Protein AF-0000000085033955 (afdb_homodimer)

Structure (mmCIF, N/CA/C/O backbone):
data_AF-0000000085033955-model_v1
#
loop_
_entity.id
_entity.type
_entity.pdbx_description
1 polymer 'Inner-membrane translocator'
#
loop_
_atom_site.group_PDB
_atom_site.id
_atom_site.type_symbol
_atom_site.label_atom_id
_atom_site.label_alt_id
_atom_site.label_comp_id
_atom_site.label_asym_id
_atom_site.label_entity_id
_atom_site.label_seq_id
_atom_site.pdbx_PDB_ins_code
_atom_site.Cartn_x
_atom_site.Cartn_y
_atom_site.Cartn_z
_atom_site.occupancy
_atom_site.B_iso_or_equiv
_atom_site.auth_seq_id
_atom_site.auth_comp_id
_atom_site.auth_asym_id
_atom_site.auth_atom_id
_atom_site.pdbx_PDB_model_num
ATOM 1 N N . MET A 1 1 ? -32.031 18.859 -4.176 1 65.5 1 MET A N 1
ATOM 2 C CA . MET A 1 1 ? -32.031 18.281 -5.512 1 65.5 1 MET A CA 1
ATOM 3 C C . MET A 1 1 ? -30.797 18.703 -6.289 1 65.5 1 MET A C 1
ATOM 5 O O . MET A 1 1 ? -30.125 17.875 -6.902 1 65.5 1 MET A O 1
ATOM 9 N N . ARG A 1 2 ? -30.438 19.875 -6.191 1 69.62 2 ARG A N 1
ATOM 10 C CA . ARG A 1 2 ? -29.281 20.391 -6.922 1 69.62 2 ARG A CA 1
ATOM 11 C C . ARG A 1 2 ? -27.984 19.781 -6.395 1 69.62 2 ARG A C 1
ATOM 13 O O . ARG A 1 2 ? -27.109 19.406 -7.176 1 69.62 2 ARG A O 1
ATOM 20 N N . ARG A 1 3 ? -27.953 19.594 -5.184 1 76.44 3 ARG A N 1
ATOM 21 C CA . ARG A 1 3 ? -26.766 19.031 -4.57 1 76.44 3 ARG A CA 1
ATOM 22 C C . ARG A 1 3 ? -26.578 17.562 -4.984 1 76.44 3 ARG A C 1
ATOM 24 O O . ARG A 1 3 ? -25.453 17.141 -5.242 1 76.44 3 ARG A O 1
ATOM 31 N N . LEU A 1 4 ? -27.625 16.891 -5.07 1 78.31 4 LEU A N 1
ATOM 32 C CA . LEU A 1 4 ? -27.578 15.5 -5.496 1 78.31 4 LEU A CA 1
ATOM 33 C C . LEU A 1 4 ? -27.156 15.391 -6.957 1 78.31 4 LEU A C 1
ATOM 35 O O . LEU A 1 4 ? -26.359 14.516 -7.312 1 78.31 4 LEU A O 1
ATOM 39 N N . LEU A 1 5 ? -27.672 16.266 -7.781 1 82.56 5 LEU A N 1
ATOM 40 C CA . LEU A 1 5 ? -27.328 16.266 -9.195 1 82.56 5 LEU A CA 1
ATOM 41 C C . LEU A 1 5 ? -25.859 16.594 -9.398 1 82.56 5 LEU A C 1
ATOM 43 O O . LEU A 1 5 ? -25.188 15.984 -10.234 1 82.56 5 LEU A O 1
ATOM 47 N N . LEU A 1 6 ? -25.453 17.469 -8.648 1 81.81 6 LEU A N 1
ATOM 48 C CA . LEU A 1 6 ? -24.047 17.859 -8.75 1 81.81 6 LEU A CA 1
ATOM 49 C C . LEU A 1 6 ? -23.141 16.719 -8.289 1 81.81 6 LEU A C 1
ATOM 51 O O . LEU A 1 6 ? -22.078 16.5 -8.859 1 81.81 6 LEU A O 1
ATOM 55 N N . SER A 1 7 ? -23.609 16.031 -7.348 1 84.5 7 SER A N 1
ATOM 56 C CA . SER A 1 7 ? -22.844 14.906 -6.848 1 84.5 7 SER A CA 1
ATOM 57 C C . SER A 1 7 ? -22.766 13.781 -7.879 1 84.5 7 SER A C 1
ATOM 59 O O . SER A 1 7 ? -21.719 13.18 -8.078 1 84.5 7 SER A O 1
ATOM 61 N N . ILE A 1 8 ? -23.859 13.602 -8.469 1 88.62 8 ILE A N 1
ATOM 62 C CA . ILE A 1 8 ? -23.922 12.562 -9.492 1 88.62 8 ILE A CA 1
ATOM 63 C C . ILE A 1 8 ? -23.062 12.961 -10.688 1 88.62 8 ILE A C 1
ATOM 65 O O . ILE A 1 8 ? -22.359 12.125 -11.258 1 88.62 8 ILE A O 1
ATOM 69 N N . LEU A 1 9 ? -23.125 14.148 -11.031 1 89.75 9 LEU A N 1
ATOM 70 C CA . LEU A 1 9 ? -22.312 14.648 -12.141 1 89.75 9 LEU A CA 1
ATOM 71 C C . LEU A 1 9 ? -20.828 14.523 -11.844 1 89.75 9 LEU A C 1
ATOM 73 O O . LEU A 1 9 ? -20.047 14.156 -12.719 1 89.75 9 LEU A O 1
ATOM 77 N N . ASN A 1 10 ? -20.531 14.805 -10.633 1 89.62 10 ASN A N 1
ATOM 78 C CA . ASN A 1 10 ? -19.141 14.695 -10.242 1 89.62 10 ASN A CA 1
ATOM 79 C C . ASN A 1 10 ? -18.641 13.258 -10.32 1 89.62 10 ASN A C 1
ATOM 81 O O . ASN A 1 10 ? -17.516 13 -10.758 1 89.62 10 ASN A O 1
ATOM 85 N N . THR A 1 11 ? -19.453 12.383 -9.867 1 92.88 11 THR A N 1
ATOM 86 C CA . THR A 1 11 ? -19.109 10.969 -9.953 1 92.88 11 THR A CA 1
ATOM 87 C C . THR A 1 11 ? -18.984 10.531 -11.414 1 92.88 11 THR A C 1
ATOM 89 O O . THR A 1 11 ? -18.047 9.82 -11.773 1 92.88 11 THR A O 1
ATOM 92 N N . ALA A 1 12 ? -19.859 11.008 -12.195 1 94.94 12 ALA A N 1
ATOM 93 C CA . ALA A 1 12 ? -19.859 10.656 -13.617 1 94.94 12 ALA A CA 1
ATOM 94 C C . ALA A 1 12 ? -18.594 11.18 -14.305 1 94.94 12 ALA A C 1
ATOM 96 O O . ALA A 1 12 ? -18 10.492 -15.141 1 94.94 12 ALA A O 1
ATOM 97 N N . VAL A 1 13 ? -18.25 12.312 -13.953 1 95 13 VAL A N 1
ATOM 98 C CA . VAL A 1 13 ? -17.062 12.922 -14.539 1 95 13 VAL A CA 1
ATOM 99 C C . VAL A 1 13 ? -15.812 12.148 -14.117 1 95 13 VAL A C 1
ATOM 101 O O . VAL A 1 13 ? -14.914 11.906 -14.922 1 95 13 VAL A O 1
ATOM 104 N N . ALA A 1 14 ? -15.781 11.781 -12.844 1 94.69 14 ALA A N 1
ATOM 105 C CA . ALA A 1 14 ? -14.656 11.008 -12.344 1 94.69 14 ALA A CA 1
ATOM 106 C C . ALA A 1 14 ? -14.547 9.664 -13.07 1 94.69 14 ALA A C 1
ATOM 108 O O . ALA A 1 14 ? -13.445 9.25 -13.453 1 94.69 14 ALA A O 1
ATOM 109 N N . LEU A 1 15 ? -15.656 9.062 -13.242 1 96.56 15 LEU A N 1
ATOM 110 C CA . LEU A 1 15 ? -15.68 7.781 -13.93 1 96.56 15 LEU A CA 1
ATOM 111 C C . LEU A 1 15 ? -15.258 7.941 -15.391 1 96.56 15 LEU A C 1
ATOM 113 O O . LEU A 1 15 ? -14.43 7.18 -15.891 1 96.56 15 LEU A O 1
ATOM 117 N N . ALA A 1 16 ? -15.82 8.922 -16.047 1 97.31 16 ALA A N 1
ATOM 118 C CA . ALA A 1 16 ? -15.508 9.18 -17.453 1 97.31 16 ALA A CA 1
ATOM 119 C C . ALA A 1 16 ? -14.016 9.453 -17.641 1 97.31 16 ALA A C 1
ATOM 121 O O . ALA A 1 16 ? -13.398 8.969 -18.578 1 97.31 16 ALA A O 1
ATOM 122 N N . ALA A 1 17 ? -13.516 10.219 -16.734 1 96.94 17 ALA A N 1
ATOM 123 C CA . ALA A 1 17 ? -12.102 10.547 -16.812 1 96.94 17 ALA A CA 1
ATOM 124 C C . ALA A 1 17 ? -11.234 9.297 -16.625 1 96.94 17 ALA A C 1
ATOM 126 O O . ALA A 1 17 ? -10.258 9.109 -17.359 1 96.94 17 ALA A O 1
ATOM 127 N N . ALA A 1 18 ? -11.562 8.492 -15.641 1 96.94 18 ALA A N 1
ATOM 128 C CA . ALA A 1 18 ? -10.812 7.262 -15.398 1 96.94 18 ALA A CA 1
ATOM 129 C C . ALA A 1 18 ? -10.859 6.336 -16.609 1 96.94 18 ALA A C 1
ATOM 131 O O . ALA A 1 18 ? -9.828 5.812 -17.031 1 96.94 18 ALA A O 1
ATOM 132 N N . PHE A 1 19 ? -12.047 6.191 -17.203 1 97.62 19 PHE A N 1
ATOM 133 C CA . PHE A 1 19 ? -12.211 5.316 -18.344 1 97.62 19 PHE A CA 1
ATOM 134 C C . PHE A 1 19 ? -11.531 5.906 -19.578 1 97.62 19 PHE A C 1
ATOM 136 O O . PHE A 1 19 ? -11 5.168 -20.422 1 97.62 19 PHE A O 1
ATOM 143 N N . ALA A 1 20 ? -11.562 7.195 -19.703 1 98 20 ALA A N 1
ATOM 144 C CA . ALA A 1 20 ? -10.906 7.852 -20.828 1 98 20 ALA A CA 1
ATOM 145 C C . ALA A 1 20 ? -9.398 7.645 -20.781 1 98 20 ALA A C 1
ATOM 147 O O . ALA A 1 20 ? -8.773 7.336 -21.797 1 98 20 ALA A O 1
ATOM 148 N N . ILE A 1 21 ? -8.836 7.824 -19.609 1 96.5 21 ILE A N 1
ATOM 149 C CA . ILE A 1 21 ? -7.398 7.621 -19.469 1 96.5 21 ILE A CA 1
ATOM 150 C C . ILE A 1 21 ? -7.055 6.152 -19.719 1 96.5 21 ILE A C 1
ATOM 152 O O . ILE A 1 21 ? -6.051 5.848 -20.359 1 96.5 21 ILE A O 1
ATOM 156 N N . GLY A 1 22 ? -7.914 5.25 -19.172 1 95.75 22 GLY A N 1
ATOM 157 C CA . GLY A 1 22 ? -7.727 3.838 -19.469 1 95.75 22 GLY A CA 1
ATOM 158 C C . GLY A 1 22 ? -7.773 3.521 -20.953 1 95.75 22 GLY A C 1
ATOM 159 O O . GLY A 1 22 ? -6.945 2.762 -21.453 1 95.75 22 GLY A O 1
ATOM 160 N N . ALA A 1 23 ? -8.695 4.121 -21.641 1 97.31 23 ALA A N 1
ATOM 161 C CA . ALA A 1 23 ? -8.828 3.914 -23.078 1 97.31 23 ALA A CA 1
ATOM 162 C C . ALA A 1 23 ? -7.598 4.422 -23.828 1 97.31 23 ALA A C 1
ATOM 164 O O . ALA A 1 23 ? -7.109 3.762 -24.75 1 97.31 23 ALA A O 1
ATOM 165 N N . ALA A 1 24 ? -7.203 5.559 -23.406 1 96.5 24 ALA A N 1
ATOM 166 C CA . ALA A 1 24 ? -6.012 6.125 -24.031 1 96.5 24 ALA A CA 1
ATOM 167 C C . ALA A 1 24 ? -4.797 5.23 -23.812 1 96.5 24 ALA A C 1
ATOM 169 O O . ALA A 1 24 ? -3.992 5.031 -24.719 1 96.5 24 ALA A O 1
ATOM 170 N N . ALA A 1 25 ? -4.688 4.734 -22.609 1 93.94 25 ALA A N 1
ATOM 171 C CA . ALA A 1 25 ? -3.572 3.842 -22.297 1 93.94 25 ALA A CA 1
ATOM 172 C C . ALA A 1 25 ? -3.65 2.555 -23.125 1 93.94 25 ALA A C 1
ATOM 174 O O . ALA A 1 25 ? -2.635 2.064 -23.609 1 93.94 25 ALA A O 1
ATOM 175 N N . MET A 1 26 ? -4.855 1.998 -23.203 1 95.19 26 MET A N 1
ATOM 176 C CA . MET A 1 26 ? -5.055 0.794 -24 1 95.19 26 MET A CA 1
ATOM 177 C C . MET A 1 26 ? -4.676 1.043 -25.453 1 95.19 26 MET A C 1
ATOM 179 O O . MET A 1 26 ? -3.936 0.259 -26.047 1 95.19 26 MET A O 1
ATOM 183 N N . TRP A 1 27 ? -5.109 2.145 -25.953 1 95.38 27 TRP A N 1
ATOM 184 C CA . TRP A 1 27 ? -4.824 2.49 -27.344 1 95.38 27 TRP A CA 1
ATOM 185 C C . TRP A 1 27 ? -3.326 2.674 -27.562 1 95.38 27 TRP A C 1
ATOM 187 O O . TRP A 1 27 ? -2.771 2.182 -28.547 1 95.38 27 TRP A O 1
ATOM 197 N N . ALA A 1 28 ? -2.697 3.289 -26.656 1 92.25 28 ALA A N 1
ATOM 198 C CA . ALA A 1 28 ? -1.27 3.576 -26.766 1 92.25 28 ALA A CA 1
ATOM 199 C C . ALA A 1 28 ? -0.445 2.293 -26.719 1 92.25 28 ALA A C 1
ATOM 201 O O . ALA A 1 28 ? 0.672 2.244 -27.234 1 92.25 28 ALA A O 1
ATOM 202 N N . THR A 1 29 ? -1.006 1.285 -26.125 1 91.81 29 THR A N 1
ATOM 203 C CA . THR A 1 29 ? -0.25 0.046 -25.969 1 91.81 29 THR A CA 1
ATOM 204 C C . THR A 1 29 ? -0.717 -1 -26.984 1 91.81 29 THR A C 1
ATOM 206 O O . THR A 1 29 ? -0.334 -2.168 -26.891 1 91.81 29 THR A O 1
ATOM 209 N N . GLY A 1 30 ? -1.605 -0.66 -27.844 1 93.12 30 GLY A N 1
ATOM 210 C CA . GLY A 1 30 ? -1.94 -1.497 -28.984 1 93.12 30 GLY A CA 1
ATOM 211 C C . GLY A 1 30 ? -3.223 -2.283 -28.797 1 93.12 30 GLY A C 1
ATOM 212 O O . GLY A 1 30 ? -3.533 -3.178 -29.578 1 93.12 30 GLY A O 1
ATOM 213 N N . TYR A 1 31 ? -3.943 -1.967 -27.75 1 95.38 31 TYR A N 1
ATOM 214 C CA . TYR A 1 31 ? -5.203 -2.664 -27.516 1 95.38 31 TYR A CA 1
ATOM 215 C C . TYR A 1 31 ? -6.387 -1.834 -28 1 95.38 31 TYR A C 1
ATOM 217 O O . TYR A 1 31 ? -6.293 -0.608 -28.094 1 95.38 31 TYR A O 1
ATOM 225 N N . ASP A 1 32 ? -7.473 -2.475 -28.344 1 97.12 32 ASP A N 1
ATOM 226 C CA . ASP A 1 32 ? -8.695 -1.812 -28.797 1 97.12 32 ASP A CA 1
ATOM 227 C C . ASP A 1 32 ? -9.602 -1.475 -27.625 1 97.12 32 ASP A C 1
ATOM 229 O O . ASP A 1 32 ? -10.289 -2.35 -27.078 1 97.12 32 ASP A O 1
ATOM 233 N N . PRO A 1 33 ? -9.656 -0.214 -27.359 1 97.38 33 PRO A N 1
ATOM 234 C CA . PRO A 1 33 ? -10.445 0.174 -26.188 1 97.38 33 PRO A CA 1
ATOM 235 C C . PRO A 1 33 ? -11.922 -0.171 -26.328 1 97.38 33 PRO A C 1
ATOM 237 O O . PRO A 1 33 ? -12.578 -0.507 -25.328 1 97.38 33 PRO A O 1
ATOM 240 N N . VAL A 1 34 ? -12.477 -0.074 -27.469 1 97.44 34 VAL A N 1
ATOM 241 C CA . VAL A 1 34 ? -13.898 -0.338 -27.672 1 97.44 34 VAL A CA 1
ATOM 242 C C . VAL A 1 34 ? -14.195 -1.814 -27.422 1 97.44 34 VAL A C 1
ATOM 244 O O . VAL A 1 34 ? -15.125 -2.15 -26.688 1 97.44 34 VAL A O 1
ATOM 247 N N . ALA A 1 35 ? -13.422 -2.684 -27.984 1 97.25 35 ALA A N 1
ATOM 248 C CA . ALA A 1 35 ? -13.586 -4.117 -27.766 1 97.25 35 ALA A CA 1
ATOM 249 C C . ALA A 1 35 ? -13.352 -4.477 -26.297 1 97.25 35 ALA A C 1
ATOM 251 O O . ALA A 1 35 ? -14.062 -5.312 -25.734 1 97.25 35 ALA A O 1
ATOM 252 N N . SER A 1 36 ? -12.32 -3.854 -25.75 1 97.38 36 SER A N 1
ATOM 253 C CA . SER A 1 36 ? -11.969 -4.133 -24.359 1 97.38 36 SER A CA 1
ATOM 254 C C . SER A 1 36 ? -13.094 -3.721 -23.406 1 97.38 36 SER A C 1
ATOM 256 O O . SER A 1 36 ? -13.539 -4.52 -22.578 1 97.38 36 SER A O 1
ATOM 258 N N . TYR A 1 37 ? -13.578 -2.523 -23.594 1 97.44 37 TYR A N 1
ATOM 259 C CA . TYR A 1 37 ? -14.625 -2.025 -22.703 1 97.44 37 TYR A CA 1
ATOM 260 C C . TYR A 1 37 ? -15.945 -2.734 -22.953 1 97.44 37 TYR A C 1
ATOM 262 O O . TYR A 1 37 ? -16.734 -2.957 -22.031 1 97.44 37 TYR A O 1
ATOM 270 N N . SER A 1 38 ? -16.234 -3.066 -24.156 1 96.88 38 SER A N 1
ATOM 271 C CA . SER A 1 38 ? -17.438 -3.834 -24.453 1 96.88 38 SER A CA 1
ATOM 272 C C . SER A 1 38 ? -17.438 -5.176 -23.719 1 96.88 38 SER A C 1
ATOM 274 O O . SER A 1 38 ? -18.422 -5.547 -23.078 1 96.88 38 SER A O 1
ATOM 276 N N . ALA A 1 39 ? -16.312 -5.855 -23.812 1 96.56 39 ALA A N 1
ATOM 277 C CA . ALA A 1 39 ? -16.188 -7.145 -23.141 1 96.56 39 ALA A CA 1
ATOM 278 C C . ALA A 1 39 ? -16.266 -6.977 -21.625 1 96.56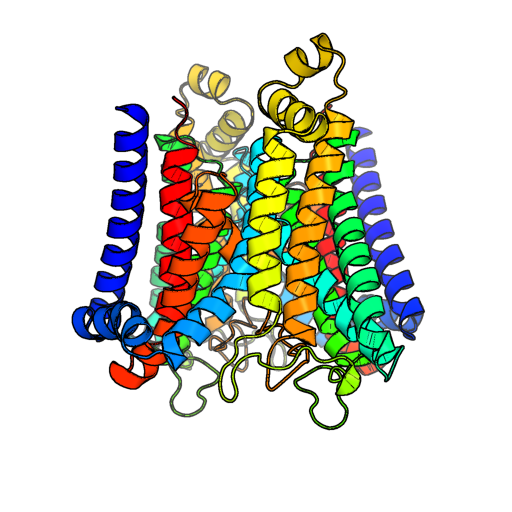 39 ALA A C 1
ATOM 280 O O . ALA A 1 39 ? -16.906 -7.781 -20.938 1 96.56 39 ALA A O 1
ATOM 281 N N . MET A 1 40 ? -15.625 -5.953 -21.141 1 96.38 40 MET A N 1
ATOM 282 C CA . MET A 1 40 ? -15.531 -5.719 -19.703 1 96.38 40 MET A CA 1
ATOM 283 C C . MET A 1 40 ? -16.891 -5.371 -19.109 1 96.38 40 MET A C 1
ATOM 285 O O . MET A 1 40 ? -17.25 -5.844 -18.031 1 96.38 40 MET A O 1
ATOM 289 N N . LEU A 1 41 ? -17.734 -4.562 -19.891 1 96.25 41 LEU A N 1
ATOM 290 C CA . LEU A 1 41 ? -18.922 -3.975 -19.297 1 96.25 41 LEU A CA 1
ATOM 291 C C . LEU A 1 41 ? -20.172 -4.746 -19.719 1 96.25 41 LEU A C 1
ATOM 293 O O . LEU A 1 41 ? -21.141 -4.844 -18.953 1 96.25 41 LEU A O 1
ATOM 297 N N . PHE A 1 42 ? -20.188 -5.395 -20.859 1 96.12 42 PHE A N 1
ATOM 298 C CA . PHE A 1 42 ? -21.438 -5.934 -21.375 1 96.12 42 PHE A CA 1
ATOM 299 C C . PHE A 1 42 ? -21.469 -7.457 -21.281 1 96.12 42 PHE A C 1
ATOM 301 O O . PHE A 1 42 ? -22.5 -8.055 -21.016 1 96.12 42 PHE A O 1
ATOM 308 N N . THR A 1 43 ? -20.391 -8.078 -21.406 1 95.06 43 THR A N 1
ATOM 309 C CA . THR A 1 43 ? -20.359 -9.539 -21.406 1 95.06 43 THR A CA 1
ATOM 310 C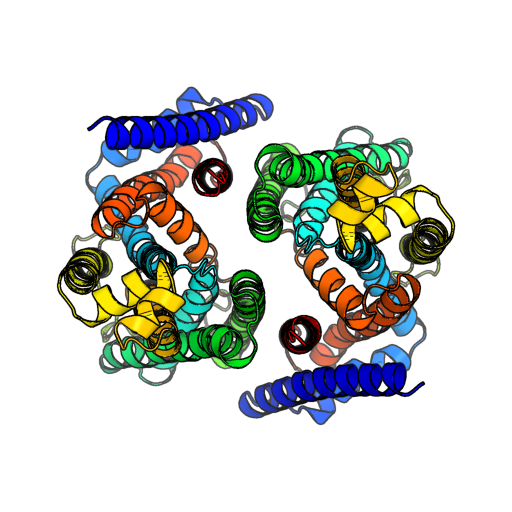 C . THR A 1 43 ? -20.828 -10.078 -20.062 1 95.06 43 THR A C 1
ATOM 312 O O . THR A 1 43 ? -21.609 -11.031 -20 1 95.06 43 THR A O 1
ATOM 315 N N . PRO A 1 44 ? -20.344 -9.477 -18.953 1 95.19 44 PRO A N 1
ATOM 316 C CA . PRO A 1 44 ? -20.828 -9.969 -17.672 1 95.19 44 PRO A CA 1
ATOM 317 C C . PRO A 1 44 ? -22.328 -9.844 -17.5 1 95.19 44 PRO A C 1
ATOM 319 O O . PRO A 1 44 ? -22.938 -10.586 -16.734 1 95.19 44 PRO A O 1
ATOM 322 N N . LEU A 1 45 ? -22.969 -8.969 -18.203 1 95.69 45 LEU A N 1
ATOM 323 C CA . LEU A 1 45 ? -24.406 -8.719 -18.078 1 95.69 45 LEU A CA 1
ATOM 324 C C . LEU A 1 45 ? -25.203 -9.586 -19.031 1 95.69 45 LEU A C 1
ATOM 326 O O . LEU A 1 45 ? -26.422 -9.711 -18.891 1 95.69 45 LEU A O 1
ATOM 330 N N . ALA A 1 46 ? -24.562 -10.227 -19.906 1 93.94 46 ALA A N 1
ATOM 331 C CA . ALA A 1 46 ? -25.234 -10.953 -20.984 1 93.94 46 ALA A CA 1
ATOM 332 C C . ALA A 1 46 ? -25.578 -12.375 -20.547 1 93.94 46 ALA A C 1
ATOM 334 O O . ALA A 1 46 ? -26.406 -13.039 -21.172 1 93.94 46 ALA A O 1
ATOM 335 N N . ASP A 1 47 ? -24.953 -12.93 -19.562 1 91.88 47 ASP A N 1
ATOM 336 C CA . ASP A 1 47 ? -25.094 -14.312 -19.109 1 91.88 47 ASP A CA 1
ATOM 337 C C . ASP A 1 47 ? -25.359 -14.375 -17.609 1 91.88 47 ASP A C 1
ATOM 339 O O . ASP A 1 47 ? -24.75 -13.633 -16.828 1 91.88 47 ASP A O 1
ATOM 343 N N . ARG A 1 48 ? -26.312 -15.219 -17.297 1 92 48 ARG A N 1
ATOM 344 C CA . ARG A 1 48 ? -26.703 -15.359 -15.891 1 92 48 ARG A CA 1
ATOM 345 C C . ARG A 1 48 ? -25.516 -15.82 -15.039 1 92 48 ARG A C 1
ATOM 347 O O . ARG A 1 48 ? -25.344 -15.352 -13.914 1 92 48 ARG A O 1
ATOM 354 N N . VAL A 1 49 ? -24.781 -16.734 -15.555 1 92 49 VAL A N 1
ATOM 355 C CA . VAL A 1 49 ? -23.641 -17.266 -14.82 1 92 49 VAL A CA 1
ATOM 356 C C . VAL A 1 49 ? -22.625 -16.156 -14.57 1 92 49 VAL A C 1
ATOM 358 O O . VAL A 1 49 ? -22.094 -16.047 -13.469 1 92 49 VAL A O 1
ATOM 361 N N . TYR A 1 50 ? -22.422 -15.344 -15.617 1 93.62 50 TYR A N 1
ATOM 362 C CA . TYR A 1 50 ? -21.469 -14.25 -15.5 1 93.62 50 TYR A CA 1
ATOM 363 C C . TYR A 1 50 ? -21.969 -13.195 -14.516 1 93.62 50 TYR A C 1
ATOM 365 O O . TYR A 1 50 ? -21.188 -12.641 -13.742 1 93.62 50 TYR A O 1
ATOM 373 N N . LEU A 1 51 ? -23.219 -12.938 -14.539 1 94.81 51 LEU A N 1
ATOM 374 C CA . LEU A 1 51 ? -23.797 -11.961 -13.625 1 94.81 51 LEU A CA 1
ATOM 375 C C . LEU A 1 51 ? -23.672 -12.422 -12.18 1 94.81 51 LEU A C 1
ATOM 377 O O . LEU A 1 51 ? -23.391 -11.617 -11.289 1 94.81 51 LEU A O 1
ATOM 381 N N . LEU A 1 52 ? -23.938 -13.648 -11.945 1 94.31 52 LEU A N 1
ATOM 382 C CA . LEU A 1 52 ? -23.844 -14.195 -10.602 1 94.31 52 LEU A CA 1
ATOM 383 C C . LEU A 1 52 ? -22.391 -14.18 -10.117 1 94.31 52 LEU A C 1
ATOM 385 O O . LEU A 1 52 ? -22.125 -13.953 -8.938 1 94.31 52 LEU A O 1
ATOM 389 N N . SER A 1 53 ? -21.547 -14.43 -11.047 1 93.12 53 SER A N 1
ATOM 390 C CA . SER A 1 53 ? -20.125 -14.32 -10.719 1 93.12 53 SER A CA 1
ATOM 391 C C . SER A 1 53 ? -19.75 -12.883 -10.367 1 93.12 53 SER A C 1
ATOM 393 O O . SER A 1 53 ? -18.953 -12.656 -9.445 1 93.12 53 SER A O 1
ATOM 395 N N . ALA A 1 54 ? -20.25 -11.953 -11.094 1 95.31 54 ALA A N 1
ATOM 396 C CA . ALA A 1 54 ? -20.016 -10.539 -10.797 1 95.31 54 ALA A CA 1
ATOM 397 C C . ALA A 1 54 ? -20.516 -10.188 -9.398 1 95.31 54 ALA A C 1
ATOM 399 O O . ALA A 1 54 ? -19.859 -9.445 -8.672 1 95.31 54 ALA A O 1
ATOM 400 N N . LEU A 1 55 ? -21.625 -10.742 -9.062 1 95.94 55 LEU A N 1
ATOM 401 C CA . LEU A 1 55 ? -22.172 -10.516 -7.734 1 95.94 55 LEU A CA 1
ATOM 402 C C . LEU A 1 55 ? -21.281 -11.133 -6.664 1 95.94 55 LEU A C 1
ATOM 404 O O . LEU A 1 55 ? -21.109 -10.562 -5.582 1 95.94 55 LEU A O 1
ATOM 408 N N . ALA A 1 56 ? -20.75 -12.266 -6.996 1 95.06 56 ALA A N 1
ATOM 409 C CA . ALA A 1 56 ? -19.828 -12.922 -6.074 1 95.06 56 ALA A CA 1
ATOM 410 C C . ALA A 1 56 ? -18.594 -12.055 -5.84 1 95.06 56 ALA A C 1
ATOM 412 O O . ALA A 1 56 ? -18.094 -11.961 -4.711 1 95.06 56 ALA A O 1
ATOM 413 N N . PHE A 1 57 ? -18.125 -11.383 -6.883 1 94.94 57 PHE A N 1
ATOM 414 C CA . PHE A 1 57 ? -16.969 -10.508 -6.766 1 94.94 57 PHE A CA 1
ATOM 415 C C . PHE A 1 57 ? -17.312 -9.258 -5.969 1 94.94 57 PHE A C 1
ATOM 417 O O . PHE A 1 57 ? -16.453 -8.68 -5.309 1 94.94 57 PHE A O 1
ATOM 424 N N . SER A 1 58 ? -18.531 -8.898 -5.977 1 97.69 58 SER A N 1
ATOM 425 C CA . SER A 1 58 ? -18.953 -7.668 -5.32 1 97.69 58 SER A CA 1
ATOM 426 C C . SER A 1 58 ? -19.031 -7.844 -3.811 1 97.69 58 SER A C 1
ATOM 428 O O . SER A 1 58 ? -18.891 -6.883 -3.055 1 97.69 58 SER A O 1
ATOM 430 N N . ALA A 1 59 ? -19.203 -9.016 -3.373 1 97.81 59 ALA A N 1
ATOM 431 C CA . ALA A 1 59 ? -19.5 -9.289 -1.971 1 97.81 59 ALA A CA 1
ATOM 432 C C . ALA A 1 59 ? -18.391 -8.773 -1.059 1 97.81 59 ALA A C 1
ATOM 434 O O . ALA A 1 59 ? -18.656 -7.977 -0.151 1 97.81 59 ALA A O 1
ATOM 435 N N . PRO A 1 60 ? -17.172 -9.195 -1.309 1 97.94 60 PRO A N 1
ATOM 436 C CA . PRO A 1 60 ? -16.125 -8.672 -0.427 1 97.94 60 PRO A CA 1
ATOM 437 C C . PRO A 1 60 ? -15.93 -7.168 -0.568 1 97.94 60 PRO A C 1
ATOM 439 O O . PRO A 1 60 ? -15.531 -6.5 0.391 1 97.94 60 PRO A O 1
ATOM 442 N N . ILE A 1 61 ? -16.25 -6.605 -1.681 1 98.44 61 ILE A N 1
ATOM 443 C CA . ILE A 1 61 ? -16.094 -5.176 -1.917 1 98.44 61 ILE A CA 1
ATOM 444 C C . ILE A 1 61 ? -17.141 -4.406 -1.108 1 98.44 61 ILE A C 1
ATOM 446 O O . ILE A 1 61 ? -16.859 -3.326 -0.586 1 98.44 61 ILE A O 1
ATOM 450 N N . VAL A 1 62 ? -18.328 -5.008 -1.023 1 98.75 62 VAL A N 1
ATOM 451 C CA . VAL A 1 62 ? -19.359 -4.41 -0.177 1 98.75 62 VAL A CA 1
ATOM 452 C C . VAL A 1 62 ? -18.844 -4.293 1.256 1 98.75 62 VAL A C 1
ATOM 454 O O . VAL A 1 62 ? -18.891 -3.219 1.857 1 98.75 62 VAL A O 1
ATOM 457 N N . LEU A 1 63 ? -18.328 -5.355 1.729 1 98.81 63 LEU A N 1
ATOM 458 C CA . LEU A 1 63 ? -17.906 -5.426 3.125 1 98.81 63 LEU A CA 1
ATOM 459 C C . LEU A 1 63 ? -16.75 -4.48 3.389 1 98.81 63 LEU A C 1
ATOM 461 O O . LEU A 1 63 ? -16.75 -3.725 4.359 1 98.81 63 LEU A O 1
ATOM 465 N N . THR A 1 64 ? -15.773 -4.492 2.523 1 98.69 64 THR A N 1
ATOM 466 C CA . THR A 1 64 ? -14.633 -3.607 2.725 1 98.69 64 THR A CA 1
ATOM 467 C C . THR A 1 64 ? -15.023 -2.154 2.475 1 98.69 64 THR A C 1
ATOM 469 O O . THR A 1 64 ? -14.469 -1.241 3.086 1 98.69 64 THR A O 1
ATOM 472 N N . GLY A 1 65 ? -15.945 -1.948 1.562 1 98.56 65 GLY A N 1
ATOM 473 C CA . GLY A 1 65 ? -16.484 -0.608 1.368 1 98.56 65 GLY A CA 1
ATOM 474 C C . GLY A 1 65 ? -17.172 -0.06 2.598 1 98.56 65 GLY A C 1
ATOM 475 O O . GLY A 1 65 ? -17.047 1.124 2.914 1 98.56 65 GLY A O 1
ATOM 476 N N . LEU A 1 66 ? -17.922 -0.929 3.244 1 98.69 66 LEU A N 1
ATOM 477 C CA . LEU A 1 66 ? -18.594 -0.535 4.48 1 98.69 66 LEU A CA 1
ATOM 478 C C . LEU A 1 66 ? -17.578 -0.136 5.543 1 98.69 66 LEU A C 1
ATOM 480 O O . LEU A 1 66 ? -17.828 0.773 6.336 1 98.69 66 LEU A O 1
ATOM 484 N N . THR A 1 67 ? -16.438 -0.859 5.551 1 98.5 67 THR A N 1
ATOM 485 C CA . THR A 1 67 ? -15.367 -0.526 6.48 1 98.5 67 THR A CA 1
ATOM 486 C C . THR A 1 67 ? -14.938 0.929 6.312 1 98.5 67 THR A C 1
ATOM 488 O O . THR A 1 67 ? -14.852 1.674 7.293 1 98.5 67 THR A O 1
ATOM 491 N N . PHE A 1 68 ? -14.719 1.316 5.133 1 97.31 68 PHE A N 1
ATOM 492 C CA . PHE A 1 68 ? -14.305 2.688 4.859 1 97.31 68 PHE A CA 1
ATOM 493 C C . PHE A 1 68 ? -15.453 3.66 5.102 1 97.31 68 PHE A C 1
ATOM 495 O O . PHE A 1 68 ? -15.242 4.75 5.633 1 97.31 68 PHE A O 1
ATOM 502 N N . ALA A 1 69 ? -16.625 3.305 4.75 1 97.31 69 ALA A N 1
ATOM 503 C CA . ALA A 1 69 ? -17.797 4.172 4.875 1 97.31 69 ALA A CA 1
ATOM 504 C C . ALA A 1 69 ? -18.047 4.539 6.336 1 97.31 69 ALA A C 1
ATOM 506 O O . ALA A 1 69 ? -18.328 5.699 6.652 1 97.31 69 ALA A O 1
ATOM 507 N N . VAL A 1 70 ? -17.984 3.588 7.18 1 97.94 70 VAL A N 1
ATOM 508 C CA . VAL A 1 70 ? -18.188 3.85 8.602 1 97.94 70 VAL A CA 1
ATOM 509 C C . VAL A 1 70 ? -17.078 4.773 9.117 1 97.94 70 VAL A C 1
ATOM 511 O O . VAL A 1 70 ? -17.344 5.668 9.93 1 97.94 70 VAL A O 1
ATOM 514 N N . GLY A 1 71 ? -15.898 4.5 8.656 1 96.31 71 GLY A N 1
ATOM 515 C CA . GLY A 1 71 ? -14.812 5.41 8.992 1 96.31 71 GLY A CA 1
ATOM 516 C C . GLY A 1 71 ? -15.07 6.836 8.555 1 96.31 71 GLY A C 1
ATOM 517 O O . GLY A 1 71 ? -14.836 7.777 9.312 1 96.31 71 GLY A O 1
ATOM 518 N N . LEU A 1 72 ? -15.578 6.984 7.383 1 94.06 72 LEU A N 1
ATOM 519 C CA . LEU A 1 72 ? -15.875 8.312 6.863 1 94.06 72 LEU A CA 1
ATOM 520 C C . LEU A 1 72 ? -16.875 9.031 7.758 1 94.06 72 LEU A C 1
ATOM 522 O O . LEU A 1 72 ? -16.766 10.234 7.992 1 94.06 72 LEU A O 1
ATOM 526 N N . ARG A 1 73 ? -17.812 8.32 8.219 1 95.31 73 ARG A N 1
ATOM 527 C CA . ARG A 1 73 ? -18.828 8.891 9.094 1 95.31 73 ARG A CA 1
ATOM 528 C C . ARG A 1 73 ? -18.203 9.398 10.391 1 95.31 73 ARG A C 1
ATOM 530 O O . ARG A 1 73 ? -18.672 10.383 10.969 1 95.31 73 ARG A O 1
ATOM 537 N N . ALA A 1 74 ? -17.188 8.758 10.797 1 95.94 74 ALA A N 1
ATOM 538 C CA . ALA A 1 74 ? -16.5 9.141 12.031 1 95.94 74 ALA A CA 1
ATOM 539 C C . ALA A 1 74 ? -15.453 10.211 11.766 1 95.94 74 ALA A C 1
ATOM 541 O O . ALA A 1 74 ? -14.711 10.594 12.672 1 95.94 74 ALA A O 1
ATOM 542 N N . GLY A 1 75 ? -15.406 10.609 10.555 1 92.44 75 GLY A N 1
ATOM 543 C CA . GLY A 1 75 ? -14.414 11.617 10.203 1 92.44 75 GLY A CA 1
ATOM 544 C C . GLY A 1 75 ? -13.023 11.039 9.992 1 92.44 75 GLY A C 1
ATOM 545 O O . GLY A 1 75 ? -12.031 11.766 10.047 1 92.44 75 GLY A O 1
ATOM 546 N N . LEU A 1 76 ? -12.969 9.766 9.742 1 92.12 76 LEU A N 1
ATOM 547 C CA . LEU A 1 76 ? -11.695 9.078 9.578 1 92.12 76 LEU A CA 1
ATOM 548 C C . LEU A 1 76 ? -11.484 8.656 8.133 1 92.12 76 LEU A C 1
ATOM 550 O O . LEU A 1 76 ? -12.445 8.414 7.402 1 92.12 76 LEU A O 1
ATOM 554 N N . PHE A 1 77 ? -10.266 8.672 7.707 1 89.12 77 PHE A N 1
ATOM 555 C CA . PHE A 1 77 ? -9.867 8 6.473 1 89.12 77 PHE A CA 1
ATOM 556 C C . PHE A 1 77 ? -9.164 6.688 6.773 1 89.12 77 PHE A C 1
ATOM 558 O O . PHE A 1 77 ? -7.938 6.594 6.66 1 89.12 77 PHE A O 1
ATOM 565 N N . ASN A 1 78 ? -9.945 5.746 7.039 1 92.31 78 ASN A N 1
ATOM 566 C CA . ASN A 1 78 ? -9.438 4.445 7.453 1 92.31 78 ASN A CA 1
ATOM 567 C C . ASN A 1 78 ? -8.992 3.609 6.254 1 92.31 78 ASN A C 1
ATOM 569 O O . ASN A 1 78 ? -9.812 2.941 5.621 1 92.31 78 ASN A O 1
ATOM 573 N N . ILE A 1 79 ? -7.723 3.572 6.012 1 93.31 79 ILE A N 1
ATOM 574 C CA . ILE A 1 79 ? -7.223 2.785 4.891 1 93.31 79 ILE A CA 1
ATOM 575 C C . ILE A 1 79 ? -6.836 1.39 5.371 1 93.31 79 ILE A C 1
ATOM 577 O O . ILE A 1 79 ? -6.156 0.647 4.66 1 93.31 79 ILE A O 1
ATOM 581 N N . GLY A 1 80 ? -7.195 1.028 6.551 1 96.75 80 GLY A N 1
ATOM 582 C CA . GLY A 1 80 ? -6.766 -0.207 7.188 1 96.75 80 GLY A CA 1
ATOM 583 C C . GLY A 1 80 ? -7.586 -1.412 6.766 1 96.75 80 GLY A C 1
ATOM 584 O O . GLY A 1 80 ? -7.324 -2.531 7.215 1 96.75 80 GLY A O 1
ATOM 585 N N . GLY A 1 81 ? -8.57 -1.194 5.918 1 97.81 81 GLY A N 1
ATOM 586 C CA . GLY A 1 81 ? -9.391 -2.305 5.465 1 97.81 81 GLY A CA 1
ATOM 587 C C . GLY A 1 81 ? -8.586 -3.451 4.887 1 97.81 81 GLY A C 1
ATOM 588 O O . GLY A 1 81 ? -8.922 -4.617 5.094 1 97.81 81 GLY A O 1
ATOM 589 N N . GLU A 1 82 ? -7.492 -3.121 4.238 1 97.69 82 GLU A N 1
ATOM 590 C CA . GLU A 1 82 ? -6.637 -4.129 3.621 1 97.69 82 GLU A CA 1
ATOM 591 C C . GLU A 1 82 ? -6.055 -5.074 4.664 1 97.69 82 GLU A C 1
ATOM 593 O O . GLU A 1 82 ? -6.188 -6.297 4.547 1 97.69 82 GLU A O 1
ATOM 598 N N . GLY A 1 83 ? -5.422 -4.473 5.695 1 98.31 83 GLY A N 1
ATOM 599 C CA . GLY A 1 83 ? -4.828 -5.277 6.75 1 98.31 83 GLY A CA 1
ATOM 600 C C . GLY A 1 83 ? -5.848 -6.066 7.547 1 98.31 83 GLY A C 1
ATOM 601 O O . GLY A 1 83 ? -5.582 -7.199 7.953 1 98.31 83 GLY A O 1
ATOM 602 N N . GLN A 1 84 ? -6.941 -5.492 7.719 1 98.81 84 GLN A N 1
ATOM 603 C CA . GLN A 1 84 ? -8 -6.148 8.477 1 98.81 84 GLN A CA 1
ATOM 604 C C . GLN A 1 84 ? -8.594 -7.32 7.699 1 98.81 84 GLN A C 1
ATOM 606 O O . GLN A 1 84 ? -8.961 -8.336 8.281 1 98.81 84 GLN A O 1
ATOM 611 N N . VAL A 1 85 ? -8.68 -7.211 6.406 1 98.81 85 VAL A N 1
ATOM 612 C CA . VAL A 1 85 ? -9.078 -8.328 5.559 1 98.81 85 VAL A CA 1
ATOM 613 C C . VAL A 1 85 ? -8.062 -9.461 5.68 1 98.81 85 VAL A C 1
ATOM 615 O O . VAL A 1 85 ? -8.438 -10.633 5.809 1 98.81 85 VAL A O 1
ATOM 618 N N . TYR A 1 86 ? -6.746 -9.086 5.605 1 98.69 86 TYR A N 1
ATOM 619 C CA . TYR A 1 86 ? -5.699 -10.086 5.75 1 98.69 86 TYR A CA 1
ATOM 620 C C . TYR A 1 86 ? -5.859 -10.859 7.059 1 98.69 86 TYR A C 1
ATOM 622 O O . TYR A 1 86 ? -5.75 -12.086 7.078 1 98.69 86 TYR A O 1
ATOM 630 N N . MET A 1 87 ? -6.133 -10.117 8.086 1 98.62 87 MET A N 1
ATOM 631 C CA . MET A 1 87 ? -6.262 -10.742 9.398 1 98.62 87 MET A CA 1
ATOM 632 C C . MET A 1 87 ? -7.492 -11.641 9.453 1 98.62 87 MET A C 1
ATOM 634 O O . MET A 1 87 ? -7.469 -12.695 10.086 1 98.62 87 MET A O 1
ATOM 638 N N . GLY A 1 88 ? -8.555 -11.172 8.883 1 98.75 88 GLY A N 1
ATOM 639 C CA . GLY A 1 88 ? -9.727 -12.023 8.789 1 98.75 88 GLY A CA 1
ATOM 640 C C . GLY A 1 88 ? -9.461 -13.328 8.062 1 98.75 88 GLY A C 1
ATOM 641 O O . GLY A 1 88 ? -9.867 -14.398 8.523 1 98.75 88 GLY A O 1
ATOM 642 N N . ALA A 1 89 ? -8.828 -13.219 6.941 1 98.62 89 ALA A N 1
ATOM 643 C CA . ALA A 1 89 ? -8.469 -14.406 6.164 1 98.62 89 ALA A CA 1
ATOM 644 C C . ALA A 1 89 ? -7.566 -15.336 6.969 1 98.62 89 ALA A C 1
ATOM 646 O O . ALA A 1 89 ? -7.742 -16.562 6.949 1 98.62 89 ALA A O 1
ATOM 647 N N . LEU A 1 90 ? -6.621 -14.719 7.668 1 98.31 90 LEU A N 1
ATOM 648 C CA . LEU A 1 90 ? -5.711 -15.5 8.5 1 98.31 90 LEU A CA 1
ATOM 649 C C . LEU A 1 90 ? -6.48 -16.266 9.57 1 98.31 90 LEU A C 1
ATOM 651 O O . LEU A 1 90 ? -6.172 -17.422 9.852 1 98.31 90 LEU A O 1
ATOM 655 N N . GLY A 1 91 ? -7.402 -15.594 10.164 1 98.5 91 GLY A N 1
ATOM 656 C CA . GLY A 1 91 ? -8.227 -16.266 11.164 1 98.5 91 GLY A CA 1
ATOM 657 C C . GLY A 1 91 ? -8.969 -17.469 10.609 1 98.5 91 GLY A C 1
ATOM 658 O O . GLY A 1 91 ? -9.086 -18.5 11.281 1 98.5 91 GLY A O 1
ATOM 659 N N . ALA A 1 92 ? -9.477 -17.344 9.445 1 98.38 92 ALA A N 1
ATOM 660 C CA . ALA A 1 92 ? -10.188 -18.453 8.805 1 98.38 92 ALA A CA 1
ATOM 661 C C . ALA A 1 92 ? -9.242 -19.625 8.547 1 98.38 92 ALA A C 1
ATOM 663 O O . ALA A 1 92 ? -9.609 -20.781 8.758 1 98.38 92 ALA A O 1
ATOM 664 N N . VAL A 1 93 ? -8.078 -19.312 8.078 1 97.75 93 VAL A N 1
ATOM 665 C CA . VAL A 1 93 ? -7.082 -20.344 7.832 1 97.75 93 VAL A CA 1
ATOM 666 C C . VAL A 1 93 ? -6.699 -21.016 9.148 1 97.75 93 VAL A C 1
ATOM 668 O O . VAL A 1 93 ? -6.586 -22.25 9.219 1 97.75 93 VAL A O 1
ATOM 671 N N . ALA A 1 94 ? -6.5 -20.219 10.164 1 97.69 94 ALA A N 1
ATOM 672 C CA . ALA A 1 94 ? -6.156 -20.766 11.477 1 97.69 94 ALA A CA 1
ATOM 673 C C . ALA A 1 94 ? -7.266 -21.672 12.008 1 97.69 94 ALA A C 1
ATOM 675 O O . ALA A 1 94 ? -6.992 -22.703 12.609 1 97.69 94 ALA A O 1
ATOM 676 N N . ALA A 1 95 ? -8.469 -21.25 11.82 1 98 95 ALA A N 1
ATOM 677 C CA . ALA A 1 95 ? -9.609 -22.062 12.242 1 98 95 ALA A CA 1
ATOM 678 C C . ALA A 1 95 ? -9.617 -23.422 11.539 1 98 95 ALA A C 1
ATOM 680 O O . ALA A 1 95 ? -9.906 -24.438 12.164 1 98 95 ALA A O 1
ATOM 681 N N . SER A 1 96 ? -9.336 -23.375 10.234 1 96.44 96 SER A N 1
ATOM 682 C CA . SER A 1 96 ? -9.273 -24.609 9.453 1 96.44 96 SER A CA 1
ATOM 683 C C . SER A 1 96 ? -8.164 -25.531 9.953 1 96.44 96 SER A C 1
ATOM 685 O O . SER A 1 96 ? -8.289 -26.75 9.891 1 96.44 96 SER A O 1
ATOM 687 N N . TYR A 1 97 ? -7.125 -24.906 10.367 1 95.12 97 TYR A N 1
ATOM 688 C CA . TYR A 1 97 ? -5.992 -25.656 10.906 1 95.12 97 TYR A CA 1
ATOM 689 C C . TYR A 1 97 ? -6.336 -26.266 12.258 1 95.12 97 TYR A C 1
ATOM 691 O O . TYR A 1 97 ? -5.953 -27.406 12.555 1 95.12 97 TYR A O 1
ATOM 699 N N . LEU A 1 98 ? -7.105 -25.578 13.062 1 95.81 98 LEU A N 1
ATOM 700 C CA . LEU A 1 98 ? -7.418 -25.984 14.43 1 95.81 98 LEU A CA 1
ATOM 701 C C . LEU A 1 98 ? -8.57 -26.984 14.445 1 95.81 98 LEU A C 1
ATOM 703 O O . LEU A 1 98 ? -8.609 -27.875 15.289 1 95.81 98 LEU A O 1
ATOM 707 N N . ALA A 1 99 ? -9.523 -26.734 13.562 1 94.81 99 ALA A N 1
ATOM 708 C CA . ALA A 1 99 ? -10.703 -27.578 13.484 1 94.81 99 ALA A CA 1
ATOM 709 C C . ALA A 1 99 ? -10.875 -28.156 12.078 1 94.81 99 ALA A C 1
ATOM 711 O O . ALA A 1 99 ? -11.102 -27.406 11.125 1 94.81 99 ALA A O 1
ATOM 712 N N . ARG A 1 100 ? -10.898 -29.422 12 1 91.62 100 ARG A N 1
ATOM 713 C CA . ARG A 1 100 ? -10.953 -30.062 10.688 1 91.62 100 ARG A CA 1
ATOM 714 C C . ARG A 1 100 ? -12.352 -30.594 10.398 1 91.62 100 ARG A C 1
ATOM 716 O O . ARG A 1 100 ? -12.508 -31.609 9.711 1 91.62 100 ARG A O 1
ATOM 723 N N . ASN A 1 101 ? -13.32 -29.969 11 1 95.06 101 ASN A N 1
ATOM 724 C CA . ASN A 1 101 ? -14.719 -30.328 10.805 1 95.06 101 ASN A CA 1
ATOM 725 C C . ASN A 1 101 ? -15.609 -29.109 10.68 1 95.06 101 ASN A C 1
ATOM 727 O O . ASN A 1 101 ? -15.133 -28.016 10.344 1 95.06 101 ASN A O 1
ATOM 731 N N . ALA A 1 102 ? -16.891 -29.266 10.875 1 95 102 ALA A N 1
ATOM 732 C CA . ALA A 1 102 ? -17.875 -28.203 10.664 1 95 102 ALA A CA 1
ATOM 733 C C . ALA A 1 102 ? -17.656 -27.062 11.656 1 95 102 ALA A C 1
ATOM 735 O O . ALA A 1 102 ? -18.062 -25.922 11.391 1 95 102 ALA A O 1
ATOM 736 N N . ALA A 1 103 ? -17 -27.359 12.703 1 96.62 103 ALA A N 1
ATOM 737 C CA . ALA A 1 103 ? -16.734 -26.359 13.727 1 96.62 103 ALA A CA 1
ATOM 738 C C . ALA A 1 103 ? -15.773 -25.281 13.211 1 96.62 103 ALA A C 1
ATOM 740 O O . ALA A 1 103 ? -15.672 -24.203 13.789 1 96.62 103 ALA A O 1
ATOM 741 N N . ALA A 1 104 ? -15.125 -25.625 12.094 1 97.31 104 ALA A N 1
ATOM 742 C CA . ALA A 1 104 ? -14.164 -24.688 11.508 1 97.31 104 ALA A CA 1
ATOM 743 C C . ALA A 1 104 ? -14.859 -23.422 11.016 1 97.31 104 ALA A C 1
ATOM 745 O O . ALA A 1 104 ? -14.266 -22.344 11.016 1 97.31 104 ALA A O 1
ATOM 746 N N . LEU A 1 105 ? -16.094 -23.562 10.656 1 97.31 105 LEU A N 1
ATOM 747 C CA . LEU A 1 105 ? -16.781 -22.406 10.078 1 97.31 105 LEU A CA 1
ATOM 748 C C . LEU A 1 105 ? -17.094 -21.359 11.148 1 97.31 105 LEU A C 1
ATOM 750 O O . LEU A 1 105 ? -16.688 -20.203 11.023 1 97.31 105 LEU A O 1
ATOM 754 N N . PRO A 1 106 ? -17.812 -21.688 12.25 1 98 106 PRO A N 1
ATOM 755 C CA . PRO A 1 106 ? -18.031 -20.688 13.297 1 98 106 PRO A CA 1
ATOM 756 C C . PRO A 1 106 ? -16.719 -20.188 13.914 1 98 106 PRO A C 1
ATOM 758 O O . PRO A 1 106 ? -16.625 -19.016 14.297 1 98 106 PRO A O 1
ATOM 761 N N . LEU A 1 107 ? -15.773 -21.062 14.023 1 98.44 107 LEU A N 1
ATOM 762 C CA . LEU A 1 107 ? -14.469 -20.656 14.547 1 98.44 107 LEU A CA 1
ATOM 763 C C . LEU A 1 107 ? -13.781 -19.672 13.609 1 98.44 107 LEU A C 1
ATOM 765 O O . LEU A 1 107 ? -13.094 -18.766 14.062 1 98.44 107 LEU A O 1
ATOM 769 N N . ALA A 1 108 ? -13.898 -19.922 12.32 1 98.5 108 ALA A N 1
ATOM 770 C CA . ALA A 1 108 ? -13.328 -19.016 11.32 1 98.5 108 ALA A CA 1
ATOM 771 C C . ALA A 1 108 ? -13.898 -17.609 11.469 1 98.5 108 ALA A C 1
ATOM 773 O O . ALA A 1 108 ? -13.156 -16.625 11.438 1 98.5 108 ALA A O 1
ATOM 774 N N . VAL A 1 109 ? -15.18 -17.562 11.633 1 98.5 109 VAL A N 1
ATOM 775 C CA . VAL A 1 109 ? -15.828 -16.266 11.789 1 98.5 109 VAL A CA 1
ATOM 776 C C . VAL A 1 109 ? -15.367 -15.609 13.094 1 98.5 109 VAL A C 1
ATOM 778 O O . VAL A 1 109 ? -14.992 -14.438 13.102 1 98.5 109 VAL A O 1
ATOM 781 N N . ALA A 1 110 ? -15.344 -16.312 14.156 1 98.69 110 ALA A N 1
ATOM 782 C CA . ALA A 1 110 ? -14.961 -15.789 15.469 1 98.69 110 ALA A CA 1
ATOM 783 C C . ALA A 1 110 ? -13.508 -15.32 15.469 1 98.69 110 ALA A C 1
ATOM 785 O O . ALA A 1 110 ? -13.219 -14.18 15.844 1 98.69 110 ALA A O 1
ATOM 786 N N . LEU A 1 111 ? -12.617 -16.203 15.008 1 98.62 111 LEU A N 1
ATOM 787 C CA . LEU A 1 111 ? -11.195 -15.891 15.023 1 98.62 111 LEU A CA 1
ATOM 788 C C . LEU A 1 111 ? -10.867 -14.797 14.016 1 98.62 111 LEU A C 1
ATOM 790 O O . LEU A 1 111 ? -10.055 -13.914 14.289 1 98.62 111 LEU A O 1
ATOM 794 N N . GLY A 1 112 ? -11.453 -14.945 12.82 1 98.75 112 GLY A N 1
ATOM 795 C CA . GLY A 1 112 ? -11.195 -13.953 11.789 1 98.75 112 GLY A CA 1
ATOM 796 C C . GLY A 1 112 ? -11.625 -12.555 12.172 1 98.75 112 GLY A C 1
ATOM 797 O O . GLY A 1 112 ? -10.844 -11.609 12.07 1 98.75 112 GLY A O 1
ATOM 798 N N . VAL A 1 113 ? -12.812 -12.461 12.648 1 98.75 113 VAL A N 1
ATOM 799 C CA . VAL A 1 113 ? -13.336 -11.156 13.047 1 98.75 113 VAL A CA 1
ATOM 800 C C . VAL A 1 113 ? -12.57 -10.648 14.266 1 98.75 113 VAL A C 1
ATOM 802 O O . VAL A 1 113 ? -12.242 -9.461 14.344 1 98.75 113 VAL A O 1
ATOM 805 N N . ALA A 1 114 ? -12.266 -11.484 15.195 1 98.81 114 ALA A N 1
ATOM 806 C CA . ALA A 1 114 ? -11.516 -11.078 16.375 1 98.81 114 ALA A CA 1
ATOM 807 C C . ALA A 1 114 ? -10.141 -10.531 16.016 1 98.81 114 ALA A C 1
ATOM 809 O O . ALA A 1 114 ? -9.703 -9.516 16.547 1 98.81 114 ALA A O 1
ATOM 810 N N . LEU A 1 115 ? -9.5 -11.211 15.125 1 98.75 115 LEU A N 1
ATOM 811 C CA . LEU A 1 115 ? -8.18 -10.773 14.703 1 98.75 115 LEU A CA 1
ATOM 812 C C . LEU A 1 115 ? -8.25 -9.438 13.977 1 98.75 115 LEU A C 1
ATOM 814 O O . LEU A 1 115 ? -7.398 -8.57 14.172 1 98.75 115 LEU A O 1
ATOM 818 N N . ALA A 1 116 ? -9.234 -9.305 13.117 1 98.81 116 ALA A N 1
ATOM 819 C CA . ALA A 1 116 ? -9.414 -8.047 12.398 1 98.81 116 ALA A CA 1
ATOM 820 C C . ALA A 1 116 ? -9.695 -6.898 13.359 1 98.81 116 ALA A C 1
ATOM 822 O O . ALA A 1 116 ? -9.133 -5.809 13.219 1 98.81 116 ALA A O 1
ATOM 823 N N . VAL A 1 117 ? -10.516 -7.16 14.32 1 98.81 117 VAL A N 1
ATOM 824 C CA . VAL A 1 117 ? -10.852 -6.141 15.305 1 98.81 117 VAL A CA 1
ATOM 825 C C . VAL A 1 117 ? -9.617 -5.797 16.141 1 98.81 117 VAL A C 1
ATOM 827 O O . VAL A 1 117 ? -9.328 -4.621 16.375 1 98.81 117 VAL A O 1
ATOM 830 N N . ALA A 1 118 ? -8.922 -6.785 16.562 1 98.62 118 ALA A N 1
ATOM 831 C CA . ALA A 1 118 ? -7.695 -6.551 17.328 1 98.62 118 ALA A CA 1
ATOM 832 C C . ALA A 1 118 ? -6.695 -5.734 16.516 1 98.62 118 ALA A C 1
ATOM 834 O O . ALA A 1 118 ? -6.027 -4.844 17.047 1 98.62 118 ALA A O 1
ATOM 835 N N . TRP A 1 119 ? -6.617 -6.059 15.273 1 98.38 119 TRP A N 1
ATOM 836 C CA . TRP A 1 119 ? -5.68 -5.375 14.383 1 98.38 119 TRP A CA 1
ATOM 837 C C . TRP A 1 119 ? -6.066 -3.91 14.211 1 98.38 119 TRP A C 1
ATOM 839 O O . TRP A 1 119 ? -5.195 -3.039 14.125 1 98.38 119 TRP A O 1
ATOM 849 N N . SER A 1 120 ? -7.312 -3.65 14.133 1 98.38 120 SER A N 1
ATOM 850 C CA . SER A 1 120 ? -7.805 -2.291 13.938 1 98.38 120 SER A CA 1
ATOM 851 C C . SER A 1 120 ? -7.668 -1.463 15.211 1 98.38 120 SER A C 1
ATOM 853 O O . SER A 1 120 ? -7.711 -0.232 15.164 1 98.38 120 SER A O 1
ATOM 855 N N . ALA A 1 121 ? -7.508 -2.096 16.359 1 97.62 121 ALA A N 1
ATOM 856 C CA . ALA A 1 121 ? -7.414 -1.4 17.641 1 97.62 121 ALA A CA 1
ATOM 857 C C . ALA A 1 121 ? -6.125 -0.584 17.719 1 97.62 121 ALA A C 1
ATOM 859 O O . ALA A 1 121 ? -6.09 0.468 18.359 1 97.62 121 ALA A O 1
ATOM 860 N N . VAL A 1 122 ? -5.129 -1.015 17.031 1 96.38 122 VAL A N 1
ATOM 861 C CA . VAL A 1 122 ? -3.83 -0.361 17.125 1 96.38 122 VAL A CA 1
ATOM 862 C C . VAL A 1 122 ? -3.916 1.049 16.547 1 96.38 122 VAL A C 1
ATOM 864 O O . VAL A 1 122 ? -3.678 2.033 17.25 1 96.38 122 VAL A O 1
ATOM 867 N N . PRO A 1 123 ? -4.305 1.161 15.289 1 96.62 123 PRO A N 1
ATOM 868 C CA . PRO A 1 123 ? -4.43 2.529 14.781 1 96.62 123 P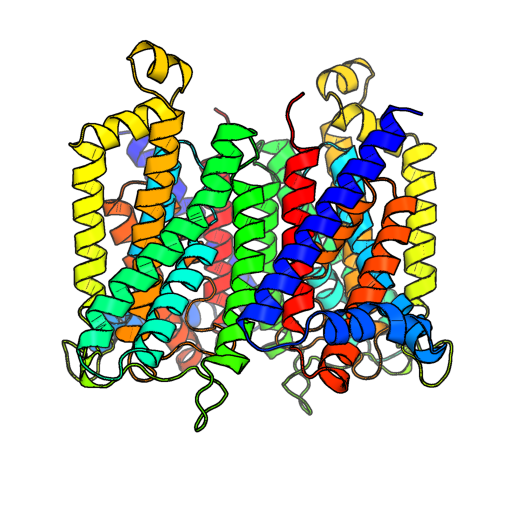RO A CA 1
ATOM 869 C C . PRO A 1 123 ? -5.473 3.35 15.531 1 96.62 123 PRO A C 1
ATOM 871 O O . PRO A 1 123 ? -5.305 4.559 15.703 1 96.62 123 PRO A O 1
ATOM 874 N N . ALA A 1 124 ? -6.559 2.697 15.977 1 97.25 124 ALA A N 1
ATOM 875 C CA . ALA A 1 124 ? -7.586 3.41 16.734 1 97.25 124 ALA A CA 1
ATOM 876 C C . ALA A 1 124 ? -7.012 4.004 18.016 1 97.25 124 ALA A C 1
ATOM 878 O O . ALA A 1 124 ? -7.207 5.188 18.312 1 97.25 124 ALA A O 1
ATOM 879 N N . LEU A 1 125 ? -6.301 3.229 18.75 1 96 125 LEU A N 1
ATOM 880 C CA . LEU A 1 125 ? -5.754 3.666 20.031 1 96 125 LEU A CA 1
ATOM 881 C C . LEU A 1 125 ? -4.652 4.703 19.828 1 96 125 LEU A C 1
ATOM 883 O O . LEU A 1 125 ? -4.512 5.629 20.625 1 96 125 LEU A O 1
ATOM 887 N N . LEU A 1 126 ? -3.904 4.555 18.812 1 94.12 126 LEU A N 1
ATOM 888 C CA . LEU A 1 126 ? -2.863 5.535 18.516 1 94.12 126 LEU A CA 1
ATOM 889 C C . LEU A 1 126 ? -3.475 6.887 18.156 1 94.12 126 LEU A C 1
ATOM 891 O O . LEU A 1 126 ? -2.924 7.934 18.516 1 94.12 126 LEU A O 1
ATOM 895 N N . ARG A 1 127 ? -4.539 6.773 17.438 1 93.31 127 ARG A N 1
ATOM 896 C CA . ARG A 1 127 ? -5.25 8.008 17.109 1 93.31 127 ARG A CA 1
ATOM 897 C C . ARG A 1 127 ? -5.824 8.656 18.375 1 93.31 127 ARG A C 1
ATOM 899 O O . ARG A 1 127 ? -5.695 9.867 18.562 1 93.31 127 ARG A O 1
ATOM 906 N N . ILE A 1 128 ? -6.402 7.891 19.203 1 93.25 128 ILE A N 1
ATOM 907 C CA . ILE A 1 128 ? -7.105 8.383 20.391 1 93.25 128 ILE A CA 1
ATOM 908 C C . ILE A 1 128 ? -6.094 8.883 21.422 1 93.25 128 ILE A C 1
ATOM 910 O O . ILE A 1 128 ? -6.258 9.961 21.984 1 93.25 128 ILE A O 1
ATOM 914 N N . TRP A 1 129 ? -5.055 8.203 21.656 1 91.25 129 TRP A N 1
ATOM 915 C CA . TRP A 1 129 ? -4.164 8.484 22.766 1 91.25 129 TRP A CA 1
ATOM 916 C C . TRP A 1 129 ? -3.037 9.422 22.344 1 91.25 129 TRP A C 1
ATOM 918 O O . TRP A 1 129 ? -2.582 10.258 23.141 1 91.25 129 TRP A O 1
ATOM 928 N N . ARG A 1 130 ? -2.623 9.273 21.109 1 90.06 130 ARG A N 1
ATOM 929 C CA . ARG A 1 130 ? -1.436 10.023 20.719 1 90.06 130 ARG A CA 1
ATOM 930 C C . ARG A 1 130 ? -1.745 10.984 19.578 1 90.06 130 ARG A C 1
ATOM 932 O O . ARG A 1 130 ? -0.896 11.789 19.188 1 90.06 130 ARG A O 1
ATOM 939 N N . GLY A 1 131 ? -2.91 10.812 19.031 1 88.69 131 GLY A N 1
ATOM 940 C CA . GLY A 1 131 ? -3.295 11.711 17.953 1 88.69 131 GLY A CA 1
ATOM 941 C C . GLY A 1 131 ? -2.602 11.398 16.641 1 88.69 131 GLY A C 1
ATOM 942 O O . GLY A 1 131 ? -2.496 12.266 15.766 1 88.69 131 GLY A O 1
ATOM 943 N N . VAL A 1 132 ? -2.074 10.172 16.547 1 88 132 VAL A N 1
ATOM 944 C CA . VAL A 1 132 ? -1.403 9.758 15.32 1 88 132 VAL A CA 1
ATOM 945 C C . VAL A 1 132 ? -2.404 9.727 14.172 1 88 132 VAL A C 1
ATOM 947 O O . VAL A 1 132 ? -3.533 9.258 14.336 1 88 132 VAL A O 1
ATOM 950 N N . ASN A 1 133 ? -1.957 10.25 13.023 1 86.94 133 ASN A N 1
ATOM 951 C CA . ASN A 1 133 ? -2.805 10.219 11.836 1 86.94 133 ASN A CA 1
ATOM 952 C C . ASN A 1 133 ? -3.209 8.789 11.477 1 86.94 133 ASN A C 1
ATOM 954 O O . ASN A 1 133 ? -2.352 7.922 11.312 1 86.94 133 ASN A O 1
ATOM 958 N N . GLU A 1 134 ? -4.469 8.562 11.305 1 91.5 134 GLU A N 1
ATOM 959 C CA . GLU A 1 134 ? -4.977 7.219 11.055 1 91.5 134 GLU A CA 1
ATOM 960 C C . GLU A 1 134 ? -4.527 6.699 9.695 1 91.5 134 GLU A C 1
ATOM 962 O O . GLU A 1 134 ? -4.379 5.492 9.5 1 91.5 134 GLU A O 1
ATOM 967 N N . VAL A 1 135 ? -4.359 7.562 8.711 1 89.19 135 VAL A N 1
ATOM 968 C CA . VAL A 1 135 ? -3.934 7.137 7.383 1 89.19 135 VAL A CA 1
ATOM 969 C C . VAL A 1 135 ? -2.559 6.477 7.469 1 89.19 135 VAL A C 1
ATOM 971 O O . VAL A 1 135 ? -2.35 5.387 6.934 1 89.19 135 VAL A O 1
ATOM 974 N N . ILE A 1 136 ? -1.669 7.051 8.203 1 86.25 136 ILE A N 1
ATOM 975 C CA . ILE A 1 136 ? -0.299 6.566 8.328 1 86.25 136 ILE A CA 1
ATOM 976 C C . ILE A 1 136 ? -0.283 5.258 9.125 1 86.25 136 ILE A C 1
ATOM 978 O O . ILE A 1 136 ? 0.312 4.27 8.688 1 86.25 136 ILE A O 1
ATOM 982 N N . SER A 1 137 ? -0.952 5.273 10.258 1 92.06 137 SER A N 1
ATOM 983 C CA . SER A 1 137 ? -0.911 4.094 11.117 1 92.06 137 SER A CA 1
ATOM 984 C C . SER A 1 137 ? -1.565 2.895 10.445 1 92.06 137 SER A C 1
ATOM 986 O O . SER A 1 137 ? -1.062 1.771 10.539 1 92.06 137 SER A O 1
ATOM 988 N N . THR A 1 138 ? -2.637 3.146 9.734 1 95.12 138 THR A N 1
ATOM 989 C CA . THR A 1 138 ? -3.326 2.039 9.086 1 95.12 138 THR A CA 1
ATOM 990 C C . THR A 1 138 ? -2.5 1.504 7.914 1 95.12 138 THR A C 1
ATOM 992 O O . THR A 1 138 ? -2.451 0.294 7.684 1 95.12 138 THR A O 1
ATOM 995 N N . ILE A 1 139 ? -1.852 2.338 7.199 1 91.06 139 ILE A N 1
ATOM 996 C CA . ILE A 1 139 ? -1.011 1.889 6.094 1 91.06 139 ILE A CA 1
ATOM 997 C C . ILE A 1 139 ? 0.127 1.023 6.633 1 91.06 139 ILE A C 1
ATOM 999 O O . ILE A 1 139 ? 0.453 -0.015 6.051 1 91.06 139 ILE A O 1
ATOM 1003 N N . MET A 1 140 ? 0.78 1.472 7.699 1 91.25 140 MET A N 1
ATOM 1004 C CA . MET A 1 140 ? 1.879 0.709 8.281 1 91.25 140 MET A CA 1
ATOM 1005 C C . MET A 1 140 ? 1.392 -0.645 8.789 1 91.25 140 MET A C 1
ATOM 1007 O O . MET A 1 140 ? 2.076 -1.656 8.633 1 91.25 140 MET A O 1
ATOM 1011 N N . MET A 1 141 ? 0.223 -0.592 9.352 1 96.19 141 MET A N 1
ATOM 1012 C CA . MET A 1 141 ? -0.343 -1.843 9.852 1 96.19 141 MET A CA 1
ATOM 1013 C C . MET A 1 141 ? -0.703 -2.775 8.703 1 96.19 141 MET A C 1
ATOM 1015 O O . MET A 1 141 ? -0.636 -3.998 8.844 1 96.19 141 MET A O 1
ATOM 1019 N N . ASN A 1 142 ? -1.12 -2.174 7.559 1 96.31 142 ASN A N 1
ATOM 1020 C CA . ASN A 1 142 ? -1.348 -2.998 6.379 1 96.31 142 ASN A CA 1
ATOM 1021 C C . ASN A 1 142 ? -0.072 -3.709 5.938 1 96.31 142 ASN A C 1
ATOM 1023 O O . ASN A 1 142 ? -0.108 -4.883 5.566 1 96.31 142 ASN A O 1
ATOM 1027 N N . TRP A 1 143 ? 0.991 -2.979 5.984 1 93.12 143 TRP A N 1
ATOM 1028 C CA . TRP A 1 143 ? 2.285 -3.539 5.605 1 93.12 143 TRP A CA 1
ATOM 1029 C C . TRP A 1 143 ? 2.656 -4.707 6.512 1 93.12 143 TRP A C 1
ATOM 1031 O O . TRP A 1 143 ? 3.02 -5.781 6.031 1 93.12 143 TRP A O 1
ATOM 1041 N N . VAL A 1 144 ? 2.543 -4.52 7.746 1 95.62 144 VAL A N 1
ATOM 1042 C CA . VAL A 1 144 ? 2.887 -5.547 8.727 1 95.62 144 VAL A CA 1
ATOM 1043 C C . VAL A 1 144 ? 1.975 -6.758 8.547 1 95.62 144 VAL A C 1
ATOM 1045 O O . VAL A 1 144 ? 2.439 -7.898 8.562 1 95.62 144 VAL A O 1
ATOM 1048 N N . ALA A 1 145 ? 0.693 -6.457 8.367 1 97.69 145 ALA A N 1
ATOM 1049 C CA . ALA A 1 145 ? -0.265 -7.543 8.18 1 97.69 145 ALA A CA 1
ATOM 1050 C C . ALA A 1 145 ? 0.078 -8.359 6.938 1 97.69 145 ALA A C 1
ATOM 1052 O O . ALA A 1 145 ? 0.004 -9.594 6.957 1 97.69 145 ALA A O 1
ATOM 1053 N N . TYR A 1 146 ? 0.421 -7.711 5.887 1 96.12 146 TYR A N 1
ATOM 1054 C CA . TYR A 1 146 ? 0.748 -8.359 4.621 1 96.12 146 TYR A CA 1
ATOM 1055 C C . TYR A 1 146 ? 1.858 -9.383 4.801 1 96.12 146 TYR A C 1
ATOM 1057 O O . TYR A 1 146 ? 1.693 -10.555 4.449 1 96.12 146 TYR A O 1
ATOM 1065 N N . TRP A 1 147 ? 2.949 -9.023 5.41 1 94.44 147 TRP A N 1
ATOM 1066 C CA . TRP A 1 147 ? 4.113 -9.891 5.531 1 94.44 147 TRP A CA 1
ATOM 1067 C C . TRP A 1 147 ? 3.898 -10.938 6.621 1 94.44 147 TRP A C 1
ATOM 1069 O O . TRP A 1 147 ? 4.383 -12.062 6.512 1 94.44 147 TRP A O 1
ATOM 1079 N N . LEU A 1 148 ? 3.176 -10.555 7.629 1 96 148 LEU A N 1
ATOM 1080 C CA . LEU A 1 148 ? 2.854 -11.508 8.688 1 96 148 LEU A CA 1
ATOM 1081 C C . LEU A 1 148 ? 2.021 -12.664 8.141 1 96 148 LEU A C 1
ATOM 1083 O O . LEU A 1 148 ? 2.309 -13.828 8.422 1 96 148 LEU A O 1
ATOM 1087 N N . VAL A 1 149 ? 1.027 -12.32 7.375 1 97.06 149 VAL A N 1
ATOM 1088 C CA . VAL A 1 149 ? 0.128 -13.344 6.859 1 97.06 149 VAL A CA 1
ATOM 1089 C C . VAL A 1 149 ? 0.859 -14.203 5.832 1 97.06 149 VAL A C 1
ATOM 1091 O O . VAL A 1 149 ? 0.729 -15.43 5.836 1 97.06 149 VAL A O 1
ATOM 1094 N N . ILE A 1 150 ? 1.625 -13.57 4.961 1 95.06 150 ILE A N 1
ATOM 1095 C CA . ILE A 1 150 ? 2.402 -14.336 3.99 1 95.06 150 ILE A CA 1
ATOM 1096 C C . ILE A 1 150 ? 3.328 -15.305 4.715 1 95.06 150 ILE A C 1
ATOM 1098 O O . ILE A 1 150 ? 3.436 -16.469 4.336 1 95.06 150 ILE A O 1
ATOM 1102 N N . MET A 1 151 ? 3.98 -14.867 5.773 1 93.38 151 MET A N 1
ATOM 1103 C CA . MET A 1 151 ? 4.898 -15.695 6.543 1 93.38 151 MET A CA 1
ATOM 1104 C C . MET A 1 151 ? 4.18 -16.906 7.133 1 93.38 151 MET A C 1
ATOM 1106 O O . MET A 1 151 ? 4.629 -18.047 6.969 1 93.38 151 MET A O 1
ATOM 1110 N N . LEU A 1 152 ? 3.082 -16.688 7.688 1 95.62 152 LEU A N 1
ATOM 1111 C CA . LEU A 1 152 ? 2.363 -17.766 8.367 1 95.62 152 LEU A CA 1
ATOM 1112 C C . LEU A 1 152 ? 1.795 -18.766 7.363 1 95.62 152 LEU A C 1
ATOM 1114 O O . LEU A 1 152 ? 1.824 -19.969 7.598 1 95.62 152 LEU A O 1
ATOM 1118 N N . VAL A 1 153 ? 1.266 -18.219 6.266 1 94.5 153 VAL A N 1
ATOM 1119 C CA . VAL A 1 153 ? 0.685 -19.078 5.238 1 94.5 153 VAL A CA 1
ATOM 1120 C C . VAL A 1 153 ? 1.782 -19.906 4.582 1 94.5 153 VAL A C 1
ATOM 1122 O O . VAL A 1 153 ? 1.549 -21.062 4.191 1 94.5 153 VAL A O 1
ATOM 1125 N N . SER A 1 154 ? 2.975 -19.375 4.547 1 91 154 SER A N 1
ATOM 1126 C CA . SER A 1 154 ? 4.082 -20.031 3.865 1 91 154 SER A CA 1
ATOM 1127 C C . SER A 1 154 ? 4.793 -21.016 4.789 1 91 154 SER A C 1
ATOM 1129 O O . SER A 1 154 ? 5.574 -21.859 4.332 1 91 154 SER A O 1
ATOM 1131 N N . THR A 1 155 ? 4.523 -20.984 6.09 1 91 155 THR A N 1
ATOM 1132 C CA . THR A 1 155 ? 5.277 -21.812 7.027 1 91 155 THR A CA 1
ATOM 1133 C C . THR A 1 155 ? 4.336 -22.656 7.867 1 91 155 THR A C 1
ATOM 1135 O O . THR A 1 155 ? 4.086 -23.828 7.539 1 91 155 THR A O 1
ATOM 1138 N N . VAL A 1 156 ? 3.531 -22.016 8.672 1 90.94 156 VAL A N 1
ATOM 1139 C CA . VAL A 1 156 ? 2.721 -22.703 9.672 1 90.94 156 VAL A CA 1
ATOM 1140 C C . VAL A 1 156 ? 1.502 -23.344 8.992 1 90.94 156 VAL A C 1
ATOM 1142 O O . VAL A 1 156 ? 1.134 -24.469 9.305 1 90.94 156 VAL A O 1
ATOM 1145 N N . PHE A 1 157 ? 0.941 -22.609 8.039 1 94.5 157 PHE A N 1
ATOM 1146 C CA . PHE A 1 157 ? -0.344 -23.031 7.496 1 94.5 157 PHE A CA 1
ATOM 1147 C C . PHE A 1 157 ? -0.196 -23.484 6.055 1 94.5 157 PHE A C 1
ATOM 1149 O O . PHE A 1 157 ? -1.159 -23.453 5.285 1 94.5 157 PHE A O 1
ATOM 1156 N N . VAL A 1 158 ? 0.955 -23.875 5.691 1 91.12 158 VAL A N 1
ATOM 1157 C CA . VAL A 1 158 ? 1.229 -24.281 4.312 1 91.12 158 VAL A CA 1
ATOM 1158 C C . VAL A 1 158 ? 0.522 -25.594 4.012 1 91.12 158 VAL A C 1
ATOM 1160 O O . VAL A 1 158 ? 0.473 -26.5 4.859 1 91.12 158 VAL A O 1
ATOM 1163 N N . ASN A 1 159 ? -0.058 -25.641 2.785 1 90.69 159 ASN A N 1
ATOM 1164 C CA . ASN A 1 159 ? -0.571 -26.906 2.281 1 90.69 159 ASN A CA 1
ATOM 1165 C C . ASN A 1 159 ? 0.557 -27.828 1.811 1 90.69 159 ASN A C 1
ATOM 1167 O O . ASN A 1 159 ? 1.258 -27.5 0.849 1 90.69 159 ASN A O 1
ATOM 1171 N N . PRO A 1 160 ? 0.738 -28.906 2.371 1 88.19 160 PRO A N 1
ATOM 1172 C CA . PRO A 1 160 ? 1.839 -29.797 1.987 1 88.19 160 PRO A CA 1
ATOM 1173 C C . PRO A 1 160 ? 1.722 -30.297 0.549 1 88.19 160 PRO A C 1
ATOM 1175 O O . PRO A 1 160 ? 2.734 -30.594 -0.089 1 88.19 160 PRO A O 1
ATOM 1178 N N . LEU A 1 161 ? 0.507 -30.328 0.056 1 88.69 161 LEU A N 1
ATOM 1179 C CA . LEU A 1 161 ? 0.274 -30.859 -1.282 1 88.69 161 LEU A CA 1
ATOM 1180 C C . LEU A 1 161 ? 0.39 -29.766 -2.332 1 88.69 161 LEU A C 1
ATOM 1182 O O . LEU A 1 161 ? 0.73 -30.031 -3.486 1 88.69 161 LEU A O 1
ATOM 1186 N N . GLN A 1 162 ? 0.069 -28.594 -1.907 1 90.31 162 GLN A N 1
ATOM 1187 C CA . GLN A 1 162 ? 0.113 -27.438 -2.789 1 90.31 162 GLN A CA 1
ATOM 1188 C C . GLN A 1 162 ? 0.697 -26.219 -2.072 1 90.31 162 GLN A C 1
ATOM 1190 O O . GLN A 1 162 ? -0.044 -25.344 -1.61 1 90.31 162 GLN A O 1
ATOM 1195 N N . PRO A 1 163 ? 1.957 -26.062 -2.086 1 86.38 163 PRO A N 1
ATOM 1196 C CA . PRO A 1 163 ? 2.637 -25.062 -1.264 1 86.38 163 PRO A CA 1
ATOM 1197 C C . PRO A 1 163 ? 2.283 -23.625 -1.666 1 86.38 163 PRO A C 1
ATOM 1199 O O . PRO A 1 163 ? 2.584 -22.688 -0.932 1 86.38 163 PRO A O 1
ATOM 1202 N N . GLU A 1 164 ? 1.628 -23.453 -2.752 1 88.19 164 GLU A N 1
ATOM 1203 C CA . GLU A 1 164 ? 1.257 -22.125 -3.229 1 88.19 164 GLU A CA 1
ATOM 1204 C C . GLU A 1 164 ? 0.02 -21.609 -2.502 1 88.19 164 GLU A C 1
ATOM 1206 O O . GLU A 1 164 ? -0.366 -20.453 -2.674 1 88.19 164 GLU A O 1
ATOM 1211 N N . GLU A 1 165 ? -0.562 -22.484 -1.712 1 92.75 165 GLU A N 1
ATOM 1212 C CA . GLU A 1 165 ? -1.756 -22.078 -0.975 1 92.75 165 GLU A CA 1
ATOM 1213 C C . GLU A 1 165 ? -1.718 -22.594 0.46 1 92.75 165 GLU A C 1
ATOM 1215 O O . GLU A 1 165 ? -0.911 -23.469 0.791 1 92.75 165 GLU A O 1
ATOM 1220 N N . SER A 1 166 ? -2.559 -22.031 1.281 1 94.62 166 SER A N 1
ATOM 1221 C CA . SER A 1 166 ? -2.715 -22.516 2.652 1 94.62 166 SER A CA 1
ATOM 1222 C C . SER A 1 166 ? -3.543 -23.797 2.701 1 94.62 166 SER A C 1
ATOM 1224 O O . SER A 1 166 ? -4.102 -24.219 1.687 1 94.62 166 SER A O 1
ATOM 1226 N N . ILE A 1 167 ? -3.566 -24.344 3.887 1 94.44 167 ILE A N 1
ATOM 1227 C CA . ILE A 1 167 ? -4.48 -25.453 4.102 1 94.44 167 ILE A CA 1
ATOM 1228 C C . ILE A 1 167 ? -5.902 -25.047 3.723 1 94.44 167 ILE A C 1
ATOM 1230 O O . ILE A 1 167 ? -6.305 -23.906 3.965 1 94.44 167 ILE A O 1
ATOM 1234 N N . LYS A 1 168 ? -6.574 -26.031 3.145 1 95 168 LYS A N 1
ATOM 1235 C CA . LYS A 1 168 ? -7.93 -25.766 2.668 1 95 168 LYS A CA 1
ATOM 1236 C C . LYS A 1 168 ? -8.945 -25.859 3.803 1 95 168 LYS A C 1
ATOM 1238 O O . LYS A 1 168 ? -8.75 -26.641 4.746 1 95 168 LYS A O 1
ATOM 1243 N N . THR A 1 169 ? -10.008 -25.062 3.668 1 95.81 169 THR A N 1
ATOM 1244 C CA . THR A 1 169 ? -11.141 -25.203 4.578 1 95.81 169 THR A CA 1
ATOM 1245 C C . THR A 1 169 ? -11.766 -26.594 4.453 1 95.81 169 THR A C 1
ATOM 1247 O O . THR A 1 169 ? -12.016 -27.062 3.346 1 95.81 169 THR A O 1
ATOM 1250 N N . PRO A 1 170 ? -11.953 -27.203 5.598 1 96.06 170 PRO A N 1
ATOM 1251 C CA . PRO A 1 170 ? -12.602 -28.516 5.527 1 96.06 170 PRO A CA 1
ATOM 1252 C C . PRO A 1 170 ? -13.938 -28.469 4.789 1 96.06 170 PRO A C 1
ATOM 1254 O O . PRO A 1 170 ? -14.68 -27.5 4.902 1 96.06 170 PRO A O 1
ATOM 1257 N N . GLU A 1 171 ? -14.227 -29.531 4.102 1 94.44 171 GLU A N 1
ATOM 1258 C CA . GLU A 1 171 ? -15.398 -29.594 3.229 1 94.44 171 GLU A CA 1
ATOM 1259 C C . GLU A 1 171 ? -16.672 -29.25 3.988 1 94.44 171 GLU A C 1
ATOM 1261 O O . GLU A 1 171 ? -17.531 -28.531 3.473 1 94.44 171 GLU A O 1
ATOM 1266 N N . GLU A 1 172 ? -16.734 -29.656 5.211 1 94.88 172 GLU A N 1
ATOM 1267 C CA . GLU A 1 172 ? -17.938 -29.469 6.02 1 94.88 172 GLU A CA 1
ATOM 1268 C C . GLU A 1 172 ? -18.094 -28.016 6.457 1 94.88 172 GLU A C 1
ATOM 1270 O O . GLU A 1 172 ? -19.172 -27.594 6.863 1 94.88 172 GLU A O 1
ATOM 1275 N N . ALA A 1 173 ? -17.031 -27.328 6.332 1 95.44 173 ALA A N 1
ATOM 1276 C CA . ALA A 1 173 ? -17.031 -25.953 6.824 1 95.44 173 ALA A CA 1
ATOM 1277 C C . ALA A 1 173 ? -17.078 -24.953 5.672 1 95.44 173 ALA A C 1
ATOM 1279 O O . ALA A 1 173 ? -17.062 -23.734 5.891 1 95.44 173 ALA A O 1
ATOM 1280 N N . ARG A 1 174 ? -17.188 -25.469 4.477 1 95.38 174 ARG A N 1
ATOM 1281 C CA . ARG A 1 174 ? -17.203 -24.625 3.287 1 95.38 174 ARG A CA 1
ATOM 1282 C C . ARG A 1 174 ? -18.609 -24.109 2.992 1 95.38 174 ARG A C 1
ATOM 1284 O O . ARG A 1 174 ? -19.578 -24.844 3.158 1 95.38 174 ARG A O 1
ATOM 1291 N N . LEU A 1 175 ? -18.688 -22.859 2.697 1 94.44 175 LEU A N 1
ATOM 1292 C CA . LEU A 1 175 ? -19.953 -22.359 2.152 1 94.44 175 LEU A CA 1
ATOM 1293 C C . LEU A 1 175 ? -20.047 -22.672 0.664 1 94.44 175 LEU A C 1
ATOM 1295 O O . LEU A 1 175 ? -19.422 -22.016 -0.162 1 94.44 175 LEU A O 1
ATOM 1299 N N . GLN A 1 176 ? -20.875 -23.578 0.331 1 90.25 176 GLN A N 1
ATOM 1300 C CA . GLN A 1 176 ? -20.984 -24.094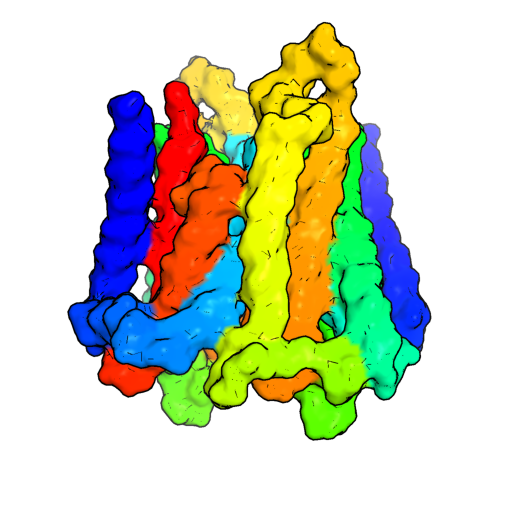 -1.029 1 90.25 176 GLN A CA 1
ATOM 1301 C C . GLN A 1 176 ? -21.766 -23.125 -1.927 1 90.25 176 GLN A C 1
ATOM 1303 O O . GLN A 1 176 ? -22.531 -22.297 -1.438 1 90.25 176 GLN A O 1
ATOM 1308 N N . PRO A 1 177 ? -21.516 -23.266 -3.209 1 91 177 PRO A N 1
ATOM 1309 C CA . PRO A 1 177 ? -22.281 -22.422 -4.141 1 91 177 PRO A CA 1
ATOM 1310 C C . PRO A 1 177 ? -23.781 -22.641 -4.031 1 91 177 PRO A C 1
ATOM 1312 O O . PRO A 1 177 ? -24.234 -23.766 -3.84 1 91 177 PRO A O 1
ATOM 1315 N N . LEU A 1 178 ? -24.5 -21.531 -4.047 1 89.62 178 LEU A N 1
ATOM 1316 C CA . LEU A 1 178 ? -25.953 -21.594 -4 1 89.62 178 LEU A CA 1
ATOM 1317 C C . LEU A 1 178 ? -26.516 -22.094 -5.324 1 89.62 178 LEU A C 1
ATOM 1319 O O . LEU A 1 178 ? -27.594 -22.688 -5.355 1 89.62 178 LEU A O 1
ATOM 1323 N N . VAL A 1 179 ? -25.812 -21.734 -6.383 1 86.12 179 VAL A N 1
ATOM 1324 C CA . VAL A 1 179 ? -26.125 -22.203 -7.727 1 86.12 179 VAL A CA 1
ATOM 1325 C C . VAL A 1 179 ? -24.938 -22.969 -8.297 1 86.12 179 VAL A C 1
ATOM 1327 O O . VAL A 1 179 ? -23.844 -22.422 -8.43 1 86.12 179 VAL A O 1
ATOM 1330 N N . ALA A 1 180 ? -25.219 -24.219 -8.68 1 82.75 180 ALA A N 1
ATOM 1331 C CA . ALA A 1 180 ? -24.156 -25.094 -9.172 1 82.75 180 ALA A CA 1
ATOM 1332 C C . ALA A 1 180 ? -23.453 -24.469 -10.375 1 82.75 180 ALA A C 1
ATOM 1334 O O . ALA A 1 180 ? -24.094 -23.922 -11.266 1 82.75 180 ALA A O 1
ATOM 1335 N N . GLY A 1 181 ? -22.172 -24.5 -10.297 1 80.75 181 GLY A N 1
ATOM 1336 C CA . GLY A 1 181 ? -21.391 -24 -11.414 1 80.75 181 GLY A CA 1
ATOM 1337 C C . GLY A 1 181 ? -21.047 -22.531 -11.312 1 80.75 181 GLY A C 1
ATOM 1338 O O . GLY A 1 181 ? -20.406 -21.969 -12.195 1 80.75 181 GLY A O 1
ATOM 1339 N N . THR A 1 182 ? -21.562 -21.906 -10.25 1 83.31 182 THR A N 1
ATOM 1340 C CA . THR A 1 182 ? -21.281 -20.5 -10.086 1 83.31 182 THR A CA 1
ATOM 1341 C C . THR A 1 182 ? -20.469 -20.25 -8.82 1 83.31 182 THR A C 1
ATOM 1343 O O . THR A 1 182 ? -20.25 -21.172 -8.023 1 83.31 182 THR A O 1
ATOM 1346 N N . ASP A 1 183 ? -19.953 -19.047 -8.688 1 86.19 183 ASP A N 1
ATOM 1347 C CA . ASP A 1 183 ? -19.188 -18.641 -7.512 1 86.19 183 ASP A CA 1
ATOM 1348 C C . ASP A 1 183 ? -20.078 -17.969 -6.473 1 86.19 183 ASP A C 1
ATOM 1350 O O . ASP A 1 183 ? -19.578 -17.359 -5.523 1 86.19 183 ASP A O 1
ATOM 1354 N N . LEU A 1 184 ? -21.391 -18.094 -6.727 1 91.38 184 LEU A N 1
ATOM 1355 C CA . LEU A 1 184 ? -22.328 -17.453 -5.812 1 91.38 184 LEU A CA 1
ATOM 1356 C C . LEU A 1 184 ? -22.516 -18.297 -4.555 1 91.38 184 LEU A C 1
ATOM 1358 O O . LEU A 1 184 ? -23.062 -19.406 -4.617 1 91.38 184 LEU A O 1
ATOM 1362 N N . THR A 1 185 ? -22.047 -17.781 -3.498 1 94.06 185 THR A N 1
ATOM 1363 C CA . THR A 1 185 ? -22.203 -18.453 -2.213 1 94.06 185 THR A CA 1
ATOM 1364 C C . THR A 1 185 ? -22.969 -17.578 -1.227 1 94.06 185 THR A C 1
ATOM 1366 O O . THR A 1 185 ? -23.453 -16.5 -1.593 1 94.06 185 THR A O 1
ATOM 1369 N N . LEU A 1 186 ? -23.094 -18.062 -0.019 1 94.19 186 LEU A N 1
ATOM 1370 C CA . LEU A 1 186 ? -23.781 -17.297 1.022 1 94.19 186 LEU A CA 1
ATOM 1371 C C . LEU A 1 186 ? -23.031 -16.016 1.355 1 94.19 186 LEU A C 1
ATOM 1373 O O . LEU A 1 186 ? -23.562 -15.141 2.029 1 94.19 186 LEU A O 1
ATOM 1377 N N . ALA A 1 187 ? -21.828 -15.922 0.82 1 94.88 187 ALA A N 1
ATOM 1378 C CA . ALA A 1 187 ? -21.047 -14.703 1.026 1 94.88 187 ALA A CA 1
ATOM 1379 C C . ALA A 1 187 ? -21.781 -13.484 0.471 1 94.88 187 ALA A C 1
ATOM 1381 O O . ALA A 1 187 ? -21.703 -12.398 1.048 1 94.88 187 ALA A O 1
ATOM 1382 N N . VAL A 1 188 ? -22.5 -13.648 -0.592 1 96.62 188 VAL A N 1
ATOM 1383 C CA . VAL A 1 188 ? -23.141 -12.531 -1.286 1 96.62 188 VAL A CA 1
ATOM 1384 C C . VAL A 1 188 ? -24.312 -12.016 -0.457 1 96.62 188 VAL A C 1
ATOM 1386 O O . VAL A 1 188 ? -24.344 -10.844 -0.074 1 96.62 188 VAL A O 1
ATOM 1389 N N . PRO A 1 189 ? -25.281 -12.859 -0.119 1 96.81 189 PRO A N 1
ATOM 1390 C CA . PRO A 1 189 ? -26.375 -12.32 0.688 1 96.81 189 PRO A CA 1
ATOM 1391 C C . PRO A 1 189 ? -25.906 -11.805 2.047 1 96.81 189 PRO A C 1
ATOM 1393 O O . PRO A 1 189 ? -26.484 -10.852 2.576 1 96.81 189 PRO A O 1
ATOM 1396 N N . LEU A 1 190 ? -24.906 -12.383 2.617 1 97.44 190 LEU A N 1
ATOM 1397 C CA . LEU A 1 190 ? -24.391 -11.906 3.896 1 97.44 190 LEU A CA 1
ATOM 1398 C C . LEU A 1 190 ? -23.812 -10.508 3.76 1 97.44 190 LEU A C 1
ATOM 1400 O O . LEU A 1 190 ? -24.016 -9.656 4.629 1 97.44 190 LEU A O 1
ATOM 1404 N N . ALA A 1 191 ? -23.016 -10.32 2.678 1 98.06 191 ALA A N 1
ATOM 1405 C CA . ALA A 1 191 ? -22.422 -9.008 2.441 1 98.06 191 ALA A CA 1
ATOM 1406 C C . ALA A 1 191 ? -23.5 -7.941 2.254 1 98.06 191 ALA A C 1
ATOM 1408 O O . ALA A 1 191 ? -23.391 -6.848 2.811 1 98.06 191 ALA A O 1
ATOM 1409 N N . TYR A 1 192 ? -24.484 -8.219 1.526 1 98.38 192 TYR A N 1
ATOM 1410 C CA . TYR A 1 192 ? -25.547 -7.246 1.269 1 98.38 192 TYR A CA 1
ATOM 1411 C C . TYR A 1 192 ? -26.422 -7.055 2.5 1 98.38 192 TYR A C 1
ATOM 1413 O O . TYR A 1 192 ? -26.922 -5.953 2.752 1 98.38 192 TYR A O 1
ATOM 1421 N N . ALA A 1 193 ? -26.641 -8.117 3.227 1 98.5 193 ALA A N 1
ATOM 1422 C CA . ALA A 1 193 ? -27.312 -7.969 4.516 1 98.5 193 ALA A CA 1
ATOM 1423 C C . ALA A 1 193 ? -26.531 -7.055 5.445 1 98.5 193 ALA A C 1
ATOM 1425 O O . ALA A 1 193 ? -27.109 -6.258 6.188 1 98.5 193 ALA A O 1
ATOM 1426 N N . ALA A 1 194 ? -25.219 -7.238 5.383 1 98.5 194 ALA A N 1
ATOM 1427 C CA . ALA A 1 194 ? -24.359 -6.371 6.184 1 98.5 194 ALA A CA 1
ATOM 1428 C C . ALA A 1 194 ? -24.547 -4.906 5.797 1 98.5 194 ALA A C 1
ATOM 1430 O O . ALA A 1 194 ? -24.484 -4.02 6.648 1 98.5 194 ALA A O 1
ATOM 1431 N N . ALA A 1 195 ? -24.688 -4.66 4.52 1 98.5 195 ALA A N 1
ATOM 1432 C CA . ALA A 1 195 ? -24.922 -3.295 4.055 1 98.5 195 ALA A CA 1
ATOM 1433 C C . ALA A 1 195 ? -26.219 -2.729 4.637 1 98.5 195 ALA A C 1
ATOM 1435 O O . ALA A 1 195 ? -26.25 -1.585 5.098 1 98.5 195 ALA A O 1
ATOM 1436 N N . VAL A 1 196 ? -27.25 -3.551 4.621 1 98.5 196 VAL A N 1
ATOM 1437 C CA . VAL A 1 196 ? -28.531 -3.135 5.168 1 98.5 196 VAL A CA 1
ATOM 1438 C C . VAL A 1 196 ? -28.406 -2.928 6.676 1 98.5 196 VAL A C 1
ATOM 1440 O O . VAL A 1 196 ? -28.891 -1.926 7.215 1 98.5 196 VAL A O 1
ATOM 1443 N N . LEU A 1 197 ? -27.75 -3.834 7.336 1 98.38 197 LEU A N 1
ATOM 1444 C CA . LEU A 1 197 ? -27.562 -3.734 8.781 1 98.38 197 LEU A CA 1
ATOM 1445 C C . LEU A 1 197 ? -26.75 -2.502 9.141 1 98.38 197 LEU A C 1
ATOM 1447 O O . LEU A 1 197 ? -27.031 -1.836 10.141 1 98.38 197 LEU A O 1
ATOM 1451 N N . THR A 1 198 ? -25.719 -2.256 8.375 1 98.19 198 THR A N 1
ATOM 1452 C CA . THR A 1 198 ? -24.906 -1.072 8.617 1 98.19 198 THR A CA 1
ATOM 1453 C C . THR A 1 198 ? -25.719 0.2 8.406 1 98.19 198 THR A C 1
ATOM 1455 O O . THR A 1 198 ? -25.562 1.169 9.156 1 98.19 198 THR A O 1
ATOM 1458 N N . TYR A 1 199 ? -26.562 0.178 7.375 1 97.62 199 TYR A N 1
ATOM 1459 C CA . TYR A 1 199 ? -27.453 1.312 7.125 1 97.62 199 TYR A CA 1
ATOM 1460 C C . TYR A 1 199 ? -28.359 1.565 8.32 1 97.62 199 TYR A C 1
ATOM 1462 O O . TYR A 1 199 ? -28.484 2.701 8.781 1 97.62 199 TYR A O 1
ATOM 1470 N N . ILE A 1 200 ? -28.953 0.521 8.805 1 97.88 200 ILE A N 1
ATOM 1471 C CA . ILE A 1 200 ? -29.859 0.622 9.953 1 97.88 200 ILE A CA 1
ATOM 1472 C C . ILE A 1 200 ? -29.078 1.076 11.18 1 97.88 200 ILE A C 1
ATOM 1474 O O . ILE A 1 200 ? -29.547 1.94 11.93 1 97.88 200 ILE A O 1
ATOM 1478 N N . PHE A 1 201 ? -27.938 0.565 11.336 1 97.19 201 PHE A N 1
ATOM 1479 C CA . PHE A 1 201 ? -27.078 0.892 12.477 1 97.19 201 PHE A CA 1
ATOM 1480 C C . PHE A 1 201 ? -26.719 2.371 12.469 1 97.19 201 PHE A C 1
ATOM 1482 O O . PHE A 1 201 ? -26.859 3.059 13.477 1 97.19 201 PHE A O 1
ATOM 1489 N N . VAL A 1 202 ? -26.312 2.908 11.359 1 95.31 202 VAL A N 1
ATOM 1490 C CA . VAL A 1 202 ? -25.828 4.277 11.25 1 95.31 202 VAL A CA 1
ATOM 1491 C C . VAL A 1 202 ? -26.984 5.254 11.336 1 95.31 202 VAL A C 1
ATOM 1493 O O . VAL A 1 202 ? -26.875 6.328 11.93 1 95.31 202 VAL A O 1
ATOM 1496 N N . ARG A 1 203 ? -28.156 4.828 10.812 1 94.5 203 ARG A N 1
ATOM 1497 C CA . ARG A 1 203 ? -29.281 5.75 10.688 1 94.5 203 ARG A CA 1
ATOM 1498 C C . ARG A 1 203 ? -30.125 5.754 11.953 1 94.5 203 ARG A C 1
ATOM 1500 O O . ARG A 1 203 ? -30.641 6.801 12.359 1 94.5 203 ARG A O 1
ATOM 1507 N N . TYR A 1 204 ? -30.141 4.633 12.617 1 96.56 204 TYR A N 1
ATOM 1508 C CA . TYR A 1 204 ? -31.203 4.551 13.625 1 96.56 204 TYR A CA 1
ATOM 1509 C C . TYR A 1 204 ? -30.625 4.242 15 1 96.56 204 TYR A C 1
ATOM 1511 O O . TYR A 1 204 ? -31.312 4.352 16.016 1 96.56 204 TYR A O 1
ATOM 1519 N N . SER A 1 205 ? -29.406 3.934 15.086 1 96.62 205 SER A N 1
ATOM 1520 C CA . SER A 1 205 ? -28.844 3.592 16.391 1 96.62 205 SER A CA 1
ATOM 1521 C C . SER A 1 205 ? -28.219 4.809 17.062 1 96.62 205 SER A C 1
ATOM 1523 O O . SER A 1 205 ? -27.797 5.75 16.375 1 96.62 205 SER A O 1
ATOM 1525 N N . VAL A 1 206 ? -28.156 4.805 18.406 1 96.19 206 VAL A N 1
ATOM 1526 C CA . VAL A 1 206 ? -27.5 5.867 19.172 1 96.19 206 VAL A CA 1
ATOM 1527 C C . VAL A 1 206 ? -26.016 5.898 18.859 1 96.19 206 VAL A C 1
ATOM 1529 O O . VAL A 1 206 ? -25.406 6.973 18.797 1 96.19 206 VAL A O 1
ATOM 1532 N N . TRP A 1 207 ? -25.469 4.789 18.578 1 96 207 TRP A N 1
ATOM 1533 C CA . TRP A 1 207 ? -24.047 4.699 18.297 1 96 207 TRP A CA 1
ATOM 1534 C C . TRP A 1 207 ? -23.734 5.297 16.922 1 96 207 TRP A C 1
ATOM 1536 O O . TRP A 1 207 ? -22.688 5.922 16.734 1 96 207 TRP A O 1
ATOM 1546 N N . GLY A 1 208 ? -24.625 5 15.977 1 96.12 208 GLY A N 1
ATOM 1547 C CA . GLY A 1 208 ? -24.469 5.648 14.68 1 96.12 208 GLY A CA 1
ATOM 1548 C C . GLY A 1 208 ? -24.469 7.16 14.766 1 96.12 208 GLY A C 1
ATOM 1549 O O . GLY A 1 208 ? -23.688 7.828 14.086 1 96.12 208 GLY A O 1
ATOM 1550 N N . TYR A 1 209 ? -25.328 7.641 15.664 1 95.19 209 TYR A N 1
ATOM 1551 C CA . TYR A 1 209 ? -25.391 9.078 15.891 1 95.19 209 TYR A CA 1
ATOM 1552 C C . TYR A 1 209 ? -24.109 9.594 16.531 1 95.19 209 TYR A C 1
ATOM 1554 O O . TYR A 1 209 ? -23.562 10.617 16.109 1 95.19 209 TYR A O 1
ATOM 1562 N N . ARG A 1 210 ? -23.703 8.859 17.469 1 96.69 210 ARG A N 1
ATOM 1563 C CA . ARG A 1 210 ? -22.484 9.258 18.172 1 96.69 210 ARG A CA 1
ATOM 1564 C C . ARG A 1 210 ? -21.297 9.289 17.219 1 96.69 210 ARG A C 1
ATOM 1566 O O . ARG A 1 210 ? -20.453 10.188 17.297 1 96.69 210 ARG A O 1
ATOM 1573 N N . ILE A 1 211 ? -21.203 8.367 16.297 1 97.12 211 ILE A N 1
ATOM 1574 C CA . ILE A 1 211 ? -20.141 8.305 15.312 1 97.12 211 ILE A CA 1
ATOM 1575 C C . ILE A 1 211 ? -20.25 9.5 14.367 1 97.12 211 ILE A C 1
ATOM 1577 O O . ILE A 1 211 ? -19.25 10.195 14.117 1 97.12 211 ILE A O 1
ATOM 1581 N N . SER A 1 212 ? -21.422 9.797 13.953 1 96.25 212 SER A N 1
ATOM 1582 C CA . SER A 1 212 ? -21.641 10.836 12.953 1 96.25 212 SER A CA 1
ATOM 1583 C C . SER A 1 212 ? -21.344 12.219 13.523 1 96.25 212 SER A C 1
ATOM 1585 O O . SER A 1 212 ? -20.656 13.023 12.883 1 96.25 212 SER A O 1
ATOM 1587 N N . ILE A 1 213 ? -21.844 12.492 14.711 1 96.06 213 ILE A N 1
ATOM 1588 C CA . ILE A 1 213 ? -21.656 13.812 15.297 1 96.06 213 ILE A CA 1
ATOM 1589 C C . ILE A 1 213 ? -20.188 14.016 15.656 1 96.06 213 ILE A C 1
ATOM 1591 O O . ILE A 1 213 ? -19.641 15.109 15.516 1 96.06 213 ILE A O 1
ATOM 1595 N N . SER A 1 214 ? -19.547 12.953 16.141 1 95.94 214 SER A N 1
ATOM 1596 C CA . SER A 1 214 ? -18.125 13.031 16.469 1 95.94 214 SER A CA 1
ATOM 1597 C C . SER A 1 214 ? -17.281 13.273 15.227 1 95.94 214 SER A C 1
ATOM 1599 O O . SER A 1 214 ? -16.266 13.961 15.281 1 95.94 214 SER A O 1
ATOM 1601 N N . GLY A 1 215 ? -17.75 12.641 14.148 1 93.75 215 GLY A N 1
ATOM 1602 C CA . GLY A 1 215 ? -17.031 12.82 12.898 1 93.75 215 GLY A CA 1
ATOM 1603 C C . GLY A 1 215 ? -17.172 14.219 12.328 1 93.75 215 GLY A C 1
ATOM 1604 O O . GLY A 1 215 ? -16.25 14.727 11.68 1 93.75 215 GLY A O 1
ATOM 1605 N N . GLN A 1 216 ? -18.266 14.797 12.578 1 93.25 216 GLN A N 1
ATOM 1606 C CA . GLN A 1 216 ? -18.516 16.141 12.07 1 93.25 216 GLN A CA 1
ATOM 1607 C C . GLN A 1 216 ? -17.75 17.188 12.883 1 93.25 216 GLN A C 1
ATOM 1609 O O . GLN A 1 216 ? -17.141 18.094 12.32 1 93.25 216 GLN A O 1
ATOM 1614 N N . ASN A 1 217 ? -17.922 17.047 14.211 1 94.81 217 ASN A N 1
ATOM 1615 C CA . ASN A 1 217 ? -17.25 17.969 15.117 1 94.81 217 ASN A CA 1
ATOM 1616 C C . ASN A 1 217 ? -17.094 17.375 16.516 1 94.81 217 ASN A C 1
ATOM 1618 O O . ASN A 1 217 ? -18.047 17.375 17.297 1 94.81 217 ASN A O 1
ATOM 1622 N N . PRO A 1 218 ? -15.852 17.031 16.766 1 93.62 218 PRO A N 1
ATOM 1623 C CA . PRO A 1 218 ? -15.648 16.391 18.078 1 93.62 218 PRO A CA 1
ATOM 1624 C C . PRO A 1 218 ? -16.016 17.312 19.234 1 93.62 218 PRO A C 1
ATOM 1626 O O . PRO A 1 218 ? -16.469 16.828 20.281 1 93.62 218 PRO A O 1
ATOM 1629 N N . LEU A 1 219 ? -15.852 18.609 19.094 1 94.75 219 LEU A N 1
ATOM 1630 C CA . LEU A 1 219 ? -16.188 19.547 20.156 1 94.75 219 LEU A CA 1
ATOM 1631 C C . LEU A 1 219 ? -17.688 19.609 20.375 1 94.75 219 LEU A C 1
ATOM 1633 O O . LEU A 1 219 ? -18.156 19.656 21.516 1 94.75 219 LEU A O 1
ATOM 1637 N N . VAL A 1 220 ? -18.359 19.672 19.328 1 95 220 VAL A N 1
ATOM 1638 C CA . VAL A 1 220 ? -19.812 19.688 19.406 1 95 220 VAL A CA 1
ATOM 1639 C C . VAL A 1 220 ? -20.328 18.375 20.016 1 95 220 VAL A C 1
ATOM 1641 O O . VAL A 1 220 ? -21.25 18.375 20.812 1 95 220 VAL A O 1
ATOM 1644 N N . ALA A 1 221 ? -19.656 17.328 19.578 1 95.56 221 ALA A N 1
ATOM 1645 C CA . ALA A 1 221 ? -20.031 16.031 20.125 1 95.56 221 ALA A CA 1
ATOM 1646 C C . ALA A 1 221 ? -19.891 16.016 21.641 1 95.56 221 ALA A C 1
ATOM 1648 O O . ALA A 1 221 ? -20.781 15.547 22.359 1 95.56 221 ALA A O 1
ATOM 1649 N N . LYS A 1 222 ? -18.828 16.531 22.156 1 95.31 222 LYS A N 1
ATOM 1650 C CA . LYS A 1 222 ? -18.594 16.594 23.594 1 95.31 222 LYS A CA 1
ATOM 1651 C C . LYS A 1 222 ? -19.656 17.422 24.297 1 95.31 222 LYS A C 1
ATOM 1653 O O . LYS A 1 222 ? -20.094 17.078 25.391 1 95.31 222 LYS A O 1
ATOM 1658 N N . ALA A 1 223 ? -19.969 18.453 23.656 1 95.06 223 ALA A N 1
ATOM 1659 C CA . ALA A 1 223 ? -20.984 19.344 24.219 1 95.06 223 ALA A CA 1
ATOM 1660 C C . ALA A 1 223 ? -22.328 18.625 24.391 1 95.06 223 ALA A C 1
ATOM 1662 O O . ALA A 1 223 ? -23.094 18.922 25.297 1 95.06 223 ALA A O 1
ATOM 1663 N N . TYR A 1 224 ? -22.516 17.656 23.578 1 93.62 224 TYR A N 1
ATOM 1664 C CA . TYR A 1 224 ? -23.766 16.891 23.625 1 93.62 224 TYR A CA 1
ATOM 1665 C C . TYR A 1 224 ? -23.594 15.641 24.469 1 93.62 224 TYR A C 1
ATOM 1667 O O . TYR A 1 224 ? -24.453 14.75 24.438 1 93.62 224 TYR A O 1
ATOM 1675 N N . GLY A 1 225 ? -22.406 15.523 25.125 1 94.38 225 GLY A N 1
ATOM 1676 C CA . GLY A 1 225 ? -22.188 14.43 26.062 1 94.38 225 GLY A CA 1
ATOM 1677 C C . GLY A 1 225 ? -21.609 13.188 25.391 1 94.38 225 GLY A C 1
ATOM 1678 O O . GLY A 1 225 ? -21.609 12.109 26 1 94.38 225 GLY A O 1
ATOM 1679 N N . VAL A 1 226 ? -21.25 13.352 24.234 1 95.31 226 VAL A N 1
ATOM 1680 C CA . VAL A 1 226 ? -20.672 12.219 23.516 1 95.31 226 VAL A CA 1
ATOM 1681 C C . VAL A 1 226 ? -19.156 12.242 23.656 1 95.31 226 VAL A C 1
ATOM 1683 O O . VAL A 1 226 ? -18.531 13.305 23.531 1 95.31 226 VAL A O 1
ATOM 1686 N N . LYS A 1 227 ? -18.625 11.125 24.062 1 96.75 227 LYS A N 1
ATOM 1687 C CA . LYS A 1 227 ? -17.172 11.008 24.078 1 96.75 227 LYS A CA 1
ATOM 1688 C C . LYS A 1 227 ? -16.641 10.625 22.688 1 96.75 227 LYS A C 1
ATOM 1690 O O . LYS A 1 227 ? -16.719 9.461 22.297 1 96.75 227 LYS A O 1
ATOM 1695 N N . PRO A 1 228 ? -16.047 11.508 22 1 96.38 228 PRO A N 1
ATOM 1696 C CA . PRO A 1 228 ? -15.617 11.25 20.625 1 96.38 228 PRO A CA 1
ATOM 1697 C C . PRO A 1 228 ? -14.648 10.07 20.531 1 96.38 228 PRO A C 1
ATOM 1699 O O . PRO A 1 228 ? -14.648 9.352 19.531 1 96.38 228 PRO A O 1
ATOM 1702 N N . GLU A 1 229 ? -13.859 9.867 21.562 1 96.25 229 GLU A N 1
ATOM 1703 C CA . GLU A 1 229 ? -12.891 8.773 21.562 1 96.25 229 GLU A CA 1
ATOM 1704 C C . GLU A 1 229 ? -13.586 7.422 21.469 1 96.25 229 GLU A C 1
ATOM 1706 O O . GLU A 1 229 ? -13.117 6.523 20.766 1 96.25 229 GLU A O 1
ATOM 1711 N N . ARG A 1 230 ? -14.641 7.359 22.172 1 96.56 230 ARG A N 1
ATOM 1712 C CA . ARG A 1 230 ? -15.391 6.109 22.156 1 96.56 230 ARG A CA 1
ATOM 1713 C C . ARG A 1 230 ? -16.062 5.895 20.797 1 96.56 230 ARG A C 1
ATOM 1715 O O . ARG A 1 230 ? -16.141 4.762 20.312 1 96.56 230 ARG A O 1
ATOM 1722 N N . ALA A 1 231 ? -16.531 6.941 20.234 1 96.5 231 ALA A N 1
ATOM 1723 C CA . ALA A 1 231 ? -17.172 6.867 18.922 1 96.5 231 ALA A CA 1
ATOM 1724 C C . ALA A 1 231 ? -16.156 6.453 17.844 1 96.5 231 ALA A C 1
ATOM 1726 O O . ALA A 1 231 ? -16.469 5.652 16.969 1 96.5 231 ALA A O 1
ATOM 1727 N N . LEU A 1 232 ? -15.016 6.973 18 1 96.62 232 LEU A N 1
ATOM 1728 C CA . LEU A 1 232 ? -13.945 6.625 17.062 1 96.62 232 LEU A CA 1
ATOM 1729 C C . LEU A 1 232 ? -13.578 5.152 17.188 1 96.62 232 LEU A C 1
ATOM 1731 O O . LEU A 1 232 ? -13.414 4.461 16.172 1 96.62 232 LEU A O 1
ATOM 1735 N N . LEU A 1 233 ? -13.422 4.754 18.391 1 97.62 233 LEU A N 1
ATOM 1736 C CA . LEU A 1 233 ? -13.102 3.352 18.625 1 97.62 233 LEU A CA 1
ATOM 1737 C C . LEU A 1 233 ? -14.18 2.436 18.062 1 97.62 233 LEU A C 1
ATOM 1739 O O . LEU A 1 233 ? -13.867 1.415 17.438 1 97.62 233 LEU A O 1
ATOM 1743 N N . LEU A 1 234 ? -15.352 2.82 18.266 1 97.5 234 LEU A N 1
ATOM 1744 C CA . LEU A 1 234 ? -16.469 2.023 17.781 1 97.5 234 LEU A CA 1
ATOM 1745 C C . LEU A 1 234 ? -16.469 1.978 16.25 1 97.5 234 LEU A C 1
ATOM 1747 O O . LEU A 1 234 ? -16.797 0.944 15.664 1 97.5 234 LEU A O 1
ATOM 1751 N N . ALA A 1 235 ? -16.188 3.068 15.641 1 97.88 235 ALA A N 1
ATOM 1752 C CA . ALA A 1 235 ? -16.125 3.109 14.18 1 97.88 235 ALA A CA 1
ATOM 1753 C C . ALA A 1 235 ? -15.078 2.133 13.648 1 97.88 235 ALA A C 1
ATOM 1755 O O . ALA A 1 235 ? -15.328 1.43 12.664 1 97.88 235 ALA A O 1
ATOM 1756 N N . PHE A 1 236 ? -13.945 2.076 14.305 1 98.44 236 PHE A N 1
ATOM 1757 C CA . PHE A 1 236 ? -12.898 1.142 13.914 1 98.44 236 PHE A CA 1
ATOM 1758 C C . PHE A 1 236 ? -13.352 -0.299 14.109 1 98.44 236 PHE A C 1
ATOM 1760 O O . PHE A 1 236 ? -13.109 -1.155 13.258 1 98.44 236 PHE A O 1
ATOM 1767 N N . VAL A 1 237 ? -14.039 -0.52 15.188 1 98.25 237 VAL A N 1
ATOM 1768 C CA . VAL A 1 237 ? -14.484 -1.872 15.508 1 98.25 237 VAL A CA 1
ATOM 1769 C C . VAL A 1 237 ? -15.516 -2.336 14.477 1 98.25 237 VAL A C 1
ATOM 1771 O O . VAL A 1 237 ? -15.383 -3.422 13.906 1 98.25 237 VAL A O 1
ATOM 1774 N N . VAL A 1 238 ? -16.516 -1.516 14.219 1 98.12 238 VAL A N 1
ATOM 1775 C CA . VAL A 1 238 ? -17.562 -1.86 13.266 1 98.12 238 VAL A CA 1
ATOM 1776 C C . VAL A 1 238 ? -16.953 -2.082 11.883 1 98.12 238 VAL A C 1
ATOM 1778 O O . VAL A 1 238 ? -17.312 -3.043 11.195 1 98.12 238 VAL A O 1
ATOM 1781 N N . GLY A 1 239 ? -16.078 -1.202 11.508 1 98.38 239 GLY A N 1
ATOM 1782 C CA . GLY A 1 239 ? -15.391 -1.372 10.242 1 98.38 239 GLY A CA 1
ATOM 1783 C C . GLY A 1 239 ? -14.594 -2.662 10.164 1 98.38 239 GLY A C 1
ATOM 1784 O O . GLY A 1 239 ? -14.648 -3.369 9.156 1 98.38 239 GLY A O 1
ATOM 1785 N N . ALA A 1 240 ? -13.906 -2.959 11.242 1 98.69 240 ALA A N 1
ATOM 1786 C CA . ALA A 1 240 ? -13.047 -4.145 11.266 1 98.69 240 ALA A CA 1
ATOM 1787 C C . ALA A 1 240 ? -13.883 -5.422 11.203 1 98.69 240 ALA A C 1
ATOM 1789 O O . ALA A 1 240 ? -13.453 -6.422 10.625 1 98.69 240 ALA A O 1
ATOM 1790 N N . VAL A 1 241 ? -15.023 -5.363 11.812 1 98.75 241 VAL A N 1
ATOM 1791 C CA . VAL A 1 241 ? -15.914 -6.512 11.727 1 98.75 241 VAL A CA 1
ATOM 1792 C C . VAL A 1 241 ? -16.266 -6.793 10.266 1 98.75 241 VAL A C 1
ATOM 1794 O O . VAL A 1 241 ? -16.219 -7.941 9.82 1 98.75 241 VAL A O 1
ATOM 1797 N N . ALA A 1 242 ? -16.578 -5.773 9.547 1 98.75 242 ALA A N 1
ATOM 1798 C CA . ALA A 1 242 ? -16.938 -5.922 8.141 1 98.75 242 ALA A CA 1
ATOM 1799 C C . ALA A 1 242 ? -15.742 -6.41 7.324 1 98.75 242 ALA A C 1
ATOM 1801 O O . ALA A 1 242 ? -15.859 -7.363 6.551 1 98.75 242 ALA A O 1
ATOM 1802 N N . ALA A 1 243 ? -14.594 -5.785 7.465 1 98.75 243 ALA A N 1
ATOM 1803 C CA . ALA A 1 243 ? -13.398 -6.18 6.723 1 98.75 243 ALA A CA 1
ATOM 1804 C C . ALA A 1 243 ? -12.961 -7.59 7.105 1 98.75 243 ALA A C 1
ATOM 1806 O O . ALA A 1 243 ? -12.531 -8.367 6.25 1 98.75 243 ALA A O 1
ATOM 1807 N N . GLY A 1 244 ? -13.008 -7.828 8.406 1 98.81 244 GLY A N 1
ATOM 1808 C CA . GLY A 1 244 ? -12.672 -9.172 8.859 1 98.81 244 GLY A CA 1
ATOM 1809 C C . GLY A 1 244 ? -13.547 -10.242 8.242 1 98.81 244 GLY A C 1
ATOM 1810 O O . GLY A 1 244 ? -13.055 -11.297 7.824 1 98.81 244 GLY A O 1
ATOM 1811 N N . LEU A 1 245 ? -14.82 -9.938 8.211 1 98.69 245 LEU A N 1
ATOM 1812 C CA . LEU A 1 245 ? -15.758 -10.875 7.594 1 98.69 245 LEU A CA 1
ATOM 1813 C C . LEU A 1 245 ? -15.43 -11.078 6.117 1 98.69 245 LEU A C 1
ATOM 1815 O O . LEU A 1 245 ? -15.539 -12.188 5.598 1 98.69 245 LEU A O 1
ATOM 1819 N N . ALA A 1 246 ? -15.109 -10.008 5.449 1 98.62 246 ALA A N 1
ATOM 1820 C CA . ALA A 1 246 ? -14.695 -10.117 4.051 1 98.62 246 ALA A CA 1
ATOM 1821 C C . ALA A 1 246 ? -13.539 -11.102 3.896 1 98.62 246 ALA A C 1
ATOM 1823 O O . ALA A 1 246 ? -13.555 -11.945 2.998 1 98.62 246 ALA A O 1
ATOM 1824 N N . GLY A 1 247 ? -12.555 -10.984 4.785 1 98.56 247 GLY A N 1
ATOM 1825 C CA . GLY A 1 247 ? -11.422 -11.898 4.746 1 98.56 247 GLY A CA 1
ATOM 1826 C C . GLY A 1 247 ? -11.812 -13.344 4.988 1 98.56 247 GLY A C 1
ATOM 1827 O O . GLY A 1 247 ? -11.352 -14.242 4.285 1 98.56 247 GLY A O 1
ATOM 1828 N N . VAL A 1 248 ? -12.656 -13.516 5.945 1 98.56 248 VAL A N 1
ATOM 1829 C CA . VAL A 1 248 ? -13.109 -14.859 6.293 1 98.56 248 VAL A CA 1
ATOM 1830 C C . VAL A 1 248 ? -13.82 -15.492 5.098 1 98.56 248 VAL A C 1
ATOM 1832 O O . VAL A 1 248 ? -13.539 -16.641 4.738 1 98.56 248 VAL A O 1
ATOM 1835 N N . LEU A 1 249 ? -14.68 -14.742 4.512 1 97.62 249 LEU A N 1
ATOM 1836 C CA . LEU A 1 249 ? -15.516 -15.258 3.432 1 97.62 249 LEU A CA 1
ATOM 1837 C C . LEU A 1 249 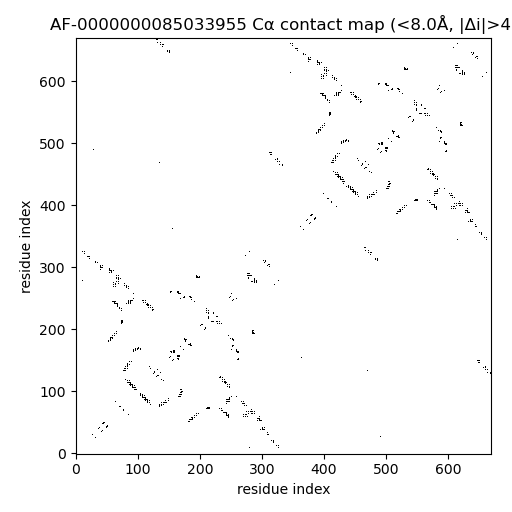? -14.672 -15.562 2.195 1 97.62 249 LEU A C 1
ATOM 1839 O O . LEU A 1 249 ? -15.023 -16.438 1.403 1 97.62 249 LEU A O 1
ATOM 1843 N N . GLN A 1 250 ? -13.57 -14.875 2.035 1 96.5 250 GLN A N 1
ATOM 1844 C CA . GLN A 1 250 ? -12.672 -15.133 0.912 1 96.5 250 GLN A CA 1
ATOM 1845 C C . GLN A 1 250 ? -12 -16.5 1.057 1 96.5 250 GLN A C 1
ATOM 1847 O O . GLN A 1 250 ? -11.469 -17.031 0.085 1 96.5 250 GLN A O 1
ATOM 1852 N N . VAL A 1 251 ? -12.023 -17.016 2.229 1 97.06 251 VAL A N 1
ATOM 1853 C CA . VAL A 1 251 ? -11.344 -18.281 2.479 1 97.06 251 VAL A CA 1
ATOM 1854 C C . VAL A 1 251 ? -12.367 -19.422 2.539 1 97.06 251 VAL A C 1
ATOM 1856 O O . VAL A 1 251 ? -12.188 -20.453 1.898 1 97.06 251 VAL A O 1
ATOM 1859 N N . VAL A 1 252 ? -13.484 -19.188 3.156 1 97 252 VAL A N 1
ATOM 1860 C CA . VAL A 1 252 ? -14.414 -20.281 3.43 1 97 252 VAL A CA 1
ATOM 1861 C C . VAL A 1 252 ? -15.469 -20.359 2.332 1 97 252 VAL A C 1
ATOM 1863 O O . VAL A 1 252 ? -16.172 -21.359 2.197 1 97 252 VAL A O 1
ATOM 1866 N N . ALA A 1 253 ? -15.594 -19.266 1.544 1 94.81 253 ALA A N 1
ATOM 1867 C CA . ALA A 1 253 ? -16.719 -19.188 0.617 1 94.81 253 ALA A CA 1
ATOM 1868 C C . ALA A 1 253 ? -16.25 -18.812 -0.784 1 94.81 253 ALA A C 1
ATOM 1870 O O . ALA A 1 253 ? -16.938 -18.062 -1.495 1 94.81 253 ALA A O 1
ATOM 1871 N N . ARG A 1 254 ? -15.086 -19.219 -1.224 1 89.12 254 ARG A N 1
ATOM 1872 C CA . ARG A 1 254 ? -14.602 -18.938 -2.574 1 89.12 254 ARG A CA 1
ATOM 1873 C C . ARG A 1 254 ? -14.156 -20.219 -3.27 1 89.12 254 ARG A C 1
ATOM 1875 O O . ARG A 1 254 ? -12.977 -20.578 -3.209 1 89.12 254 ARG A O 1
ATOM 1882 N N . PRO A 1 255 ? -15.039 -20.859 -3.941 1 86.06 255 PRO A N 1
ATOM 1883 C CA . PRO A 1 255 ? -14.648 -22.047 -4.707 1 86.06 255 PRO A CA 1
ATOM 1884 C C . PRO A 1 255 ? -13.719 -21.719 -5.871 1 86.06 255 PRO A C 1
ATOM 1886 O O . PRO A 1 255 ? -13.75 -20.609 -6.395 1 86.06 255 PRO A O 1
ATOM 1889 N N . PRO A 1 256 ? -12.914 -22.672 -6.273 1 80.06 256 PRO A N 1
ATOM 1890 C CA . PRO A 1 256 ? -12.719 -24.016 -5.754 1 80.06 256 PRO A CA 1
ATOM 1891 C C . PRO A 1 256 ? -11.609 -24.094 -4.711 1 80.06 256 PRO A C 1
ATOM 1893 O O . PRO A 1 256 ? -11.406 -25.156 -4.098 1 80.06 256 PRO A O 1
ATOM 1896 N N . SER A 1 257 ? -10.93 -23.031 -4.488 1 84 257 SER A N 1
ATOM 1897 C CA . SER A 1 257 ? -9.688 -23.094 -3.719 1 84 257 SER A CA 1
ATOM 1898 C C . SER A 1 257 ? -9.977 -23.234 -2.227 1 84 257 SER A C 1
ATOM 1900 O O . SER A 1 257 ? -9.453 -24.141 -1.576 1 84 257 SER A O 1
ATOM 1902 N N . TYR A 1 258 ? -10.875 -22.5 -1.692 1 93 258 TYR A N 1
ATOM 1903 C CA . TYR A 1 258 ? -11.211 -22.453 -0.275 1 93 258 TYR A CA 1
ATOM 1904 C C . TYR A 1 258 ? -9.953 -22.391 0.583 1 93 258 TYR A C 1
ATOM 1906 O O . TYR A 1 258 ? -9.82 -23.125 1.558 1 93 258 TYR A O 1
ATOM 1914 N N . SER A 1 259 ? -9.031 -21.656 0.198 1 93.88 259 SER A N 1
ATOM 1915 C CA . SER A 1 259 ? -7.742 -21.453 0.847 1 93.88 259 SER A CA 1
ATOM 1916 C C . SER A 1 259 ? -7.211 -20.047 0.573 1 93.88 259 SER A C 1
ATOM 1918 O O . SER A 1 259 ? -7.844 -19.266 -0.14 1 93.88 259 SER A O 1
ATOM 1920 N N . LEU A 1 260 ? -6.277 -19.703 1.277 1 94.75 260 LEU A N 1
ATOM 1921 C CA . LEU A 1 260 ? -5.582 -18.453 1.064 1 94.75 260 LEU A CA 1
ATOM 1922 C C . LEU A 1 260 ? -4.328 -18.656 0.224 1 94.75 260 LEU A C 1
ATOM 1924 O O . LEU A 1 260 ? -3.498 -19.516 0.538 1 94.75 260 LEU A O 1
ATOM 1928 N N . ALA A 1 261 ? -4.246 -17.906 -0.865 1 93.75 261 ALA A N 1
ATOM 1929 C CA . ALA A 1 261 ? -3.059 -17.984 -1.71 1 93.75 261 ALA A CA 1
ATOM 1930 C C . ALA A 1 261 ? -1.821 -17.5 -0.965 1 93.75 261 ALA A C 1
ATOM 1932 O O . ALA A 1 261 ? -1.886 -16.516 -0.224 1 93.75 261 ALA A O 1
ATOM 1933 N N . ARG A 1 262 ? -0.697 -18.141 -1.247 1 90 262 ARG A N 1
ATOM 1934 C CA . ARG A 1 262 ? 0.549 -17.812 -0.563 1 90 262 ARG A CA 1
ATOM 1935 C C . ARG A 1 262 ? 0.931 -16.359 -0.792 1 90 262 ARG A C 1
ATOM 1937 O O . ARG A 1 262 ? 1.435 -15.695 0.116 1 90 262 ARG A O 1
ATOM 1944 N N . ASN A 1 263 ? 0.682 -15.781 -1.98 1 88.88 263 ASN A N 1
ATOM 1945 C CA . ASN A 1 263 ? 1.011 -14.398 -2.303 1 88.88 263 ASN A CA 1
ATOM 1946 C C . ASN A 1 263 ? -0.148 -13.461 -1.984 1 88.88 263 ASN A C 1
ATOM 1948 O O . ASN A 1 263 ? -0.129 -12.289 -2.375 1 88.88 263 ASN A O 1
ATOM 1952 N N . LEU A 1 264 ? -1.195 -14.008 -1.445 1 93.62 264 LEU A N 1
ATOM 1953 C CA . LEU A 1 264 ? -2.391 -13.281 -1.022 1 93.62 264 LEU A CA 1
ATOM 1954 C C . LEU A 1 264 ? -3.133 -12.711 -2.225 1 93.62 264 LEU A C 1
ATOM 1956 O O . LEU A 1 264 ? -3.84 -11.703 -2.104 1 93.62 264 LEU A O 1
ATOM 1960 N N . ALA A 1 265 ? -3.037 -13.336 -3.283 1 88 265 ALA A N 1
ATOM 1961 C CA . ALA A 1 265 ? -3.631 -12.828 -4.52 1 88 265 ALA A CA 1
ATOM 1962 C C . ALA A 1 265 ? -5.148 -12.75 -4.406 1 88 265 ALA A C 1
ATOM 1964 O O . ALA A 1 265 ? -5.781 -11.891 -5.027 1 88 265 ALA A O 1
ATOM 1965 N N . ASN A 1 266 ? -5.703 -13.594 -3.58 1 91.44 266 ASN A N 1
ATOM 1966 C CA . ASN A 1 266 ? -7.16 -13.656 -3.521 1 91.44 266 ASN A CA 1
ATOM 1967 C C . ASN A 1 266 ? -7.727 -12.562 -2.613 1 91.44 266 ASN A C 1
ATOM 1969 O O . ASN A 1 266 ? -8.93 -12.297 -2.637 1 91.44 266 ASN A O 1
ATOM 1973 N N . VAL A 1 267 ? -6.875 -11.93 -1.824 1 95.31 267 VAL A N 1
ATOM 1974 C CA . VAL A 1 267 ? -7.402 -10.938 -0.896 1 95.31 267 VAL A CA 1
ATOM 1975 C C . VAL A 1 267 ? -6.711 -9.594 -1.125 1 95.31 267 VAL A C 1
ATOM 1977 O O . VAL A 1 267 ? -7.199 -8.555 -0.683 1 95.31 267 VAL A O 1
ATOM 1980 N N . TYR A 1 268 ? -5.594 -9.602 -1.772 1 92.69 268 TYR A N 1
ATOM 1981 C CA . TYR A 1 268 ? -4.82 -8.383 -1.983 1 92.69 268 TYR A CA 1
ATOM 1982 C C . TYR A 1 268 ? -5.629 -7.344 -2.752 1 92.69 268 TYR A C 1
ATOM 1984 O O . TYR A 1 268 ? -6.199 -7.648 -3.805 1 92.69 268 TYR A O 1
ATOM 1992 N N . GLY A 1 269 ? -5.719 -6.148 -2.223 1 93.69 269 GLY A N 1
ATOM 1993 C CA . GLY A 1 269 ? -6.367 -5.051 -2.926 1 93.69 269 GLY A CA 1
ATOM 1994 C C . GLY A 1 269 ? -7.828 -4.891 -2.561 1 93.69 269 GLY A C 1
ATOM 1995 O O . GLY A 1 269 ? -8.445 -3.877 -2.889 1 93.69 269 GLY A O 1
ATOM 1996 N N . LEU A 1 270 ? -8.367 -5.828 -1.834 1 96.12 270 LEU A N 1
ATOM 1997 C CA . LEU A 1 270 ? -9.789 -5.781 -1.503 1 96.12 270 LEU A CA 1
ATOM 1998 C C . LEU A 1 270 ? -10.117 -4.539 -0.68 1 96.12 270 LEU A C 1
ATOM 2000 O O . LEU A 1 270 ? -11.172 -3.934 -0.853 1 96.12 270 LEU A O 1
ATOM 2004 N N . GLY A 1 271 ? -9.273 -4.281 0.234 1 95.62 271 GLY A N 1
ATOM 2005 C CA . GLY A 1 271 ? -9.469 -3.053 0.989 1 95.62 271 GLY A CA 1
ATOM 2006 C C . GLY A 1 271 ? -9.516 -1.816 0.112 1 95.62 271 GLY A C 1
ATOM 2007 O O . GLY A 1 271 ? -10.336 -0.922 0.339 1 95.62 271 GLY A O 1
ATOM 2008 N N . PHE A 1 272 ? -8.672 -1.782 -0.816 1 93.44 272 PHE A N 1
ATOM 2009 C CA . PHE A 1 272 ? -8.617 -0.648 -1.731 1 93.44 272 PHE A CA 1
ATOM 2010 C C . PHE A 1 272 ? -9.852 -0.622 -2.631 1 93.44 272 PHE A C 1
ATOM 2012 O O . PHE A 1 272 ? -10.375 0.449 -2.945 1 93.44 272 PHE A O 1
ATOM 2019 N N . ASP A 1 273 ? -10.266 -1.787 -3.018 1 95.88 273 ASP A N 1
ATOM 2020 C CA . ASP A 1 273 ? -11.516 -1.87 -3.768 1 95.88 273 ASP A CA 1
ATOM 2021 C C . ASP A 1 273 ? -12.68 -1.296 -2.963 1 95.88 273 ASP A C 1
ATOM 2023 O O . ASP A 1 273 ? -13.547 -0.622 -3.516 1 95.88 273 ASP A O 1
ATOM 2027 N N . GLY A 1 274 ? -12.633 -1.636 -1.756 1 97.44 274 GLY A N 1
ATOM 2028 C CA . GLY A 1 274 ? -13.672 -1.115 -0.878 1 97.44 274 GLY A CA 1
ATOM 2029 C C . GLY A 1 274 ? -13.672 0.399 -0.791 1 97.44 274 GLY A C 1
ATOM 2030 O O . GLY A 1 274 ? -14.734 1.021 -0.732 1 97.44 274 GLY A O 1
ATOM 2031 N N . ILE A 1 275 ? -12.508 0.96 -0.731 1 95.5 275 ILE A N 1
ATOM 2032 C CA . ILE A 1 275 ? -12.406 2.414 -0.708 1 95.5 275 ILE A CA 1
ATOM 2033 C C . ILE A 1 275 ? -13.055 3 -1.959 1 95.5 275 ILE A C 1
ATOM 2035 O O . ILE A 1 275 ? -13.797 3.979 -1.879 1 95.5 275 ILE A O 1
ATOM 2039 N N . THR A 1 276 ? -12.781 2.379 -3.07 1 95.19 276 THR A N 1
ATOM 2040 C CA . THR A 1 276 ? -13.383 2.83 -4.32 1 95.19 276 THR A CA 1
ATOM 2041 C C . THR A 1 276 ? -14.906 2.795 -4.23 1 95.19 276 THR A C 1
ATOM 2043 O O . THR A 1 276 ? -15.578 3.762 -4.594 1 95.19 276 THR A O 1
ATOM 2046 N N . ALA A 1 277 ? -15.383 1.718 -3.719 1 97.25 277 ALA A N 1
ATOM 2047 C CA . ALA A 1 277 ? -16.828 1.57 -3.596 1 97.25 277 ALA A CA 1
ATOM 2048 C C . ALA A 1 277 ? -17.406 2.619 -2.652 1 97.25 277 ALA A C 1
ATOM 2050 O O . ALA A 1 277 ? -18.469 3.199 -2.93 1 97.25 277 ALA A O 1
ATOM 2051 N N . ALA A 1 278 ? -16.781 2.807 -1.564 1 96.62 278 ALA A N 1
ATOM 2052 C CA . ALA A 1 278 ? -17.281 3.758 -0.57 1 96.62 278 ALA A CA 1
ATOM 2053 C C . ALA A 1 278 ? -17.25 5.184 -1.117 1 96.62 278 ALA A C 1
ATOM 2055 O O . ALA A 1 278 ? -18.141 5.98 -0.822 1 96.62 278 ALA A O 1
ATOM 2056 N N . MET A 1 279 ? -16.203 5.48 -1.859 1 92.69 279 MET A N 1
ATOM 2057 C CA . MET A 1 279 ? -16.125 6.82 -2.436 1 92.69 279 MET A CA 1
ATOM 2058 C C . MET A 1 279 ? -17.188 7.016 -3.512 1 92.69 279 MET A C 1
ATOM 2060 O O . MET A 1 279 ? -17.797 8.086 -3.604 1 92.69 279 MET A O 1
ATOM 2064 N N . LEU A 1 280 ? -17.406 5.984 -4.246 1 94.12 280 LEU A N 1
ATOM 2065 C CA . LEU A 1 280 ? -18.469 6.027 -5.246 1 94.12 280 LEU A CA 1
ATOM 2066 C C . LEU A 1 280 ? -19.828 6.203 -4.59 1 94.12 280 LEU A C 1
ATOM 2068 O O . LEU A 1 280 ? -20.688 6.922 -5.109 1 94.12 280 LEU A O 1
ATOM 2072 N N . GLY A 1 281 ? -20 5.527 -3.547 1 94.5 281 GLY A N 1
ATOM 2073 C CA . GLY A 1 281 ? -21.266 5.582 -2.836 1 94.5 281 GLY A CA 1
ATOM 2074 C C . GLY A 1 281 ? -21.344 6.746 -1.863 1 94.5 281 GLY A C 1
ATOM 2075 O O . GLY A 1 281 ? -22.344 6.895 -1.153 1 94.5 281 GLY A O 1
ATOM 2076 N N . ARG A 1 282 ? -20.344 7.48 -1.725 1 91.12 282 ARG A N 1
ATOM 2077 C CA . ARG A 1 282 ? -20.266 8.664 -0.87 1 91.12 282 ARG A CA 1
ATOM 2078 C C . ARG A 1 282 ? -20.516 8.297 0.59 1 91.12 282 ARG A C 1
ATOM 2080 O O . ARG A 1 282 ? -21.203 9.031 1.309 1 91.12 282 ARG A O 1
ATOM 2087 N N . GLY A 1 283 ? -20.172 7.129 0.843 1 94 283 GLY A N 1
ATOM 2088 C CA . GLY A 1 283 ? -20.219 6.727 2.24 1 94 283 GLY A CA 1
ATOM 2089 C C . GLY A 1 283 ? -21.562 6.176 2.668 1 94 283 GLY A C 1
ATOM 2090 O O . GLY A 1 283 ? -21.719 5.734 3.809 1 94 283 GLY A O 1
ATOM 2091 N N . HIS A 1 284 ? -22.547 6.266 1.825 1 96.25 284 HIS A N 1
ATOM 2092 C CA . HIS A 1 284 ? -23.844 5.676 2.148 1 96.25 284 HIS A CA 1
ATOM 2093 C C . HIS A 1 284 ? -23.812 4.16 1.987 1 96.25 284 HIS A C 1
ATOM 2095 O O . HIS A 1 284 ? -23.5 3.652 0.909 1 96.25 284 HIS A O 1
ATOM 2101 N N . PRO A 1 285 ? -24.156 3.49 3.064 1 98.06 285 PRO A N 1
ATOM 2102 C CA . PRO A 1 285 ? -23.969 2.035 3.051 1 98.06 285 PRO A CA 1
ATOM 2103 C C . PRO A 1 285 ? -24.688 1.364 1.88 1 98.06 285 PRO A C 1
ATOM 2105 O O . PRO A 1 285 ? -24.125 0.482 1.231 1 98.06 285 PRO A O 1
ATOM 2108 N N . LEU A 1 286 ? -25.828 1.768 1.553 1 98.06 286 LEU A N 1
ATOM 2109 C CA . LEU A 1 286 ? -26.578 1.148 0.463 1 98.06 286 LEU A CA 1
ATOM 2110 C C . LEU A 1 286 ? -26 1.542 -0.889 1 98.06 286 LEU A C 1
ATOM 2112 O O . LEU A 1 286 ? -26 0.74 -1.826 1 98.06 286 LEU A O 1
ATOM 2116 N N . ALA A 1 287 ? -25.578 2.76 -0.999 1 97.38 287 ALA A N 1
ATOM 2117 C CA . ALA A 1 287 ? -24.922 3.199 -2.23 1 97.38 287 ALA A CA 1
ATOM 2118 C C . ALA A 1 287 ? -23.578 2.486 -2.426 1 97.38 287 ALA A C 1
ATOM 2120 O O . ALA A 1 287 ? -23.172 2.227 -3.559 1 97.38 287 ALA A O 1
ATOM 2121 N N . VAL A 1 288 ? -22.953 2.178 -1.324 1 98.25 288 VAL A N 1
ATOM 2122 C CA . VAL A 1 288 ? -21.719 1.405 -1.38 1 98.25 288 VAL A CA 1
ATOM 2123 C C . VAL A 1 288 ? -21.984 0.031 -1.985 1 98.25 288 VAL A C 1
ATOM 2125 O O . VAL A 1 288 ? -21.219 -0.451 -2.822 1 98.25 288 VAL A O 1
ATOM 2128 N N . ALA A 1 289 ? -23.047 -0.551 -1.512 1 98.56 289 ALA A N 1
ATOM 2129 C CA . ALA A 1 289 ? -23.422 -1.861 -2.037 1 98.56 289 ALA A CA 1
ATOM 2130 C C . ALA A 1 289 ? -23.672 -1.799 -3.543 1 98.56 289 ALA A C 1
ATOM 2132 O O . ALA A 1 289 ? -23.234 -2.678 -4.289 1 98.56 289 ALA A O 1
ATOM 2133 N N . LEU A 1 290 ? -24.328 -0.795 -3.998 1 97.88 290 LEU A N 1
ATOM 2134 C CA . LEU A 1 290 ? -24.578 -0.627 -5.426 1 97.88 290 LEU A CA 1
ATOM 2135 C C . LEU A 1 290 ? -23.281 -0.392 -6.188 1 97.88 290 LEU A C 1
ATOM 2137 O O . LEU A 1 290 ? -23.078 -0.949 -7.27 1 97.88 290 LEU A O 1
ATOM 2141 N N . ALA A 1 291 ? -22.453 0.451 -5.621 1 98 291 ALA A N 1
ATOM 2142 C CA . ALA A 1 291 ? -21.156 0.706 -6.234 1 98 291 ALA A CA 1
ATOM 2143 C C . ALA A 1 291 ? -20.328 -0.577 -6.336 1 98 291 ALA A C 1
ATOM 2145 O O . ALA A 1 291 ? -19.594 -0.776 -7.309 1 98 291 ALA A O 1
ATOM 2146 N N . ALA A 1 292 ? -20.438 -1.394 -5.309 1 98.56 292 ALA A N 1
ATOM 2147 C CA . ALA A 1 292 ? -19.719 -2.658 -5.289 1 98.56 292 ALA A CA 1
ATOM 2148 C C . ALA A 1 292 ? -20.172 -3.576 -6.418 1 98.56 292 ALA A C 1
ATOM 2150 O O . ALA A 1 292 ? -19.375 -4.336 -6.969 1 98.56 292 ALA A O 1
ATOM 2151 N N . VAL A 1 293 ? -21.438 -3.525 -6.734 1 98.06 293 VAL A N 1
ATOM 2152 C CA . VAL A 1 293 ? -21.938 -4.312 -7.855 1 98.06 293 VAL A CA 1
ATOM 2153 C C . VAL A 1 293 ? -21.25 -3.867 -9.148 1 98.06 293 VAL A C 1
ATOM 2155 O O . VAL A 1 293 ? -20.812 -4.699 -9.945 1 98.06 293 VAL A O 1
ATOM 2158 N N . PHE A 1 294 ? -21.172 -2.602 -9.336 1 97.69 294 PHE A N 1
ATOM 2159 C CA . PHE A 1 294 ? -20.484 -2.053 -10.5 1 97.69 294 PHE A CA 1
ATOM 2160 C C . PHE A 1 294 ? -19.047 -2.545 -10.555 1 97.69 294 PHE A C 1
ATOM 2162 O O . PHE A 1 294 ? -18.578 -2.998 -11.602 1 97.69 294 PHE A O 1
ATOM 2169 N N . LEU A 1 295 ? -18.391 -2.49 -9.453 1 97.56 295 LEU A N 1
ATOM 2170 C CA . LEU A 1 295 ? -17 -2.924 -9.398 1 97.56 295 LEU A CA 1
ATOM 2171 C C . LEU A 1 295 ? -16.891 -4.43 -9.617 1 97.56 295 LEU A C 1
ATOM 2173 O O . LEU A 1 295 ? -15.922 -4.91 -10.195 1 97.56 295 LEU A O 1
ATOM 2177 N N . GLY A 1 296 ? -17.875 -5.148 -9.078 1 97.31 296 GLY A N 1
ATOM 2178 C CA . GLY A 1 296 ? -17.922 -6.578 -9.352 1 97.31 296 GLY A CA 1
ATOM 2179 C C . GLY A 1 296 ? -18.047 -6.898 -10.828 1 97.31 296 GLY A C 1
ATOM 2180 O O . GLY A 1 296 ? -17.422 -7.844 -11.32 1 97.31 296 GLY A O 1
ATOM 2181 N N . ILE A 1 297 ? -18.828 -6.137 -11.477 1 97.19 297 ILE A N 1
ATOM 2182 C CA . ILE A 1 297 ? -18.984 -6.293 -12.922 1 97.19 297 ILE A CA 1
ATOM 2183 C C . ILE A 1 297 ? -17.641 -6.02 -13.609 1 97.19 297 ILE A C 1
ATOM 2185 O O . ILE A 1 297 ? -17.25 -6.75 -14.523 1 97.19 297 ILE A O 1
ATOM 2189 N N . LEU A 1 298 ? -16.969 -4.996 -13.172 1 96.69 298 LEU A N 1
ATOM 2190 C CA . LEU A 1 298 ? -15.656 -4.695 -13.742 1 96.69 298 LEU A CA 1
ATOM 2191 C C . LEU A 1 298 ? -14.688 -5.855 -13.523 1 96.69 298 LEU A C 1
ATOM 2193 O O . LEU A 1 298 ? -13.922 -6.207 -14.422 1 96.69 298 LEU A O 1
ATOM 2197 N N . GLN A 1 299 ? -14.75 -6.426 -12.352 1 95.06 299 GLN A N 1
ATOM 2198 C CA . GLN A 1 299 ? -13.844 -7.516 -12.016 1 95.06 299 GLN A CA 1
ATOM 2199 C C . GLN A 1 299 ? -14.133 -8.758 -12.852 1 95.06 299 GLN A C 1
ATOM 2201 O O . GLN A 1 299 ? -13.219 -9.391 -13.383 1 95.06 299 GLN A O 1
ATOM 2206 N N . GLU A 1 300 ? -15.375 -9.133 -12.906 1 94.62 300 GLU A N 1
ATOM 2207 C CA . GLU A 1 300 ? -15.75 -10.242 -13.781 1 94.62 300 GLU A CA 1
ATOM 2208 C C . GLU A 1 300 ? -15.422 -9.93 -15.234 1 94.62 300 GLU A C 1
ATOM 2210 O O . GLU A 1 300 ? -14.977 -10.812 -15.977 1 94.62 300 GLU A O 1
ATOM 2215 N N . GLY A 1 301 ? -15.672 -8.75 -15.641 1 95.69 301 GLY A N 1
ATOM 2216 C CA . GLY A 1 301 ? -15.414 -8.312 -17 1 95.69 301 GLY A CA 1
ATOM 2217 C C . GLY A 1 301 ? -13.938 -8.344 -17.375 1 95.69 301 GLY A C 1
ATOM 2218 O O . GLY A 1 301 ? -13.594 -8.461 -18.547 1 95.69 301 GLY A O 1
ATOM 2219 N N . ALA A 1 302 ? -13.086 -8.141 -16.359 1 94.62 302 ALA A N 1
ATOM 2220 C CA . ALA A 1 302 ? -11.648 -8.195 -16.609 1 94.62 302 ALA A CA 1
ATOM 2221 C C . ALA A 1 302 ? -11.242 -9.531 -17.234 1 94.62 302 ALA A C 1
ATOM 2223 O O . ALA A 1 302 ? -10.383 -9.578 -18.109 1 94.62 302 ALA A O 1
ATOM 2224 N N . ARG A 1 303 ? -11.852 -10.516 -16.766 1 93.12 303 ARG A N 1
ATOM 2225 C CA . ARG A 1 303 ? -11.594 -11.844 -17.312 1 93.12 303 ARG A CA 1
ATOM 2226 C C . ARG A 1 303 ? -12.016 -11.922 -18.766 1 93.12 303 ARG A C 1
ATOM 2228 O O . ARG A 1 303 ? -11.273 -12.445 -19.609 1 93.12 303 ARG A O 1
ATOM 2235 N N . HIS A 1 304 ? -13.117 -11.383 -19.016 1 94.62 304 HIS A N 1
ATOM 2236 C CA . HIS A 1 304 ? -13.625 -11.422 -20.375 1 94.62 304 HIS A CA 1
ATOM 2237 C C . HIS A 1 304 ? -12.844 -10.477 -21.281 1 94.62 304 HIS A C 1
ATOM 2239 O O . HIS A 1 304 ? -12.641 -10.773 -22.469 1 94.62 304 HIS A O 1
ATOM 2245 N N . MET A 1 305 ? -12.508 -9.359 -20.734 1 95.06 305 MET A N 1
ATOM 2246 C CA . MET A 1 305 ? -11.664 -8.422 -21.469 1 95.06 305 MET A CA 1
ATOM 2247 C C . MET A 1 305 ? -10.375 -9.102 -21.922 1 95.06 305 MET A C 1
ATOM 2249 O O . MET A 1 305 ? -9.945 -8.914 -23.062 1 95.06 305 MET A O 1
ATOM 2253 N N . GLN A 1 306 ? -9.828 -9.883 -21.062 1 93 306 GLN A N 1
ATOM 2254 C CA . GLN A 1 306 ? -8.586 -10.578 -21.375 1 93 306 GLN A CA 1
ATOM 2255 C C . GLN A 1 306 ? -8.805 -11.648 -22.438 1 93 306 GLN A C 1
ATOM 2257 O O . GLN A 1 306 ? -8.008 -11.789 -23.359 1 93 306 GLN A O 1
ATOM 2262 N N . ILE A 1 307 ? -9.922 -12.422 -22.344 1 93.25 307 ILE A N 1
ATOM 2263 C CA . ILE A 1 307 ? -10.188 -13.547 -23.234 1 93.25 307 ILE A CA 1
ATOM 2264 C C . ILE A 1 307 ? -10.648 -13.031 -24.594 1 93.25 307 ILE A C 1
ATOM 2266 O O . ILE A 1 307 ? -10.156 -13.484 -25.641 1 93.25 307 ILE A O 1
ATOM 2270 N N . GLU A 1 308 ? -11.508 -12.086 -24.594 1 94.25 308 GLU A N 1
ATOM 2271 C CA . GLU A 1 308 ? -12.195 -11.68 -25.828 1 94.25 308 GLU A CA 1
ATOM 2272 C C . GLU A 1 308 ? -11.391 -10.617 -26.562 1 94.25 308 GLU A C 1
ATOM 2274 O O . GLU A 1 308 ? -11.383 -10.594 -27.797 1 94.25 308 GLU A O 1
ATOM 2279 N N . ALA A 1 309 ? -10.75 -9.758 -25.875 1 94.69 309 ALA A N 1
ATOM 2280 C CA . ALA A 1 309 ? -10.078 -8.633 -26.516 1 94.69 309 ALA A CA 1
ATOM 2281 C C . ALA A 1 309 ? -8.562 -8.75 -26.375 1 94.69 309 ALA A C 1
ATOM 2283 O O . ALA A 1 309 ? -7.816 -7.941 -26.922 1 94.69 309 ALA A O 1
ATOM 2284 N N . GLY A 1 310 ? -8.125 -9.719 -25.547 1 93.62 310 GLY A N 1
ATOM 2285 C CA . GLY A 1 310 ? -6.695 -9.891 -25.328 1 93.62 310 GLY A CA 1
ATOM 2286 C C . GLY A 1 310 ? -6.086 -8.82 -24.453 1 93.62 310 GLY A C 1
ATOM 2287 O O . GLY A 1 310 ? -4.863 -8.688 -24.391 1 93.62 310 GLY A O 1
ATOM 2288 N N . THR A 1 311 ? -6.902 -8.008 -23.906 1 94.62 311 THR A N 1
ATOM 2289 C CA . THR A 1 311 ? -6.441 -6.906 -23.078 1 94.62 311 THR A CA 1
ATOM 2290 C C . THR A 1 311 ? -6.145 -7.395 -21.656 1 94.62 311 THR A C 1
ATOM 2292 O O . THR A 1 311 ? -6.984 -8.047 -21.031 1 94.62 311 THR A O 1
ATOM 2295 N N . PRO A 1 312 ? -4.949 -7.039 -21.141 1 94.38 312 PRO A N 1
ATOM 2296 C CA . PRO A 1 312 ? -4.559 -7.504 -19.797 1 94.38 312 PRO A CA 1
ATOM 2297 C C . PRO A 1 312 ? -5.527 -7.055 -18.719 1 94.38 312 PRO A C 1
ATOM 2299 O O . PRO A 1 312 ? -6.039 -5.934 -18.766 1 94.38 312 PRO A O 1
ATOM 2302 N N . PHE A 1 313 ? -5.668 -7.91 -17.703 1 92.38 313 PHE A N 1
ATOM 2303 C CA . PHE A 1 313 ? -6.602 -7.648 -16.609 1 92.38 313 PHE A CA 1
ATOM 2304 C C . PHE A 1 313 ? -6.145 -6.453 -15.773 1 92.38 313 PHE A C 1
ATOM 2306 O O . PHE A 1 313 ? -6.949 -5.832 -15.078 1 92.38 313 PHE A O 1
ATOM 2313 N N . GLU A 1 314 ? -4.805 -6.152 -15.844 1 93.06 314 GLU A N 1
ATOM 2314 C CA . GLU A 1 314 ? -4.227 -5.082 -15.039 1 93.06 314 GLU A CA 1
ATOM 2315 C C . GLU A 1 314 ? -4.91 -3.748 -15.32 1 93.06 314 GLU A C 1
ATOM 2317 O O . GLU A 1 314 ? -4.965 -2.873 -14.453 1 93.06 314 GLU A O 1
ATOM 2322 N N . TYR A 1 315 ? -5.492 -3.586 -16.5 1 94.5 315 TYR A N 1
ATOM 2323 C CA . TYR A 1 315 ? -6.148 -2.334 -16.844 1 94.5 315 TYR A CA 1
ATOM 2324 C C . TYR A 1 315 ? -7.324 -2.049 -15.922 1 94.5 315 TYR A C 1
ATOM 2326 O O . TYR A 1 315 ? -7.617 -0.89 -15.617 1 94.5 315 TYR A O 1
ATOM 2334 N N . VAL A 1 316 ? -8 -3.09 -15.477 1 94.12 316 VAL A N 1
ATOM 2335 C CA . VAL A 1 316 ? -9.117 -2.904 -14.562 1 94.12 316 VAL A CA 1
ATOM 2336 C C . VAL A 1 316 ? -8.609 -2.316 -13.242 1 94.12 316 VAL A C 1
ATOM 2338 O O . VAL A 1 316 ? -9.242 -1.427 -12.672 1 94.12 316 VAL A O 1
ATOM 2341 N N . ARG A 1 317 ? -7.48 -2.77 -12.766 1 94.06 317 ARG A N 1
ATOM 2342 C CA . ARG A 1 317 ? -6.887 -2.271 -11.531 1 94.06 317 ARG A CA 1
ATOM 2343 C C . ARG A 1 317 ? -6.414 -0.832 -11.688 1 94.06 317 ARG A C 1
ATOM 2345 O O . ARG A 1 317 ? -6.551 -0.021 -10.773 1 94.06 317 ARG A O 1
ATOM 2352 N N . ILE A 1 318 ? -5.883 -0.509 -12.805 1 94.88 318 ILE A N 1
ATOM 2353 C CA . ILE A 1 318 ? -5.449 0.851 -13.102 1 94.88 318 ILE A CA 1
ATOM 2354 C C . ILE A 1 318 ? -6.652 1.792 -13.086 1 94.88 318 ILE A C 1
ATOM 2356 O O . ILE A 1 318 ? -6.609 2.85 -12.453 1 94.88 318 ILE A O 1
ATOM 2360 N N . ILE A 1 319 ? -7.684 1.383 -13.734 1 95.38 319 ILE A N 1
ATOM 2361 C CA . ILE A 1 319 ? -8.898 2.189 -13.797 1 95.38 319 ILE A CA 1
ATOM 2362 C C . ILE A 1 319 ? -9.453 2.398 -12.391 1 95.38 319 ILE A C 1
ATOM 2364 O O . ILE A 1 319 ? -9.867 3.506 -12.039 1 95.38 319 ILE A O 1
ATOM 2368 N N . GLN A 1 320 ? -9.445 1.357 -11.641 1 93.25 320 GLN A N 1
ATOM 2369 C CA . GLN A 1 320 ? -9.922 1.464 -10.266 1 93.25 320 GLN A CA 1
ATOM 2370 C C . GLN A 1 320 ? -9.102 2.482 -9.477 1 93.25 320 GLN A C 1
ATOM 2372 O O . GLN A 1 320 ? -9.664 3.303 -8.742 1 93.25 320 GLN A O 1
ATOM 2377 N N . GLY A 1 321 ? -7.84 2.395 -9.617 1 92.69 321 GLY A N 1
ATOM 2378 C CA . GLY A 1 321 ? -6.984 3.367 -8.953 1 92.69 321 GLY A CA 1
ATOM 2379 C C . GLY A 1 321 ? -7.262 4.793 -9.383 1 92.69 321 GLY A C 1
ATOM 2380 O O . GLY A 1 321 ? -7.281 5.707 -8.555 1 92.69 321 GLY A O 1
ATOM 2381 N N . LEU A 1 322 ? -7.5 4.988 -10.625 1 95.12 322 LEU A N 1
ATOM 2382 C CA . LEU A 1 322 ? -7.801 6.312 -11.156 1 95.12 322 LEU A CA 1
ATOM 2383 C C . LEU A 1 322 ? -9.141 6.812 -10.641 1 95.12 322 LEU A C 1
ATOM 2385 O O . LEU A 1 322 ? -9.297 8.008 -10.359 1 95.12 322 LEU A O 1
ATOM 2389 N N . ILE A 1 323 ? -10.047 5.902 -10.523 1 94.19 323 ILE A N 1
ATOM 2390 C CA . ILE A 1 323 ? -11.352 6.277 -9.992 1 94.19 323 ILE A CA 1
ATOM 2391 C C . ILE A 1 323 ? -11.195 6.805 -8.57 1 94.19 323 ILE A C 1
ATOM 2393 O O . ILE A 1 323 ? -11.711 7.875 -8.234 1 94.19 323 ILE A O 1
ATOM 2397 N N . ILE A 1 324 ? -10.477 6.078 -7.738 1 91.12 324 ILE A N 1
ATOM 2398 C CA . ILE A 1 324 ? -10.25 6.508 -6.363 1 91.12 324 ILE A CA 1
ATOM 2399 C C . ILE A 1 324 ? -9.586 7.883 -6.352 1 91.12 324 ILE A C 1
ATOM 2401 O O . ILE A 1 324 ? -10 8.773 -5.609 1 91.12 324 ILE A O 1
ATOM 2405 N N . LEU A 1 325 ? -8.641 8.055 -7.188 1 92 325 LEU A N 1
ATOM 2406 C CA . LEU A 1 325 ? -7.887 9.305 -7.246 1 92 325 LEU A CA 1
ATOM 2407 C C . LEU A 1 325 ? -8.797 10.469 -7.609 1 92 325 LEU A C 1
ATOM 2409 O O . LEU A 1 325 ? -8.781 11.508 -6.934 1 92 325 LEU A O 1
ATOM 2413 N N . PHE A 1 326 ? -9.602 10.336 -8.609 1 93.94 326 PHE A N 1
ATOM 2414 C CA . PHE A 1 326 ? -10.438 11.43 -9.086 1 93.94 326 PHE A CA 1
ATOM 2415 C C . PHE A 1 326 ? -11.562 11.727 -8.102 1 93.94 326 PHE A C 1
ATOM 2417 O O . PHE A 1 326 ? -11.953 12.883 -7.926 1 93.94 326 PHE A O 1
ATOM 2424 N N . LEU A 1 327 ? -12.031 10.664 -7.52 1 91.12 327 LEU A N 1
ATOM 2425 C CA . LEU A 1 327 ? -13.078 10.891 -6.523 1 91.12 327 LEU A CA 1
ATOM 2426 C C . LEU A 1 327 ? -12.508 11.547 -5.273 1 91.12 327 LEU A C 1
ATOM 2428 O O . LEU A 1 327 ? -13.18 12.367 -4.637 1 91.12 327 LEU A O 1
ATOM 2432 N N . ALA A 1 328 ? -11.344 11.094 -4.934 1 85.44 328 ALA A N 1
ATOM 2433 C CA . ALA A 1 328 ? -10.688 11.719 -3.785 1 85.44 328 ALA A CA 1
ATOM 2434 C C . ALA A 1 328 ? -10.469 13.211 -4.016 1 85.44 328 ALA A C 1
ATOM 2436 O O . ALA A 1 328 ? -10.609 14.016 -3.094 1 85.44 328 ALA A O 1
ATOM 2437 N N . ILE A 1 329 ? -10.141 13.578 -5.219 1 87.44 329 ILE A N 1
ATOM 2438 C CA . ILE A 1 329 ? -9.938 14.977 -5.594 1 87.44 329 ILE A CA 1
ATOM 2439 C C . ILE A 1 329 ? -11.227 15.758 -5.375 1 87.44 329 ILE A C 1
ATOM 2441 O O . ILE A 1 329 ? -11.203 16.891 -4.883 1 87.44 329 ILE A O 1
ATOM 2445 N N . GLN A 1 330 ? -12.297 15.18 -5.617 1 83.5 330 GLN A N 1
ATOM 2446 C CA . GLN A 1 330 ? -13.586 15.859 -5.531 1 83.5 330 GLN A CA 1
ATOM 2447 C C . GLN A 1 330 ? -14.078 15.93 -4.086 1 83.5 330 GLN A C 1
ATOM 2449 O O . GLN A 1 330 ? -14.703 16.906 -3.686 1 83.5 330 GLN A O 1
ATOM 2454 N N . MET A 1 331 ? -13.812 14.906 -3.352 1 73.44 331 MET A N 1
ATOM 2455 C CA . MET A 1 331 ? -14.32 14.82 -1.983 1 73.44 331 MET A CA 1
ATOM 2456 C C . MET A 1 331 ? -13.477 15.664 -1.035 1 73.44 331 MET A C 1
ATOM 2458 O O . MET A 1 331 ? -13.984 16.188 -0.041 1 73.44 331 MET A O 1
ATOM 2462 N N . LEU A 1 332 ? -12.242 15.656 -1.354 1 63.91 332 LEU A N 1
ATOM 2463 C CA . LEU A 1 332 ? -11.367 16.344 -0.411 1 63.91 332 LEU A CA 1
ATOM 2464 C C . LEU A 1 332 ? -11.18 17.797 -0.807 1 63.91 332 LEU A C 1
ATOM 2466 O O . LEU A 1 332 ? -10.352 18.516 -0.225 1 63.91 332 LEU A O 1
ATOM 2470 N N . ARG A 1 333 ? -12.023 18.266 -1.821 1 58.44 333 ARG A N 1
ATOM 2471 C CA . ARG A 1 333 ? -12 19.688 -2.195 1 58.44 333 ARG A CA 1
ATOM 2472 C C . ARG A 1 333 ? -12.469 20.562 -1.042 1 58.44 333 ARG A C 1
ATOM 2474 O O . ARG A 1 333 ? -13.484 20.266 -0.408 1 58.44 333 ARG A O 1
ATOM 2481 N N . ARG A 1 334 ? -11.375 21.156 -0.22 1 50.28 334 ARG A N 1
ATOM 2482 C CA . ARG A 1 334 ? -11.703 22.25 0.7 1 50.28 334 ARG A CA 1
ATOM 2483 C C . ARG A 1 334 ? -12.727 23.203 0.085 1 50.28 334 ARG A C 1
ATOM 2485 O O . ARG A 1 334 ? -12.57 23.625 -1.06 1 50.28 334 ARG A O 1
ATOM 2492 N N . PRO A 1 335 ? -14.078 23.234 0.717 1 40.56 335 PRO A N 1
ATOM 2493 C CA . PRO A 1 335 ? -14.82 24.422 0.284 1 40.56 335 PRO A CA 1
ATOM 2494 C C . PRO A 1 335 ? -13.961 25.688 0.268 1 40.56 335 PRO A C 1
ATOM 2496 O O . PRO A 1 335 ? -12.977 25.766 1.008 1 40.56 335 PRO A O 1
ATOM 2499 N N . MET B 1 1 ? 22 19.297 23.719 1 66.5 1 MET B N 1
ATOM 2500 C CA . MET B 1 1 ? 22.531 17.984 24.078 1 66.5 1 MET B CA 1
ATOM 2501 C C . MET B 1 1 ? 21.422 17.094 24.625 1 66.5 1 MET B C 1
ATOM 2503 O O . MET B 1 1 ? 21.297 15.93 24.219 1 66.5 1 MET B O 1
ATOM 2507 N N . ARG B 1 2 ? 20.578 17.609 25.406 1 70.56 2 ARG B N 1
ATOM 2508 C CA . ARG B 1 2 ? 19.5 16.828 26 1 70.56 2 ARG B CA 1
ATOM 2509 C C . ARG B 1 2 ? 18.5 16.406 24.953 1 70.56 2 ARG B C 1
ATOM 2511 O O . ARG B 1 2 ? 18.031 15.25 24.953 1 70.56 2 ARG B O 1
ATOM 2518 N N . ARG B 1 3 ? 18.281 17.219 24.047 1 75.88 3 ARG B N 1
ATOM 2519 C CA . ARG B 1 3 ? 17.312 16.922 23 1 75.88 3 ARG B CA 1
ATOM 2520 C C . ARG B 1 3 ? 17.828 15.82 22.078 1 75.88 3 ARG B C 1
ATOM 2522 O O . ARG B 1 3 ? 17.062 14.945 21.672 1 75.88 3 ARG B O 1
ATOM 2529 N N . LEU B 1 4 ? 19.062 15.844 21.828 1 78.62 4 LEU B N 1
ATOM 2530 C CA . LEU B 1 4 ? 19.672 14.812 21 1 78.62 4 LEU B CA 1
ATOM 2531 C C . LEU B 1 4 ? 19.656 13.461 21.719 1 78.62 4 LEU B C 1
ATOM 2533 O O . LEU B 1 4 ? 19.375 12.438 21.094 1 78.62 4 LEU B O 1
ATOM 2537 N N . LEU B 1 5 ? 19.938 13.477 23 1 82.38 5 LEU B N 1
ATOM 2538 C CA . LEU B 1 5 ? 19.938 12.242 23.781 1 82.38 5 LEU B CA 1
ATOM 2539 C C . LEU B 1 5 ? 18.531 11.641 23.844 1 82.38 5 LEU B C 1
ATOM 2541 O O . LEU B 1 5 ? 18.375 10.422 23.734 1 82.38 5 LEU B O 1
ATOM 2545 N N . LEU B 1 6 ? 17.656 12.469 23.984 1 81.94 6 LEU B N 1
ATOM 2546 C CA . LEU B 1 6 ? 16.281 12 24.047 1 81.94 6 LEU B CA 1
ATOM 2547 C C . LEU B 1 6 ? 15.844 11.422 22.703 1 81.94 6 LEU B C 1
ATOM 2549 O O . LEU B 1 6 ? 15.102 10.438 22.656 1 81.94 6 LEU B O 1
ATOM 2553 N N . SER B 1 7 ? 16.328 12.023 21.719 1 84.38 7 SER B N 1
ATOM 2554 C CA . SER B 1 7 ? 16 11.539 20.375 1 84.38 7 SER B CA 1
ATOM 2555 C C . SER B 1 7 ? 16.609 10.172 20.125 1 84.38 7 SER B C 1
ATOM 2557 O O . SER B 1 7 ? 15.969 9.289 19.547 1 84.38 7 SER B O 1
ATOM 2559 N N . ILE B 1 8 ? 17.781 10.078 20.562 1 88.5 8 ILE B N 1
ATOM 2560 C CA . ILE B 1 8 ? 18.484 8.82 20.391 1 88.5 8 ILE B CA 1
ATOM 2561 C C . ILE B 1 8 ? 17.812 7.734 21.234 1 88.5 8 ILE B C 1
ATOM 2563 O O . ILE B 1 8 ? 17.656 6.598 20.781 1 88.5 8 ILE B O 1
ATOM 2567 N N . LEU B 1 9 ? 17.453 8.07 22.375 1 89.69 9 LEU B N 1
ATOM 2568 C CA . LEU B 1 9 ? 16.781 7.129 23.266 1 89.69 9 LEU B CA 1
ATOM 2569 C C . LEU B 1 9 ? 15.453 6.691 22.672 1 89.69 9 LEU B C 1
ATOM 2571 O O . LEU B 1 9 ? 15.094 5.512 22.75 1 89.69 9 LEU B O 1
ATOM 2575 N N . ASN B 1 10 ? 14.812 7.625 22.109 1 89.44 10 ASN B N 1
ATOM 2576 C CA . ASN B 1 10 ? 13.531 7.301 21.5 1 89.44 10 ASN B CA 1
ATOM 2577 C C . ASN B 1 10 ? 13.695 6.332 20.328 1 89.44 10 ASN B C 1
ATOM 2579 O O . ASN B 1 10 ? 12.898 5.41 20.156 1 89.44 10 ASN B O 1
ATOM 2583 N N . THR B 1 11 ? 14.672 6.598 19.547 1 92.75 11 THR B N 1
ATOM 2584 C CA . THR B 1 11 ? 14.969 5.703 18.438 1 92.75 11 THR B CA 1
ATOM 2585 C C . THR B 1 11 ? 15.359 4.316 18.953 1 92.75 11 THR B C 1
ATOM 2587 O O . THR B 1 11 ? 14.891 3.303 18.422 1 92.75 11 THR B O 1
ATOM 2590 N N . ALA B 1 12 ? 16.109 4.309 19.969 1 94.88 12 ALA B N 1
ATOM 2591 C CA . ALA B 1 12 ? 16.547 3.045 20.547 1 94.88 12 ALA B CA 1
ATOM 2592 C C . ALA B 1 12 ? 15.367 2.254 21.109 1 94.88 12 ALA B C 1
ATOM 2594 O O . ALA B 1 12 ? 15.305 1.031 20.953 1 94.88 12 ALA B O 1
ATOM 2595 N N . VAL B 1 13 ? 14.508 2.934 21.703 1 94.94 13 VAL B N 1
ATOM 2596 C CA . VAL B 1 13 ? 13.336 2.287 22.266 1 94.94 13 VAL B CA 1
ATOM 2597 C C . VAL B 1 13 ? 12.461 1.72 21.156 1 94.94 13 VAL B C 1
ATOM 2599 O O . VAL B 1 13 ? 11.938 0.609 21.281 1 94.94 13 VAL B O 1
ATOM 2602 N N . ALA B 1 14 ? 12.305 2.508 20.109 1 94.62 14 ALA B N 1
ATOM 2603 C CA . ALA B 1 14 ? 11.516 2.049 18.969 1 94.62 14 ALA B CA 1
ATOM 2604 C C . ALA B 1 14 ? 12.125 0.79 18.344 1 94.62 14 ALA B C 1
ATOM 2606 O O . ALA B 1 14 ? 11.406 -0.161 18.031 1 94.62 14 ALA B O 1
ATOM 2607 N N . LEU B 1 15 ? 13.398 0.819 18.219 1 96.5 15 LEU B N 1
ATOM 2608 C CA . LEU B 1 15 ? 14.086 -0.333 17.656 1 96.5 15 LEU B CA 1
ATOM 2609 C C . LEU B 1 15 ? 13.961 -1.547 18.578 1 96.5 15 LEU B C 1
ATOM 2611 O O . LEU B 1 15 ? 13.641 -2.646 18.109 1 96.5 15 LEU B O 1
ATOM 2615 N N . ALA B 1 16 ? 14.195 -1.328 19.844 1 97.25 16 ALA B N 1
ATOM 2616 C CA . ALA B 1 16 ? 14.109 -2.414 20.812 1 97.25 16 ALA B CA 1
ATOM 2617 C C . ALA B 1 16 ? 12.719 -3.035 20.828 1 97.25 16 ALA B C 1
ATOM 2619 O O . ALA B 1 16 ? 12.57 -4.258 20.891 1 97.25 16 ALA B O 1
ATOM 2620 N N . ALA B 1 17 ? 11.766 -2.172 20.766 1 96.88 17 ALA B N 1
ATOM 2621 C CA . ALA B 1 17 ? 10.391 -2.656 20.766 1 96.88 17 ALA B CA 1
ATOM 2622 C C . ALA B 1 17 ? 10.102 -3.488 19.531 1 96.88 17 ALA B C 1
ATOM 2624 O O . ALA B 1 17 ? 9.461 -4.539 19.609 1 96.88 17 ALA B O 1
ATOM 2625 N N . ALA B 1 18 ? 10.516 -2.992 18.375 1 97 18 ALA B N 1
ATOM 2626 C CA . ALA B 1 18 ? 10.305 -3.713 17.125 1 97 18 ALA B CA 1
ATOM 2627 C C . ALA B 1 18 ? 10.984 -5.078 17.156 1 97 18 ALA B C 1
ATOM 2629 O O . ALA B 1 18 ? 10.375 -6.09 16.797 1 97 18 ALA B O 1
ATOM 2630 N N . PHE B 1 19 ? 12.211 -5.109 17.656 1 97.62 19 PHE B N 1
ATOM 2631 C CA . PHE B 1 19 ? 12.961 -6.359 17.703 1 97.62 19 PHE B CA 1
ATOM 2632 C C . PHE B 1 19 ? 12.375 -7.293 18.766 1 97.62 19 PHE B C 1
ATOM 2634 O O . PHE B 1 19 ? 12.391 -8.516 18.594 1 97.62 19 PHE B O 1
ATOM 2641 N N . ALA B 1 20 ? 11.906 -6.734 19.828 1 98 20 ALA B N 1
ATOM 2642 C CA . ALA B 1 20 ? 11.297 -7.547 20.875 1 98 20 ALA B CA 1
ATOM 2643 C C . ALA B 1 20 ? 10.031 -8.234 20.375 1 98 20 ALA B C 1
ATOM 2645 O O . ALA B 1 20 ? 9.82 -9.43 20.625 1 98 20 ALA B O 1
ATOM 2646 N N . ILE B 1 21 ? 9.211 -7.48 19.688 1 96.62 21 ILE B N 1
ATOM 2647 C CA . ILE B 1 21 ? 7.988 -8.055 19.141 1 96.62 21 ILE B CA 1
ATOM 2648 C C . ILE B 1 21 ? 8.344 -9.109 18.094 1 96.62 21 ILE B C 1
ATOM 2650 O O . ILE B 1 21 ? 7.715 -10.172 18.031 1 96.62 21 ILE B O 1
ATOM 2654 N N . GLY B 1 22 ? 9.352 -8.789 17.25 1 95.88 22 GLY B N 1
ATOM 2655 C CA . GLY B 1 22 ? 9.828 -9.781 16.297 1 95.88 22 GLY B CA 1
ATOM 2656 C C . GLY B 1 22 ? 10.312 -11.055 16.953 1 95.88 22 GLY B C 1
ATOM 2657 O O . GLY B 1 22 ? 10 -12.156 16.5 1 95.88 22 GLY B O 1
ATOM 2658 N N . ALA B 1 23 ? 11.031 -10.906 18.031 1 97.38 23 ALA B N 1
ATOM 2659 C CA . ALA B 1 23 ? 11.547 -12.055 18.766 1 97.38 23 ALA B CA 1
ATOM 2660 C C . ALA B 1 23 ? 10.406 -12.891 19.344 1 97.38 23 ALA B C 1
ATOM 2662 O O . ALA B 1 23 ? 10.43 -14.125 19.297 1 97.38 23 ALA B O 1
ATOM 2663 N N . ALA B 1 24 ? 9.5 -12.172 19.906 1 96.56 24 ALA B N 1
ATOM 2664 C CA . ALA B 1 24 ? 8.344 -12.867 20.469 1 96.56 24 ALA B CA 1
ATOM 2665 C C . ALA B 1 24 ? 7.59 -13.641 19.391 1 96.56 24 ALA B C 1
ATOM 2667 O O . ALA B 1 24 ? 7.148 -14.766 19.609 1 96.56 24 ALA B O 1
ATOM 2668 N N . ALA B 1 25 ? 7.434 -13.016 18.25 1 94.12 25 ALA B N 1
ATOM 2669 C CA . ALA B 1 25 ? 6.746 -13.664 17.141 1 94.12 25 ALA B CA 1
ATOM 2670 C C . ALA B 1 25 ? 7.516 -14.891 16.672 1 94.12 25 ALA B C 1
ATOM 2672 O O . ALA B 1 25 ? 6.922 -15.938 16.375 1 94.12 25 ALA B O 1
ATOM 2673 N N . MET B 1 26 ? 8.828 -14.727 16.531 1 95.31 26 MET B N 1
ATOM 2674 C CA . MET B 1 26 ? 9.664 -15.852 16.141 1 95.31 26 MET B CA 1
ATOM 2675 C C . MET B 1 26 ? 9.539 -17 17.125 1 95.31 26 MET B C 1
ATOM 2677 O O . MET B 1 26 ? 9.336 -18.156 16.719 1 95.31 26 MET B O 1
ATOM 2681 N N . TRP B 1 27 ? 9.578 -16.656 18.359 1 95.44 27 TRP B N 1
ATOM 2682 C CA . TRP B 1 27 ? 9.484 -17.672 19.406 1 95.44 27 TRP B CA 1
ATOM 2683 C C . TRP B 1 27 ? 8.133 -18.375 19.375 1 95.44 27 TRP B C 1
ATOM 2685 O O . TRP B 1 27 ? 8.047 -19.594 19.469 1 95.44 27 TRP B O 1
ATOM 2695 N N . ALA B 1 28 ? 7.129 -17.641 19.156 1 92.38 28 ALA B N 1
ATOM 2696 C CA . ALA B 1 28 ? 5.766 -18.172 19.156 1 92.38 28 ALA B CA 1
ATOM 2697 C C . ALA B 1 28 ? 5.547 -19.109 17.953 1 92.38 28 ALA B C 1
ATOM 2699 O O . ALA B 1 28 ? 4.688 -19.984 18 1 92.38 28 ALA B O 1
ATOM 2700 N N . THR B 1 29 ? 6.344 -18.922 16.938 1 92 29 THR B N 1
ATOM 2701 C CA . THR B 1 29 ? 6.145 -19.719 15.734 1 92 29 THR B CA 1
ATOM 2702 C C . THR B 1 29 ? 7.207 -20.812 15.633 1 92 29 THR B C 1
ATOM 2704 O O . THR B 1 29 ? 7.328 -21.484 14.602 1 92 29 THR B O 1
ATOM 2707 N N . GLY B 1 30 ? 8.039 -20.938 16.609 1 93.19 30 GLY B N 1
ATOM 2708 C CA . GLY B 1 30 ? 8.922 -22.078 16.719 1 93.19 30 GLY B CA 1
ATOM 2709 C C . GLY B 1 30 ? 10.344 -21.781 16.266 1 93.19 30 GLY B C 1
ATOM 2710 O O . GLY B 1 30 ? 11.156 -22.703 16.125 1 93.19 30 GLY B O 1
ATOM 2711 N N . TYR B 1 31 ? 10.625 -20.547 16.031 1 95.38 31 TYR B N 1
ATOM 2712 C CA . TYR B 1 31 ? 11.977 -20.172 15.625 1 95.38 31 TYR B CA 1
ATOM 2713 C C . TYR B 1 31 ? 12.789 -19.656 16.797 1 95.38 31 TYR B C 1
ATOM 2715 O O . TYR B 1 31 ? 12.227 -19.156 17.781 1 95.38 31 TYR B O 1
ATOM 2723 N N . ASP B 1 32 ? 14.094 -19.797 16.734 1 97.19 32 ASP B N 1
ATOM 2724 C CA . ASP B 1 32 ? 15 -19.312 17.781 1 97.19 32 ASP B CA 1
ATOM 2725 C C . ASP B 1 32 ? 15.414 -17.875 17.516 1 97.19 32 ASP B C 1
ATOM 2727 O O . ASP B 1 32 ? 16.266 -17.609 16.656 1 97.19 32 ASP B O 1
ATOM 2731 N N . PRO B 1 33 ? 14.898 -17.031 18.344 1 97.31 33 PRO B N 1
ATOM 2732 C CA . PRO B 1 33 ? 15.188 -15.617 18.094 1 97.31 33 PRO B CA 1
ATOM 2733 C C . PRO B 1 33 ? 16.672 -15.281 18.234 1 97.31 33 PRO B C 1
ATOM 2735 O O . PRO B 1 33 ? 17.172 -14.414 17.516 1 97.31 33 PRO B O 1
ATOM 2738 N N . VAL B 1 34 ? 17.375 -15.883 19.109 1 97.38 34 VAL B N 1
ATOM 2739 C CA . VAL B 1 34 ? 18.781 -15.586 19.344 1 97.38 34 VAL B CA 1
ATOM 2740 C C . VAL B 1 34 ? 19.594 -15.992 18.109 1 97.38 34 VAL B C 1
ATOM 2742 O O . VAL B 1 34 ? 20.406 -15.211 17.609 1 97.38 34 VAL B O 1
ATOM 2745 N N . ALA B 1 35 ? 19.375 -17.172 17.625 1 97.25 35 ALA B N 1
ATOM 2746 C CA . ALA B 1 35 ? 20.062 -17.641 16.422 1 97.25 35 ALA B CA 1
ATOM 2747 C C . ALA B 1 35 ? 19.688 -16.781 15.211 1 97.25 35 ALA B C 1
ATOM 2749 O O . ALA B 1 35 ? 20.547 -16.469 14.375 1 97.25 35 ALA B O 1
ATOM 2750 N N . SER B 1 36 ? 18.391 -16.484 15.141 1 97.38 36 SER B N 1
ATOM 2751 C CA . SER B 1 36 ? 17.906 -15.688 14.016 1 97.38 36 SER B CA 1
ATOM 2752 C C . SER B 1 36 ? 18.531 -14.297 14 1 97.38 36 SER B C 1
ATOM 2754 O O . SER B 1 36 ? 19.078 -13.867 12.977 1 97.38 36 SER B O 1
ATOM 2756 N N . TYR B 1 37 ? 18.516 -13.648 15.141 1 97.38 37 TYR B N 1
ATOM 2757 C CA . TYR B 1 37 ? 19.047 -12.289 15.203 1 97.38 37 TYR B CA 1
ATOM 2758 C C . TYR B 1 37 ? 20.562 -12.289 15.086 1 97.38 37 TYR B C 1
ATOM 2760 O O . TYR B 1 37 ? 21.156 -11.359 14.531 1 97.38 37 TYR B O 1
ATOM 2768 N N . SER B 1 38 ? 21.219 -13.258 15.609 1 96.81 38 SER B N 1
ATOM 2769 C CA . SER B 1 38 ? 22.656 -13.367 15.445 1 96.81 38 SER B CA 1
ATOM 2770 C C . SER B 1 38 ? 23.047 -13.469 13.977 1 96.81 38 SER B C 1
ATOM 2772 O O . SER B 1 38 ? 23.938 -12.758 13.508 1 96.81 38 SER B O 1
ATOM 2774 N N . ALA B 1 39 ? 22.359 -14.336 13.266 1 96.5 39 ALA B N 1
ATOM 2775 C CA . ALA B 1 39 ? 22.625 -14.5 11.836 1 96.5 39 ALA B CA 1
ATOM 2776 C C . ALA B 1 39 ? 22.297 -13.219 11.07 1 96.5 39 ALA B C 1
ATOM 2778 O O . ALA B 1 39 ? 23.047 -12.828 10.164 1 96.5 39 ALA B O 1
ATOM 2779 N N . MET B 1 40 ? 21.203 -12.609 11.438 1 96.25 40 MET B N 1
ATOM 2780 C CA . MET B 1 40 ? 20.719 -11.43 10.734 1 96.25 40 MET B CA 1
ATOM 2781 C C . MET B 1 40 ? 21.672 -10.25 10.938 1 96.25 40 MET B C 1
ATOM 2783 O O . MET B 1 40 ? 21.938 -9.5 10 1 96.25 40 MET B O 1
ATOM 2787 N N . LEU B 1 41 ? 22.25 -10.109 12.203 1 96.12 41 LEU B N 1
ATOM 2788 C CA . LEU B 1 41 ? 22.938 -8.875 12.547 1 96.12 41 LEU B CA 1
ATOM 2789 C C . LEU B 1 41 ? 24.453 -9.062 12.469 1 96.12 41 LEU B C 1
ATOM 2791 O O . LEU B 1 41 ? 25.188 -8.133 12.141 1 96.12 41 LEU B O 1
ATOM 2795 N N . PHE B 1 42 ? 24.984 -10.25 12.656 1 96.06 42 PHE B N 1
ATOM 2796 C CA . PHE B 1 42 ? 26.422 -10.398 12.82 1 96.06 42 PHE B CA 1
ATOM 2797 C C . PHE B 1 42 ? 27.031 -11.055 11.594 1 96.06 42 PHE B C 1
ATOM 2799 O O . PHE B 1 42 ? 28.156 -10.719 11.195 1 96.06 42 PHE B O 1
ATOM 2806 N N . THR B 1 43 ? 26.375 -11.914 10.961 1 95 43 THR B N 1
ATOM 2807 C CA . THR B 1 43 ? 26.938 -12.633 9.828 1 95 43 THR B CA 1
ATOM 2808 C C . THR B 1 43 ? 27.297 -11.672 8.703 1 95 43 THR B C 1
ATOM 2810 O O . THR B 1 43 ? 28.359 -11.781 8.094 1 95 43 THR B O 1
ATOM 2813 N N . PRO B 1 44 ? 26.375 -10.727 8.414 1 95.12 44 PRO B N 1
ATOM 2814 C CA . PRO B 1 44 ? 26.719 -9.773 7.352 1 95.12 44 PRO B CA 1
ATOM 2815 C C . PRO B 1 44 ? 27.984 -8.969 7.668 1 95.12 44 PRO B C 1
ATOM 2817 O O . PRO B 1 44 ? 28.656 -8.484 6.754 1 95.12 44 PRO B O 1
ATOM 2820 N N . LEU B 1 45 ? 28.328 -8.828 8.898 1 95.5 45 LEU B N 1
ATOM 2821 C CA . LEU B 1 45 ? 29.469 -8.008 9.312 1 95.5 45 LEU B CA 1
ATOM 2822 C C . LEU B 1 45 ? 30.734 -8.844 9.391 1 95.5 45 LEU B C 1
ATOM 2824 O O . LEU B 1 45 ? 31.844 -8.305 9.461 1 95.5 45 LEU B O 1
ATOM 2828 N N . ALA B 1 46 ? 30.625 -10.078 9.289 1 93.88 46 ALA B N 1
ATOM 2829 C CA . ALA B 1 46 ? 31.75 -10.984 9.516 1 93.88 46 ALA B CA 1
ATOM 2830 C C . ALA B 1 46 ? 32.531 -11.211 8.227 1 93.88 46 ALA B C 1
ATOM 2832 O O . ALA B 1 46 ? 33.688 -11.672 8.266 1 93.88 46 ALA B O 1
ATOM 2833 N N . ASP B 1 47 ? 31.984 -10.992 7.078 1 91.81 47 ASP B N 1
ATOM 2834 C CA . ASP B 1 47 ? 32.594 -11.266 5.773 1 91.81 47 ASP B CA 1
ATOM 2835 C C . ASP B 1 47 ? 32.531 -10.031 4.875 1 91.81 47 ASP B C 1
ATOM 2837 O O . ASP B 1 47 ? 31.531 -9.32 4.844 1 91.81 47 ASP B O 1
ATOM 2841 N N . ARG B 1 48 ? 33.656 -9.812 4.234 1 91.94 48 ARG B N 1
ATOM 2842 C CA . ARG B 1 48 ? 33.781 -8.648 3.369 1 91.94 48 ARG B CA 1
ATOM 2843 C C . ARG B 1 48 ? 32.719 -8.695 2.254 1 91.94 48 ARG B C 1
ATOM 2845 O O . ARG B 1 48 ? 32.156 -7.668 1.898 1 91.94 48 ARG B O 1
ATOM 2852 N N . VAL B 1 49 ? 32.562 -9.836 1.7 1 91.88 49 VAL B N 1
ATOM 2853 C CA . VAL B 1 49 ? 31.609 -10.008 0.604 1 91.88 49 VAL B CA 1
ATOM 2854 C C . VAL B 1 49 ? 30.188 -9.688 1.092 1 91.88 49 VAL B C 1
ATOM 2856 O O . VAL B 1 49 ? 29.438 -9 0.406 1 91.88 49 VAL B O 1
ATOM 2859 N N . TYR B 1 50 ? 29.922 -10.172 2.312 1 93.75 50 TYR B N 1
ATOM 2860 C CA . TYR B 1 50 ? 28.594 -9.938 2.877 1 93.75 50 TYR B CA 1
ATOM 2861 C C . TYR B 1 50 ? 28.391 -8.461 3.199 1 93.75 50 TYR B C 1
ATOM 2863 O O . TYR B 1 50 ? 27.297 -7.918 2.99 1 93.75 50 TYR B O 1
ATOM 2871 N N . LEU B 1 51 ? 29.406 -7.84 3.678 1 94.81 51 LEU B N 1
ATOM 2872 C CA . LEU B 1 51 ? 29.328 -6.422 4.008 1 94.81 51 LEU B CA 1
ATOM 2873 C C . LEU B 1 51 ? 29.094 -5.586 2.754 1 94.81 51 LEU B C 1
ATOM 2875 O O . LEU B 1 51 ? 28.312 -4.625 2.777 1 94.81 51 LEU B O 1
ATOM 2879 N N . LEU B 1 52 ? 29.781 -5.902 1.719 1 94.31 52 LEU B N 1
ATOM 2880 C CA . LEU B 1 52 ? 29.625 -5.176 0.463 1 94.31 52 LEU B CA 1
ATOM 2881 C C . LEU B 1 52 ? 28.234 -5.395 -0.121 1 94.31 52 LEU B C 1
ATOM 2883 O O . LEU B 1 52 ? 27.656 -4.484 -0.718 1 94.31 52 LEU B O 1
ATOM 2887 N N . SER B 1 53 ? 27.781 -6.578 0.077 1 93.19 53 SER B N 1
ATOM 2888 C CA . SER B 1 53 ? 26.406 -6.855 -0.34 1 93.19 53 SER B CA 1
ATOM 2889 C C . SER B 1 53 ? 25.406 -6.043 0.473 1 93.19 53 SER B C 1
ATOM 2891 O O . SER B 1 53 ? 24.422 -5.543 -0.069 1 93.19 53 SER B O 1
ATOM 2893 N N . ALA B 1 54 ? 25.625 -5.941 1.731 1 95.38 54 ALA B N 1
ATOM 2894 C CA . ALA B 1 54 ? 24.781 -5.113 2.59 1 95.38 54 ALA B CA 1
ATOM 2895 C C . ALA B 1 54 ? 24.781 -3.662 2.121 1 95.38 54 ALA B C 1
ATOM 2897 O O . ALA B 1 54 ? 23.734 -3.004 2.119 1 95.38 54 ALA B O 1
ATOM 2898 N N . LEU B 1 55 ? 25.922 -3.215 1.737 1 95.94 55 LEU B N 1
ATOM 2899 C CA . LEU B 1 55 ? 26.031 -1.853 1.224 1 95.94 55 LEU B CA 1
ATOM 2900 C C . LEU B 1 55 ? 25.266 -1.702 -0.084 1 95.94 55 LEU B C 1
ATOM 2902 O O . LEU B 1 55 ? 24.656 -0.658 -0.337 1 95.94 55 LEU B O 1
ATOM 2906 N N . ALA B 1 56 ? 25.328 -2.732 -0.872 1 95.06 56 ALA B N 1
ATOM 2907 C CA . ALA B 1 56 ? 24.578 -2.721 -2.125 1 95.06 56 ALA B CA 1
ATOM 2908 C C . ALA B 1 56 ? 23.078 -2.627 -1.865 1 95.06 56 ALA B C 1
ATOM 2910 O O . ALA B 1 56 ? 22.359 -1.92 -2.578 1 95.06 56 ALA B O 1
ATOM 2911 N N . PHE B 1 57 ? 22.609 -3.291 -0.811 1 95 57 PHE B N 1
ATOM 2912 C CA . PHE B 1 57 ? 21.203 -3.246 -0.452 1 95 57 PHE B CA 1
ATOM 2913 C C . PHE B 1 57 ? 20.828 -1.878 0.105 1 95 57 PHE B C 1
ATOM 2915 O O . PHE B 1 57 ? 19.688 -1.439 -0.028 1 95 57 PHE B O 1
ATOM 2922 N N . SER B 1 58 ? 21.766 -1.204 0.634 1 97.69 58 SER B N 1
ATOM 2923 C CA . SER B 1 58 ? 21.5 0.078 1.275 1 97.69 58 SER B CA 1
ATOM 2924 C C . SER B 1 58 ? 21.328 1.188 0.243 1 97.69 58 SER B C 1
ATOM 2926 O O . SER B 1 58 ? 20.641 2.18 0.495 1 97.69 58 SER B O 1
ATOM 2928 N N . ALA B 1 59 ? 21.859 1.018 -0.889 1 97.75 59 ALA B N 1
ATOM 2929 C CA . ALA B 1 59 ? 21.953 2.086 -1.882 1 97.75 59 ALA B CA 1
ATOM 2930 C C . ALA B 1 59 ? 20.562 2.586 -2.266 1 97.75 59 ALA B C 1
ATOM 2932 O O . ALA B 1 59 ? 20.266 3.779 -2.15 1 97.75 59 ALA B O 1
ATOM 2933 N N . PRO B 1 60 ? 19.688 1.683 -2.699 1 97.94 60 PRO B N 1
ATOM 2934 C CA . PRO B 1 60 ? 18.359 2.186 -3.051 1 97.94 60 PRO B CA 1
ATOM 2935 C C . PRO B 1 60 ? 17.609 2.736 -1.849 1 97.94 60 PRO B C 1
ATOM 2937 O O . PRO B 1 60 ? 16.766 3.635 -1.998 1 97.94 60 PRO B O 1
ATOM 2940 N N . ILE B 1 61 ? 17.891 2.287 -0.669 1 98.44 61 ILE B N 1
ATOM 2941 C CA . ILE B 1 61 ? 17.219 2.746 0.544 1 98.44 61 ILE B CA 1
ATOM 2942 C C . ILE B 1 61 ? 17.656 4.172 0.866 1 98.44 61 ILE B C 1
ATOM 2944 O O . ILE B 1 61 ? 16.859 4.992 1.319 1 98.44 61 ILE B O 1
ATOM 2948 N N . VAL B 1 62 ? 18.953 4.441 0.6 1 98.75 62 VAL B N 1
ATOM 2949 C CA . VAL B 1 62 ? 19.438 5.805 0.765 1 98.75 62 VAL B CA 1
ATOM 2950 C C . VAL B 1 62 ? 18.625 6.754 -0.122 1 98.75 62 VAL B C 1
ATOM 2952 O O . VAL B 1 62 ? 18.109 7.766 0.353 1 98.75 62 VAL B O 1
ATOM 2955 N N . LEU B 1 63 ? 18.516 6.371 -1.334 1 98.81 63 LEU B N 1
ATOM 2956 C CA . LEU B 1 63 ? 17.875 7.238 -2.318 1 98.81 63 LEU B CA 1
ATOM 2957 C C . LEU B 1 63 ? 16.391 7.426 -2.004 1 98.81 63 LEU B C 1
ATOM 2959 O O . LEU B 1 63 ? 15.891 8.547 -2.01 1 98.81 63 LEU B O 1
ATOM 2963 N N . THR B 1 64 ? 15.719 6.363 -1.688 1 98.69 64 THR B N 1
ATOM 2964 C CA . THR B 1 64 ? 14.297 6.488 -1.37 1 98.69 64 THR B CA 1
ATOM 2965 C C . THR B 1 64 ? 14.109 7.172 -0.02 1 98.69 64 THR B C 1
ATOM 2967 O O . THR B 1 64 ? 13.109 7.863 0.194 1 98.69 64 THR B O 1
ATOM 2970 N N . GLY B 1 65 ? 15.039 6.941 0.886 1 98.56 65 GLY B N 1
ATOM 2971 C CA . GLY B 1 65 ? 15 7.672 2.145 1 98.56 65 GLY B CA 1
ATOM 2972 C C . GLY B 1 65 ? 15.141 9.172 1.969 1 98.56 65 GLY B C 1
ATOM 2973 O O . GLY B 1 65 ? 14.469 9.945 2.658 1 98.56 65 GLY B O 1
ATOM 2974 N N . LEU B 1 66 ? 16.016 9.547 1.063 1 98.69 66 LEU B N 1
ATOM 2975 C CA . LEU B 1 66 ? 16.188 10.969 0.761 1 98.69 66 LEU B CA 1
ATOM 2976 C C . LEU B 1 66 ? 14.898 11.562 0.21 1 98.69 66 LEU B C 1
ATOM 2978 O O . LEU B 1 66 ? 14.586 12.727 0.482 1 98.69 66 LEU B O 1
ATOM 2982 N N . THR B 1 67 ? 14.188 10.742 -0.588 1 98.5 67 THR B N 1
ATOM 2983 C CA . THR B 1 67 ? 12.906 11.18 -1.121 1 98.5 67 THR B CA 1
ATOM 2984 C C . THR B 1 67 ? 11.961 11.594 0.007 1 98.5 67 THR B C 1
ATOM 2986 O O . THR B 1 67 ? 11.375 12.68 -0.031 1 98.5 67 THR B O 1
ATOM 2989 N N . PHE B 1 68 ? 11.859 10.797 0.975 1 97.44 68 PHE B N 1
ATOM 2990 C CA . PHE B 1 68 ? 10.984 11.086 2.105 1 97.44 68 PHE B CA 1
ATOM 2991 C C . PHE B 1 68 ? 11.555 12.219 2.951 1 97.44 68 PHE B C 1
ATOM 2993 O O . PHE B 1 68 ? 10.812 13.086 3.424 1 97.44 68 PHE B O 1
ATOM 3000 N N . ALA B 1 69 ? 12.828 12.258 3.146 1 97.31 69 ALA B N 1
ATOM 3001 C CA . ALA B 1 69 ? 13.477 13.258 3.982 1 97.31 69 ALA B CA 1
ATOM 3002 C C . ALA B 1 69 ? 13.242 14.664 3.434 1 97.31 69 ALA B C 1
ATOM 3004 O O . ALA B 1 69 ? 12.953 15.594 4.191 1 97.31 69 ALA B O 1
ATOM 3005 N N . VAL B 1 70 ? 13.391 14.812 2.176 1 97.94 70 VAL B N 1
ATOM 3006 C CA . VAL B 1 70 ? 13.164 16.125 1.559 1 97.94 70 VAL B CA 1
ATOM 3007 C C . VAL B 1 70 ? 11.695 16.516 1.723 1 97.94 70 VAL B C 1
ATOM 3009 O O . VAL B 1 70 ? 11.391 17.688 1.978 1 97.94 70 VAL B O 1
ATOM 3012 N N . GLY B 1 71 ? 10.852 15.539 1.545 1 96.31 71 GLY B N 1
ATOM 3013 C CA . GLY B 1 71 ? 9.445 15.797 1.807 1 96.31 71 GLY B CA 1
ATOM 3014 C C . GLY B 1 71 ? 9.18 16.266 3.223 1 96.31 71 GLY B C 1
ATOM 3015 O O . GLY B 1 71 ? 8.422 17.219 3.434 1 96.31 71 GLY B O 1
ATOM 3016 N N . LEU B 1 72 ? 9.82 15.656 4.148 1 94.06 72 LEU B N 1
ATOM 3017 C CA . LEU B 1 72 ? 9.648 16.031 5.547 1 94.06 72 LEU B CA 1
ATOM 3018 C C . LEU B 1 72 ? 10.055 17.484 5.77 1 94.06 72 LEU B C 1
ATOM 3020 O O . LEU B 1 72 ? 9.406 18.219 6.523 1 94.06 72 LEU B O 1
ATOM 3024 N N . ARG B 1 73 ? 11.07 17.875 5.129 1 95.31 73 ARG B N 1
ATOM 3025 C CA . ARG B 1 73 ? 11.547 19.25 5.25 1 95.31 73 ARG B CA 1
ATOM 3026 C C . ARG B 1 73 ? 10.516 20.234 4.723 1 95.31 73 ARG B C 1
ATOM 3028 O O . ARG B 1 73 ? 10.414 21.359 5.219 1 95.31 73 ARG B O 1
ATOM 3035 N N . ALA B 1 74 ? 9.789 19.812 3.779 1 95.88 74 ALA B N 1
ATOM 3036 C CA . ALA B 1 74 ? 8.766 20.656 3.176 1 95.88 74 ALA B CA 1
ATOM 3037 C C . ALA B 1 74 ? 7.445 20.531 3.936 1 95.88 74 ALA B C 1
ATOM 3039 O O . ALA B 1 74 ? 6.434 21.109 3.521 1 95.88 74 ALA B O 1
ATOM 3040 N N . GLY B 1 75 ? 7.504 19.781 4.973 1 92.5 75 GLY B N 1
ATOM 3041 C CA . GLY B 1 75 ? 6.285 19.594 5.75 1 92.5 75 GLY B CA 1
ATOM 3042 C C . GLY B 1 75 ? 5.336 18.594 5.137 1 92.5 75 GLY B C 1
ATOM 3043 O O . GLY B 1 75 ? 4.141 18.578 5.449 1 92.5 75 GLY B O 1
ATOM 3044 N N . LEU B 1 76 ? 5.859 17.75 4.309 1 92.19 76 LEU B N 1
ATOM 3045 C CA . LEU B 1 76 ? 5.043 16.766 3.604 1 92.19 76 LEU B CA 1
ATOM 3046 C C . LEU B 1 76 ? 5.336 15.359 4.117 1 92.19 76 LEU B C 1
ATOM 3048 O O . LEU B 1 76 ? 6.445 15.078 4.578 1 92.19 76 LEU B O 1
ATOM 3052 N N . PHE B 1 77 ? 4.336 14.539 4.125 1 89.19 77 PHE B N 1
ATOM 3053 C CA . PHE B 1 77 ? 4.523 13.102 4.277 1 89.19 77 PHE B CA 1
ATOM 3054 C C . PHE B 1 77 ? 4.379 12.391 2.936 1 89.19 77 PHE B C 1
ATOM 3056 O O . PHE B 1 77 ? 3.357 11.758 2.668 1 89.19 77 PHE B O 1
ATOM 3063 N N . ASN B 1 78 ? 5.406 12.484 2.219 1 92.44 78 ASN B N 1
ATOM 3064 C CA . ASN B 1 78 ? 5.41 11.953 0.859 1 92.44 78 ASN B CA 1
ATOM 3065 C C . ASN B 1 78 ? 5.613 10.438 0.847 1 92.44 78 ASN B C 1
ATOM 3067 O O . ASN B 1 78 ? 6.746 9.961 0.891 1 92.44 78 ASN B O 1
ATOM 3071 N N . ILE B 1 79 ? 4.551 9.719 0.687 1 93.31 79 ILE B N 1
ATOM 3072 C CA . ILE B 1 79 ? 4.66 8.266 0.654 1 93.31 79 ILE B CA 1
ATOM 3073 C C . ILE B 1 79 ? 4.785 7.789 -0.791 1 93.31 79 ILE B C 1
ATOM 3075 O O . ILE B 1 79 ? 4.637 6.598 -1.074 1 93.31 79 ILE B O 1
ATOM 3079 N N . GLY B 1 80 ? 5.008 8.664 -1.701 1 96.75 80 GLY B N 1
ATOM 3080 C CA . GLY B 1 80 ? 4.996 8.359 -3.123 1 96.75 80 GLY B CA 1
ATOM 3081 C C . GLY B 1 80 ? 6.305 7.781 -3.623 1 96.75 80 GLY B C 1
ATOM 3082 O O . GLY B 1 80 ? 6.438 7.461 -4.805 1 96.75 80 GLY B O 1
ATOM 3083 N N . GLY B 1 81 ? 7.27 7.645 -2.734 1 97.81 81 GLY B N 1
ATOM 3084 C CA . GLY B 1 81 ? 8.555 7.086 -3.139 1 97.81 81 GLY B CA 1
ATOM 3085 C C . GLY B 1 81 ? 8.43 5.746 -3.84 1 97.81 81 GLY B C 1
ATOM 3086 O O . GLY B 1 81 ? 9.164 5.469 -4.789 1 97.81 81 GLY B O 1
ATOM 3087 N N . GLU B 1 82 ? 7.457 4.957 -3.422 1 97.69 82 GLU B N 1
ATOM 3088 C CA . GLU B 1 82 ? 7.242 3.635 -4 1 97.69 82 GLU B CA 1
ATOM 3089 C C . GLU B 1 82 ? 6.891 3.732 -5.48 1 97.69 82 GLU B C 1
ATOM 3091 O O . GLU B 1 82 ? 7.527 3.094 -6.32 1 97.69 82 GLU B O 1
ATOM 3096 N N . GLY B 1 83 ? 5.871 4.551 -5.77 1 98.31 83 GLY B N 1
ATOM 3097 C CA . GLY B 1 83 ? 5.449 4.723 -7.148 1 98.31 83 GLY B CA 1
ATOM 3098 C C . GLY B 1 83 ? 6.512 5.359 -8.023 1 98.31 83 GLY B C 1
ATOM 3099 O O . GLY B 1 83 ? 6.652 5.004 -9.195 1 98.31 83 GLY B O 1
ATOM 3100 N N . GLN B 1 84 ? 7.215 6.23 -7.457 1 98.81 84 GLN B N 1
ATOM 3101 C CA . GLN B 1 84 ? 8.258 6.922 -8.203 1 98.81 84 GLN B CA 1
ATOM 3102 C C . GLN B 1 84 ? 9.43 5.992 -8.5 1 98.81 84 GLN B C 1
ATOM 3104 O O . GLN B 1 84 ? 10.055 6.09 -9.562 1 98.81 84 GLN B O 1
ATOM 3109 N N . VAL B 1 85 ? 9.734 5.078 -7.625 1 98.81 85 VAL B N 1
ATOM 3110 C CA . VAL B 1 85 ? 10.727 4.043 -7.883 1 98.81 85 VAL B CA 1
ATOM 3111 C C . VAL B 1 85 ? 10.266 3.162 -9.039 1 98.81 85 VAL B C 1
ATOM 3113 O O . VAL B 1 85 ? 11.047 2.84 -9.938 1 98.81 85 VAL B O 1
ATOM 3116 N N . TYR B 1 86 ? 8.953 2.752 -8.984 1 98.69 86 TYR B N 1
ATOM 3117 C CA . TYR B 1 86 ? 8.406 1.939 -10.062 1 98.69 86 TYR B CA 1
ATOM 3118 C C . TYR B 1 86 ? 8.586 2.629 -11.414 1 98.69 86 TYR B C 1
ATOM 3120 O O . TYR B 1 86 ? 8.984 1.994 -12.391 1 98.69 86 TYR B O 1
ATOM 3128 N N . MET B 1 87 ? 8.312 3.893 -11.406 1 98.62 87 MET B N 1
ATOM 3129 C CA . MET B 1 87 ? 8.406 4.652 -12.648 1 98.62 87 MET B CA 1
ATOM 3130 C C . MET B 1 87 ? 9.852 4.758 -13.117 1 98.62 87 MET B C 1
ATOM 3132 O O . MET B 1 87 ? 10.125 4.711 -14.312 1 98.62 87 MET B O 1
ATOM 3136 N N . GLY B 1 88 ? 10.727 4.984 -12.188 1 98.81 88 GLY B N 1
ATOM 3137 C CA . GLY B 1 88 ? 12.141 4.973 -12.539 1 98.81 88 GLY B CA 1
ATOM 3138 C C . GLY B 1 88 ? 12.594 3.664 -13.156 1 98.81 88 GLY B C 1
ATOM 3139 O O . GLY B 1 88 ? 13.289 3.658 -14.172 1 98.81 88 GLY B O 1
ATOM 3140 N N . ALA B 1 89 ? 12.211 2.594 -12.531 1 98.62 89 ALA B N 1
ATOM 3141 C CA . ALA B 1 89 ? 12.547 1.269 -13.047 1 98.62 89 ALA B CA 1
ATOM 3142 C C . ALA B 1 89 ? 11.953 1.057 -14.438 1 98.62 89 ALA B C 1
ATOM 3144 O O . ALA B 1 89 ? 12.617 0.515 -15.328 1 98.62 89 ALA B O 1
ATOM 3145 N N . LEU B 1 90 ? 10.711 1.506 -14.586 1 98.31 90 LEU B N 1
ATOM 3146 C CA . LEU B 1 90 ? 10.055 1.39 -15.875 1 98.31 90 LEU B CA 1
ATOM 3147 C C . LEU B 1 90 ? 10.82 2.15 -16.953 1 98.31 90 LEU B C 1
ATOM 3149 O O . LEU B 1 90 ? 10.961 1.669 -18.078 1 98.31 90 LEU B O 1
ATOM 3153 N N . GLY B 1 91 ? 11.234 3.311 -16.594 1 98.5 91 GLY B N 1
ATOM 3154 C CA . GLY B 1 91 ? 12.031 4.082 -17.547 1 98.5 91 GLY B CA 1
ATOM 3155 C C . GLY B 1 91 ? 13.297 3.373 -17.984 1 98.5 91 GLY B C 1
ATOM 3156 O O . GLY B 1 91 ? 13.68 3.434 -19.141 1 98.5 91 GLY B O 1
ATOM 3157 N N . ALA B 1 92 ? 13.945 2.754 -17.062 1 98.44 92 ALA B N 1
ATOM 3158 C CA . ALA B 1 92 ? 15.164 2.008 -17.391 1 98.44 92 ALA B CA 1
ATOM 3159 C C . ALA B 1 92 ? 14.859 0.847 -18.328 1 98.44 92 ALA B C 1
ATOM 3161 O O . ALA B 1 92 ? 15.617 0.592 -19.266 1 98.44 92 ALA B O 1
ATOM 3162 N N . VAL B 1 93 ? 13.805 0.168 -18.047 1 97.81 93 VAL B N 1
ATOM 3163 C CA . VAL B 1 93 ? 13.398 -0.941 -18.906 1 97.81 93 VAL B CA 1
ATOM 3164 C C . VAL B 1 93 ? 13.055 -0.418 -20.297 1 97.81 93 VAL B C 1
ATOM 3166 O O . VAL B 1 93 ? 13.445 -1.013 -21.312 1 97.81 93 VAL B O 1
ATOM 3169 N N . ALA B 1 94 ? 12.336 0.661 -20.344 1 97.75 94 ALA B N 1
ATOM 3170 C CA . ALA B 1 94 ? 11.969 1.27 -21.625 1 97.75 94 ALA B CA 1
ATOM 3171 C C . ALA B 1 94 ? 13.211 1.686 -22.406 1 97.75 94 ALA B C 1
ATOM 3173 O O . ALA B 1 94 ? 13.266 1.525 -23.625 1 97.75 94 ALA B O 1
ATOM 3174 N N . ALA B 1 95 ? 14.156 2.23 -21.719 1 98 95 ALA B N 1
ATOM 3175 C CA . ALA B 1 95 ? 15.406 2.627 -22.359 1 98 95 ALA B CA 1
ATOM 3176 C C . ALA B 1 95 ? 16.109 1.422 -22.984 1 98 95 ALA B C 1
ATOM 3178 O O . ALA B 1 95 ? 16.656 1.51 -24.078 1 98 95 ALA B O 1
ATOM 3179 N N . SER B 1 96 ? 16.125 0.328 -22.219 1 96.5 96 SER B N 1
ATOM 3180 C CA . SER B 1 96 ? 16.734 -0.901 -22.703 1 96.5 96 SER B CA 1
ATOM 3181 C C . SER B 1 96 ? 16.016 -1.425 -23.938 1 96.5 96 SER B C 1
ATOM 3183 O O . SER B 1 96 ? 16.641 -2.033 -24.812 1 96.5 96 SER B O 1
ATOM 3185 N N . TYR B 1 97 ? 14.758 -1.226 -23.938 1 95.25 97 TYR B N 1
ATOM 3186 C CA . TYR B 1 97 ? 13.938 -1.639 -25.062 1 95.25 97 TYR B CA 1
ATOM 3187 C C . TYR B 1 97 ? 14.211 -0.762 -26.281 1 95.25 97 TYR B C 1
ATOM 3189 O O . TYR B 1 97 ? 14.266 -1.256 -27.422 1 95.25 97 TYR B O 1
ATOM 3197 N N . LEU B 1 98 ? 14.453 0.512 -26.078 1 95.88 98 LEU B N 1
ATOM 3198 C CA . LEU B 1 98 ? 14.609 1.485 -27.141 1 95.88 98 LEU B CA 1
ATOM 3199 C C . LEU B 1 98 ? 16.031 1.475 -27.688 1 95.88 98 LEU B C 1
ATOM 3201 O O . LEU B 1 98 ? 16.266 1.698 -28.875 1 95.88 98 LEU B O 1
ATOM 3205 N N . ALA B 1 99 ? 16.953 1.312 -26.766 1 94.88 99 ALA B N 1
ATOM 3206 C CA . ALA B 1 99 ? 18.375 1.317 -27.125 1 94.88 99 ALA B CA 1
ATOM 3207 C C . ALA B 1 99 ? 19.047 0.029 -26.672 1 94.88 99 ALA B C 1
ATOM 3209 O O . ALA B 1 99 ? 19.156 -0.244 -25.469 1 94.88 99 ALA B O 1
ATOM 3210 N N . ARG B 1 100 ? 19.594 -0.668 -27.578 1 91.12 100 ARG B N 1
ATOM 3211 C CA . ARG B 1 100 ? 20.188 -1.967 -27.281 1 91.12 100 ARG B CA 1
ATOM 3212 C C . ARG B 1 100 ? 21.703 -1.876 -27.219 1 91.12 100 ARG B C 1
ATOM 3214 O O . ARG B 1 100 ? 22.406 -2.836 -27.547 1 91.12 100 ARG B O 1
ATOM 3221 N N . ASN B 1 101 ? 22.188 -0.701 -26.875 1 95.12 101 ASN B N 1
ATOM 3222 C CA . ASN B 1 101 ? 23.609 -0.454 -26.75 1 95.12 101 ASN B CA 1
ATOM 3223 C C . ASN B 1 101 ? 23.922 0.421 -25.547 1 95.12 101 ASN B C 1
ATOM 3225 O O . ASN B 1 101 ? 23.141 0.497 -24.609 1 95.12 101 ASN B O 1
ATOM 3229 N N . ALA B 1 102 ? 25.094 1.027 -25.547 1 95.12 102 ALA B N 1
ATOM 3230 C CA . ALA B 1 102 ? 25.578 1.791 -24.391 1 95.12 102 ALA B CA 1
ATOM 3231 C C . ALA B 1 102 ? 24.703 3.023 -24.156 1 95.12 102 ALA B C 1
ATOM 3233 O O . ALA B 1 102 ? 24.656 3.547 -23.031 1 95.12 102 ALA B O 1
ATOM 3234 N N . ALA B 1 103 ? 24.031 3.404 -25.156 1 96.69 103 ALA B N 1
ATOM 3235 C CA . ALA B 1 103 ? 23.172 4.582 -25.047 1 96.69 103 ALA B CA 1
ATOM 3236 C C . ALA B 1 103 ? 21.984 4.312 -24.125 1 96.69 103 ALA B C 1
ATOM 3238 O O . ALA B 1 103 ? 21.328 5.246 -23.672 1 96.69 103 ALA B O 1
ATOM 3239 N N . ALA B 1 104 ? 21.781 3.027 -23.844 1 97.38 104 ALA B N 1
ATOM 3240 C CA . ALA B 1 104 ? 20.672 2.646 -22.969 1 97.38 104 ALA B CA 1
ATOM 3241 C C . ALA B 1 104 ? 20.875 3.176 -21.547 1 97.38 104 ALA B C 1
ATOM 3243 O O . ALA B 1 104 ? 19.906 3.471 -20.844 1 97.38 104 ALA B O 1
ATOM 3244 N N . LEU B 1 105 ? 22.109 3.346 -21.188 1 97.31 105 LEU B N 1
ATOM 3245 C CA . LEU B 1 105 ? 22.375 3.75 -19.797 1 97.31 105 LEU B CA 1
ATOM 3246 C C . LEU B 1 105 ? 21.984 5.211 -19.578 1 97.31 105 LEU B C 1
ATOM 3248 O O . LEU B 1 105 ? 21.172 5.52 -18.703 1 97.31 105 LEU B O 1
ATOM 3252 N N . PRO B 1 106 ? 22.516 6.199 -20.359 1 98 106 PRO B N 1
ATOM 3253 C CA . PRO B 1 106 ? 22.078 7.582 -20.172 1 98 106 PRO B CA 1
ATOM 3254 C C . PRO B 1 106 ? 20.578 7.766 -20.438 1 98 106 PRO B C 1
ATOM 3256 O O . PRO B 1 106 ? 19.922 8.586 -19.797 1 98 106 PRO B O 1
ATOM 3259 N N . LEU B 1 107 ? 20.078 7.02 -21.375 1 98.44 107 LEU B N 1
ATOM 3260 C CA . LEU B 1 107 ? 18.641 7.082 -21.656 1 98.44 107 LEU B CA 1
ATOM 3261 C C . LEU B 1 107 ? 17.828 6.57 -20.469 1 98.44 107 LEU B C 1
ATOM 3263 O O . LEU B 1 107 ? 16.75 7.082 -20.203 1 98.44 107 LEU B O 1
ATOM 3267 N N . ALA B 1 108 ? 18.312 5.5 -19.859 1 98.5 108 ALA B N 1
ATOM 3268 C CA . ALA B 1 108 ? 17.641 4.949 -18.688 1 98.5 108 ALA B CA 1
ATOM 3269 C C . ALA B 1 108 ? 17.547 5.996 -17.578 1 98.5 108 ALA B C 1
ATOM 3271 O O . ALA B 1 108 ? 16.484 6.145 -16.953 1 98.5 108 ALA B O 1
ATOM 3272 N N . VAL B 1 109 ? 18.625 6.672 -17.359 1 98.5 109 VAL B N 1
ATOM 3273 C CA . VAL B 1 109 ? 18.641 7.699 -16.328 1 98.5 109 VAL B CA 1
ATOM 3274 C C . VAL B 1 109 ? 17.688 8.828 -16.703 1 98.5 109 VAL B C 1
ATOM 3276 O O . VAL B 1 109 ? 16.875 9.266 -15.898 1 98.5 109 VAL B O 1
ATOM 3279 N N . ALA B 1 110 ? 17.719 9.289 -17.906 1 98.69 110 ALA B N 1
ATOM 3280 C CA . ALA B 1 110 ? 16.891 10.398 -18.375 1 98.69 110 ALA B CA 1
ATOM 3281 C C . ALA B 1 110 ? 15.414 10.039 -18.312 1 98.69 110 ALA B C 1
ATOM 3283 O O . ALA B 1 110 ? 14.609 10.766 -17.734 1 98.69 110 ALA B O 1
ATOM 3284 N N . LEU B 1 111 ? 15.078 8.883 -18.906 1 98.62 111 LEU B N 1
ATOM 3285 C CA . LEU B 1 111 ? 13.688 8.461 -18.969 1 98.62 111 LEU B CA 1
ATOM 3286 C C . LEU B 1 111 ? 13.156 8.086 -17.594 1 98.62 111 LEU B C 1
ATOM 3288 O O . LEU B 1 111 ? 12.016 8.406 -17.25 1 98.62 111 LEU B O 1
ATOM 3292 N N . GLY B 1 112 ? 13.992 7.344 -16.859 1 98.75 112 GLY B N 1
ATOM 3293 C CA . GLY B 1 112 ? 13.578 6.93 -15.531 1 98.75 112 GLY B CA 1
ATOM 3294 C C . GLY B 1 112 ? 13.312 8.094 -14.602 1 98.75 112 GLY B C 1
ATOM 3295 O O . GLY B 1 112 ? 12.25 8.156 -13.969 1 98.75 112 GLY B O 1
ATOM 3296 N N . VAL B 1 113 ? 14.227 8.992 -14.562 1 98.75 113 VAL B N 1
ATOM 3297 C CA . VAL B 1 113 ? 14.07 10.156 -13.688 1 98.75 113 VAL B CA 1
ATOM 3298 C C . VAL B 1 113 ? 12.922 11.031 -14.195 1 98.75 113 VAL B C 1
ATOM 3300 O O . VAL B 1 113 ? 12.125 11.531 -13.406 1 98.75 113 VAL B O 1
ATOM 3303 N N . ALA B 1 114 ? 12.797 11.203 -15.469 1 98.81 114 ALA B N 1
ATOM 3304 C CA . ALA B 1 114 ? 11.719 12.008 -16.031 1 98.81 114 ALA B CA 1
ATOM 3305 C C . ALA B 1 114 ? 10.352 11.422 -15.68 1 98.81 114 ALA B C 1
ATOM 3307 O O . ALA B 1 114 ? 9.43 12.156 -15.312 1 98.81 114 ALA B O 1
ATOM 3308 N N . LEU B 1 115 ? 10.25 10.148 -15.805 1 98.75 115 LEU B N 1
ATOM 3309 C CA . LEU B 1 115 ? 8.984 9.492 -15.484 1 98.75 115 LEU B CA 1
ATOM 3310 C C . LEU B 1 115 ? 8.656 9.633 -14 1 98.75 115 LEU B C 1
ATOM 3312 O O . LEU B 1 115 ? 7.504 9.852 -13.633 1 98.75 115 LEU B O 1
ATOM 3316 N N . ALA B 1 116 ? 9.656 9.438 -13.172 1 98.88 116 ALA B N 1
ATOM 3317 C CA . ALA B 1 116 ? 9.453 9.578 -11.734 1 98.88 116 ALA B CA 1
ATOM 3318 C C . ALA B 1 116 ? 9.023 11 -11.375 1 98.88 116 ALA B C 1
ATOM 3320 O O . ALA B 1 116 ? 8.117 11.188 -10.57 1 98.88 116 ALA B O 1
ATOM 3321 N N . VAL B 1 117 ? 9.664 11.938 -11.984 1 98.81 117 VAL B N 1
ATOM 3322 C CA . VAL B 1 117 ? 9.336 13.336 -11.727 1 98.81 117 VAL B CA 1
ATOM 3323 C C . VAL B 1 117 ? 7.93 13.641 -12.227 1 98.81 117 VAL B C 1
ATOM 3325 O O . VAL B 1 117 ? 7.137 14.281 -11.523 1 98.81 117 VAL B O 1
ATOM 3328 N N . ALA B 1 118 ? 7.617 13.195 -13.391 1 98.62 118 ALA B N 1
ATOM 3329 C CA . ALA B 1 118 ? 6.273 13.391 -13.922 1 98.62 118 ALA B CA 1
ATOM 3330 C C . ALA B 1 118 ? 5.223 12.758 -13.016 1 98.62 118 ALA B C 1
ATOM 3332 O O . ALA B 1 118 ? 4.152 13.328 -12.797 1 98.62 118 ALA B O 1
ATOM 3333 N N . TRP B 1 119 ? 5.547 11.617 -12.531 1 98.38 119 TRP B N 1
ATOM 3334 C CA . TRP B 1 119 ? 4.625 10.891 -11.672 1 98.38 119 TRP B CA 1
ATOM 3335 C C . TRP B 1 119 ? 4.402 11.633 -10.359 1 98.38 119 TRP B C 1
ATOM 3337 O O . TRP B 1 119 ? 3.293 11.641 -9.82 1 98.38 119 TRP B O 1
ATOM 3347 N N . SER B 1 120 ? 5.426 12.211 -9.852 1 98.38 120 SER B N 1
ATOM 3348 C CA . SER B 1 120 ? 5.348 12.938 -8.586 1 98.38 120 SER B CA 1
ATOM 3349 C C . SER B 1 120 ? 4.617 14.266 -8.75 1 98.38 120 SER B C 1
ATOM 3351 O O . SER B 1 120 ? 4.16 14.852 -7.77 1 98.38 120 SER B O 1
ATOM 3353 N N . ALA B 1 121 ? 4.5 14.766 -9.969 1 97.62 121 ALA B N 1
ATOM 3354 C CA . ALA B 1 121 ? 3.855 16.047 -10.234 1 97.62 121 ALA B CA 1
ATOM 3355 C C . ALA B 1 121 ? 2.361 15.984 -9.93 1 97.62 121 ALA B C 1
ATOM 3357 O O . ALA B 1 121 ? 1.763 16.984 -9.516 1 97.62 121 ALA B O 1
ATOM 3358 N N . VAL B 1 122 ? 1.802 14.836 -10.047 1 96.44 122 VAL B N 1
ATOM 3359 C CA . VAL B 1 122 ? 0.359 14.695 -9.883 1 96.44 122 VAL B CA 1
ATOM 3360 C C . VAL B 1 122 ? -0.024 14.984 -8.43 1 96.44 122 VAL B C 1
ATOM 3362 O O . VAL B 1 122 ? -0.789 15.914 -8.156 1 96.44 122 VAL B O 1
ATOM 3365 N N . PRO B 1 123 ? 0.533 14.242 -7.5 1 96.62 123 PRO B N 1
ATOM 3366 C CA . PRO B 1 123 ? 0.183 14.57 -6.117 1 96.62 123 PRO B CA 1
ATOM 3367 C C . PRO B 1 123 ? 0.609 15.984 -5.723 1 96.62 123 PRO B C 1
ATOM 3369 O O . PRO B 1 123 ? -0.078 16.641 -4.938 1 96.62 123 PRO B O 1
ATOM 3372 N N . ALA B 1 124 ? 1.755 16.453 -6.262 1 97.25 124 ALA B N 1
ATOM 3373 C CA . ALA B 1 124 ? 2.211 17.797 -5.957 1 97.25 124 ALA B CA 1
ATOM 3374 C C . ALA B 1 124 ? 1.188 18.844 -6.402 1 97.25 124 ALA B C 1
ATOM 3376 O O . ALA B 1 124 ? 0.814 19.719 -5.629 1 97.25 124 ALA B O 1
ATOM 3377 N N . LEU B 1 125 ? 0.722 18.719 -7.594 1 96.12 125 LEU B N 1
ATOM 3378 C CA . LEU B 1 125 ? -0.213 19.703 -8.156 1 96.12 125 LEU B CA 1
ATOM 3379 C C . LEU B 1 125 ? -1.572 19.594 -7.469 1 96.12 125 LEU B C 1
ATOM 3381 O O . LEU B 1 125 ? -2.25 20.609 -7.273 1 96.12 125 LEU B O 1
ATOM 3385 N N . LEU B 1 126 ? -1.967 18.438 -7.125 1 94.19 126 LEU B N 1
ATOM 3386 C CA . LEU B 1 126 ? -3.23 18.266 -6.418 1 94.19 126 LEU B CA 1
ATOM 3387 C C . LEU B 1 126 ? -3.174 18.922 -5.039 1 94.19 126 LEU B C 1
ATOM 3389 O O . LEU B 1 126 ? -4.168 19.484 -4.574 1 94.19 126 LEU B O 1
ATOM 3393 N N . ARG B 1 127 ? -2.025 18.75 -4.461 1 93.38 127 ARG B N 1
ATOM 3394 C CA . ARG B 1 127 ? -1.84 19.391 -3.166 1 93.38 127 ARG B CA 1
ATOM 3395 C C . ARG B 1 127 ? -1.86 20.922 -3.311 1 93.38 127 ARG B C 1
ATOM 3397 O O . ARG B 1 127 ? -2.516 21.609 -2.531 1 93.38 127 ARG B O 1
ATOM 3404 N N . ILE B 1 128 ? -1.2 21.422 -4.277 1 93.25 128 ILE B N 1
ATOM 3405 C CA . ILE B 1 128 ? -1.029 22.859 -4.469 1 93.25 128 ILE B CA 1
ATOM 3406 C C . ILE B 1 128 ? -2.348 23.484 -4.93 1 93.25 128 ILE B C 1
ATOM 3408 O O . ILE B 1 128 ? -2.77 24.516 -4.406 1 93.25 128 ILE B O 1
ATOM 3412 N N . TRP B 1 129 ? -3.049 22.891 -5.801 1 91.44 129 TRP B N 1
ATOM 3413 C CA . TRP B 1 129 ? -4.191 23.531 -6.449 1 91.44 129 TRP B CA 1
ATOM 3414 C C . TRP B 1 129 ? -5.484 23.203 -5.715 1 91.44 129 TRP B C 1
ATOM 3416 O O . TRP B 1 129 ? -6.398 24.031 -5.652 1 91.44 129 TRP B O 1
ATOM 3426 N N . ARG B 1 130 ? -5.535 22 -5.168 1 90.25 130 ARG B N 1
ATOM 3427 C CA . ARG B 1 130 ? -6.816 21.594 -4.609 1 90.25 130 ARG B CA 1
ATOM 3428 C C . ARG B 1 130 ? -6.691 21.312 -3.115 1 90.25 130 ARG B C 1
ATOM 3430 O O . ARG B 1 130 ? -7.695 21.062 -2.441 1 90.25 130 ARG B O 1
ATOM 3437 N N . GLY B 1 131 ? -5.477 21.281 -2.664 1 88.88 131 GLY B N 1
ATOM 3438 C CA . GLY B 1 131 ? -5.273 21.062 -1.24 1 88.88 131 GLY B CA 1
ATOM 3439 C C . GLY B 1 131 ? -5.484 19.609 -0.826 1 88.88 131 GLY B C 1
ATOM 3440 O O . GLY B 1 131 ? -5.754 19.328 0.344 1 88.88 131 GLY B O 1
ATOM 3441 N N . VAL B 1 132 ? -5.422 18.719 -1.823 1 87.88 132 VAL B N 1
ATOM 3442 C CA . VAL B 1 132 ? -5.586 17.297 -1.541 1 87.88 132 VAL B CA 1
ATOM 3443 C C . VAL B 1 132 ? -4.438 16.812 -0.657 1 87.88 132 VAL B C 1
ATOM 3445 O O . VAL B 1 132 ? -3.279 17.172 -0.878 1 87.88 132 VAL B O 1
ATOM 3448 N N . ASN B 1 133 ? -4.801 16.016 0.355 1 87.12 133 ASN B N 1
ATOM 3449 C CA . ASN B 1 133 ? -3.785 15.43 1.226 1 87.12 133 ASN B CA 1
ATOM 3450 C C . ASN B 1 133 ? -2.766 14.617 0.432 1 87.12 133 ASN B C 1
ATOM 3452 O O . ASN B 1 133 ? -3.137 13.711 -0.313 1 87.12 133 ASN B O 1
ATOM 3456 N N . GLU B 1 134 ? -1.519 14.891 0.625 1 91.62 134 GLU B N 1
ATOM 3457 C CA . GLU B 1 134 ? -0.465 14.25 -0.153 1 91.62 134 GLU B CA 1
ATOM 3458 C C . GLU B 1 134 ? -0.363 12.766 0.182 1 91.62 134 GLU B C 1
ATOM 3460 O O . GLU B 1 134 ? 0.037 11.961 -0.662 1 91.62 134 GLU B O 1
ATOM 3465 N N . VAL B 1 135 ? -0.652 12.367 1.407 1 89.31 135 VAL B N 1
ATOM 3466 C CA . VAL B 1 135 ? -0.576 10.961 1.797 1 89.31 135 VAL B CA 1
ATOM 3467 C C . VAL B 1 135 ? -1.543 10.133 0.951 1 89.31 135 VAL B C 1
ATOM 3469 O O . VAL B 1 135 ? -1.163 9.102 0.39 1 89.31 135 VAL B O 1
ATOM 3472 N N . ILE B 1 136 ? -2.721 10.617 0.753 1 86.44 136 ILE B N 1
ATOM 3473 C CA . ILE B 1 136 ? -3.764 9.906 0.019 1 86.44 136 ILE B CA 1
ATOM 3474 C C . ILE B 1 136 ? -3.408 9.867 -1.466 1 86.44 136 ILE B C 1
ATOM 3476 O O . ILE B 1 136 ? -3.436 8.797 -2.084 1 86.44 136 ILE B O 1
ATOM 3480 N N . SER B 1 137 ? -3.07 11.023 -2.002 1 92.19 137 SER B N 1
ATOM 3481 C CA . SER B 1 137 ? -2.807 11.086 -3.436 1 92.19 137 SER B CA 1
ATOM 3482 C C . SER B 1 137 ? -1.589 10.242 -3.811 1 92.19 137 SER B C 1
ATOM 3484 O O . SER B 1 137 ? -1.594 9.555 -4.836 1 92.19 137 SER B O 1
ATOM 3486 N N . THR B 1 138 ? -0.589 10.266 -2.961 1 95.19 138 THR B N 1
ATOM 3487 C CA . THR B 1 138 ? 0.614 9.5 -3.268 1 95.19 138 THR B CA 1
ATOM 3488 C C . THR B 1 138 ? 0.347 8 -3.145 1 95.19 138 THR B C 1
ATOM 3490 O O . THR B 1 138 ? 0.851 7.211 -3.941 1 95.19 138 THR B O 1
ATOM 3493 N N . ILE B 1 139 ? -0.426 7.602 -2.213 1 91.12 139 ILE B N 1
ATOM 3494 C CA . ILE B 1 139 ? -0.762 6.191 -2.066 1 91.12 139 ILE B CA 1
ATOM 3495 C C . ILE B 1 139 ? -1.523 5.711 -3.299 1 91.12 139 ILE B C 1
ATOM 3497 O O . ILE B 1 139 ? -1.259 4.621 -3.814 1 91.12 139 ILE B O 1
ATOM 3501 N N . MET B 1 140 ? -2.504 6.477 -3.742 1 91.25 140 MET B N 1
ATOM 3502 C CA . MET B 1 140 ? -3.289 6.098 -4.914 1 91.25 140 MET B CA 1
ATOM 3503 C C . MET B 1 140 ? -2.408 6.023 -6.156 1 91.25 140 MET B C 1
ATOM 3505 O O . MET B 1 140 ? -2.564 5.117 -6.98 1 91.25 140 MET B O 1
ATOM 3509 N N . MET B 1 141 ? -1.513 6.961 -6.211 1 96.19 141 MET B N 1
ATOM 3510 C CA . MET B 1 141 ? -0.601 6.961 -7.352 1 96.19 141 MET B CA 1
ATOM 3511 C C . MET B 1 141 ? 0.345 5.77 -7.293 1 96.19 141 MET B C 1
ATOM 3513 O O . MET B 1 141 ? 0.757 5.246 -8.328 1 96.19 141 MET B O 1
ATOM 3517 N N . ASN B 1 142 ? 0.707 5.359 -6.051 1 96.31 142 ASN B N 1
ATOM 3518 C CA . ASN B 1 142 ? 1.499 4.141 -5.918 1 96.31 142 ASN B CA 1
ATOM 3519 C C . ASN B 1 142 ? 0.753 2.926 -6.465 1 96.31 142 ASN B C 1
ATOM 3521 O O . ASN B 1 142 ? 1.346 2.078 -7.133 1 96.31 142 ASN B O 1
ATOM 3525 N N . TRP B 1 143 ? -0.492 2.879 -6.152 1 93.06 143 TRP B N 1
ATOM 3526 C CA . TRP B 1 143 ? -1.329 1.779 -6.621 1 93.06 143 TRP B CA 1
ATOM 3527 C C . TRP B 1 143 ? -1.379 1.743 -8.148 1 93.06 143 TRP B C 1
ATOM 3529 O O . TRP B 1 143 ? -1.163 0.693 -8.758 1 93.06 143 TRP B O 1
ATOM 3539 N N . VAL B 1 144 ? -1.618 2.828 -8.734 1 95.44 144 VAL B N 1
ATOM 3540 C CA . VAL B 1 144 ? -1.711 2.93 -10.188 1 95.44 144 VAL B CA 1
ATOM 3541 C C . VAL B 1 144 ? -0.368 2.57 -10.82 1 95.44 144 VAL B C 1
ATOM 3543 O O . VAL B 1 144 ? -0.316 1.829 -11.805 1 95.44 144 VAL B O 1
ATOM 3546 N N . ALA B 1 145 ? 0.688 3.111 -10.211 1 97.69 145 ALA B N 1
ATOM 3547 C CA . ALA B 1 145 ? 2.023 2.822 -10.727 1 97.69 145 ALA B CA 1
ATOM 3548 C C . ALA B 1 145 ? 2.318 1.326 -10.672 1 97.69 145 ALA B C 1
ATOM 3550 O O . ALA B 1 145 ? 2.885 0.766 -11.609 1 97.69 145 ALA B O 1
ATOM 3551 N N . TYR B 1 146 ? 1.973 0.702 -9.609 1 96 146 TYR B N 1
ATOM 3552 C CA . TYR B 1 146 ? 2.217 -0.721 -9.398 1 96 146 TYR B CA 1
ATOM 3553 C C . TYR B 1 146 ? 1.612 -1.546 -10.531 1 96 146 TYR B C 1
ATOM 3555 O O . TYR B 1 146 ? 2.312 -2.328 -11.18 1 96 146 TYR B O 1
ATOM 3563 N N . TRP B 1 147 ? 0.377 -1.342 -10.852 1 94.31 147 TRP B N 1
ATOM 3564 C CA . TRP B 1 147 ? -0.322 -2.16 -11.844 1 94.31 147 TRP B CA 1
ATOM 3565 C C . TRP B 1 147 ? 0.06 -1.748 -13.258 1 94.31 147 TRP B C 1
ATOM 3567 O O . TRP B 1 147 ? 0.117 -2.586 -14.164 1 94.31 147 TRP B O 1
ATOM 3577 N N . LEU B 1 148 ? 0.323 -0.491 -13.422 1 95.88 148 LEU B N 1
ATOM 3578 C CA . LEU B 1 148 ? 0.771 -0.018 -14.727 1 95.88 148 LEU B CA 1
ATOM 3579 C C . LEU B 1 148 ? 2.098 -0.663 -15.109 1 95.88 148 LEU B C 1
ATOM 3581 O O . LEU B 1 148 ? 2.26 -1.137 -16.234 1 95.88 148 LEU B O 1
ATOM 3585 N N . VAL B 1 149 ? 2.994 -0.673 -14.172 1 97.06 149 VAL B N 1
ATOM 3586 C CA . VAL B 1 149 ? 4.324 -1.201 -14.461 1 97.06 149 VAL B CA 1
ATOM 3587 C C . VAL B 1 149 ? 4.246 -2.715 -14.656 1 97.06 149 VAL B C 1
ATOM 3589 O O . VAL B 1 149 ? 4.867 -3.264 -15.57 1 97.06 149 VAL B O 1
ATOM 3592 N N . ILE B 1 150 ? 3.5 -3.381 -13.805 1 95.06 150 ILE B N 1
ATOM 3593 C CA . ILE B 1 150 ? 3.332 -4.82 -13.969 1 95.06 150 ILE B CA 1
ATOM 3594 C C . ILE B 1 150 ? 2.75 -5.125 -15.344 1 95.06 150 ILE B C 1
ATOM 3596 O O . ILE B 1 150 ? 3.215 -6.035 -16.031 1 95.06 150 ILE B O 1
ATOM 3600 N N . MET B 1 151 ? 1.764 -4.367 -15.781 1 93.31 151 MET B N 1
ATOM 3601 C CA . MET B 1 151 ? 1.123 -4.562 -17.078 1 93.31 151 MET B CA 1
ATOM 3602 C C . MET B 1 151 ? 2.131 -4.41 -18.219 1 93.31 151 MET B C 1
ATOM 3604 O O . MET B 1 151 ? 2.234 -5.277 -19.078 1 93.31 151 MET B O 1
ATOM 3608 N N . LEU B 1 152 ? 2.9 -3.43 -18.156 1 95.56 152 LEU B N 1
ATOM 3609 C CA . LEU B 1 152 ? 3.834 -3.139 -19.234 1 95.56 152 LEU B CA 1
ATOM 3610 C C . LEU B 1 152 ? 4.961 -4.164 -19.281 1 95.56 152 LEU B C 1
ATOM 3612 O O . LEU B 1 152 ? 5.379 -4.594 -20.359 1 95.56 152 LEU B O 1
ATOM 3616 N N . VAL B 1 153 ? 5.441 -4.523 -18.094 1 94.56 153 VAL B N 1
ATOM 3617 C CA . VAL B 1 153 ? 6.527 -5.496 -18.016 1 94.56 153 VAL B CA 1
ATOM 3618 C C . VAL B 1 153 ? 6.035 -6.863 -18.484 1 94.56 153 VAL B C 1
ATOM 3620 O O . VAL B 1 153 ? 6.793 -7.629 -19.078 1 94.56 153 VAL B O 1
ATOM 3623 N N . SER B 1 154 ? 4.773 -7.109 -18.297 1 91.06 154 SER B N 1
ATOM 3624 C CA . SER B 1 154 ? 4.207 -8.414 -18.625 1 91.06 154 SER B CA 1
ATOM 3625 C C . SER B 1 154 ? 3.787 -8.477 -20.094 1 91.06 154 SER B C 1
ATOM 3627 O O . SER B 1 154 ? 3.539 -9.562 -20.625 1 91.06 154 SER B O 1
ATOM 3629 N N . THR B 1 155 ? 3.723 -7.352 -20.781 1 90.94 155 THR B N 1
ATOM 3630 C CA . THR B 1 155 ? 3.189 -7.352 -22.141 1 90.94 155 THR B CA 1
ATOM 3631 C C . THR B 1 155 ? 4.191 -6.738 -23.109 1 90.94 155 THR B C 1
ATOM 3633 O O . THR B 1 155 ? 4.938 -7.461 -23.781 1 90.94 155 THR B O 1
ATOM 3636 N N . VAL B 1 156 ? 4.492 -5.484 -22.922 1 91 156 VAL B N 1
ATOM 3637 C CA . VAL B 1 156 ? 5.281 -4.727 -23.875 1 91 156 VAL B CA 1
ATOM 3638 C C . VAL B 1 156 ? 6.762 -5.051 -23.703 1 91 156 VAL B C 1
ATOM 3640 O O . VAL B 1 156 ? 7.488 -5.223 -24.688 1 91 156 VAL B O 1
ATOM 3643 N N . PHE B 1 157 ? 7.164 -5.199 -22.438 1 94.62 157 PHE B N 1
ATOM 3644 C CA . PHE B 1 157 ? 8.594 -5.293 -22.172 1 94.62 157 PHE B CA 1
ATOM 3645 C C . PHE B 1 157 ? 8.961 -6.688 -21.688 1 94.62 157 PHE B C 1
ATOM 3647 O O . PHE B 1 157 ? 9.961 -6.867 -21 1 94.62 157 PHE B O 1
ATOM 3654 N N . VAL B 1 158 ? 8.172 -7.637 -22 1 91.38 158 VAL B N 1
ATOM 3655 C CA . VAL B 1 158 ? 8.383 -9 -21.531 1 91.38 158 VAL B CA 1
ATOM 3656 C C . VAL B 1 158 ? 9.617 -9.594 -22.203 1 91.38 158 VAL B C 1
ATOM 3658 O O . VAL B 1 158 ? 9.836 -9.375 -23.406 1 91.38 158 VAL B O 1
ATOM 3661 N N . ASN B 1 159 ? 10.406 -10.305 -21.375 1 91.12 159 ASN B N 1
ATOM 3662 C CA . ASN B 1 159 ? 11.492 -11.102 -21.938 1 91.12 159 ASN B CA 1
ATOM 3663 C C . ASN B 1 159 ? 10.961 -12.375 -22.594 1 91.12 159 ASN B C 1
ATOM 3665 O O . ASN B 1 159 ? 10.414 -13.25 -21.922 1 91.12 159 ASN B O 1
ATOM 3669 N N . PRO B 1 160 ? 11.133 -12.547 -23.812 1 88.5 160 PRO B N 1
ATOM 3670 C CA . PRO B 1 160 ? 10.594 -13.734 -24.5 1 88.5 160 PRO B CA 1
ATOM 3671 C C . PRO B 1 160 ? 11.211 -15.031 -23.984 1 88.5 160 PRO B C 1
ATOM 3673 O O . PRO B 1 160 ? 10.57 -16.094 -24.047 1 88.5 160 PRO B O 1
ATOM 3676 N N . LEU B 1 161 ? 12.406 -14.938 -23.469 1 89.06 161 LEU B N 1
ATOM 3677 C CA . LEU B 1 161 ? 13.117 -16.125 -23.016 1 89.06 161 LEU B CA 1
ATOM 3678 C C . LEU B 1 161 ? 12.781 -16.438 -21.562 1 89.06 161 LEU B C 1
ATOM 3680 O O . LEU B 1 161 ? 12.836 -17.594 -21.141 1 89.06 161 LEU B O 1
ATOM 3684 N N . GLN B 1 162 ? 12.5 -15.406 -20.859 1 90.69 162 GLN B N 1
ATOM 3685 C CA . GLN B 1 162 ? 12.172 -15.531 -19.438 1 90.69 162 GLN B CA 1
ATOM 3686 C C . GLN B 1 162 ? 11 -14.625 -19.062 1 90.69 162 GLN B C 1
ATOM 3688 O O . GLN B 1 162 ? 11.203 -13.539 -18.516 1 90.69 162 GLN B O 1
ATOM 3693 N N . PRO B 1 163 ? 9.828 -15.07 -19.203 1 86.62 163 PRO B N 1
ATOM 3694 C CA . PRO B 1 163 ? 8.641 -14.227 -19.078 1 86.62 163 PRO B CA 1
ATOM 3695 C C . PRO B 1 163 ? 8.445 -13.688 -17.656 1 86.62 163 PRO B C 1
ATOM 3697 O O . PRO B 1 163 ? 7.633 -12.789 -17.438 1 86.62 163 PRO B O 1
ATOM 3700 N N . GLU B 1 164 ? 9.18 -14.18 -16.734 1 88.69 164 GLU B N 1
ATOM 3701 C CA . GLU B 1 164 ? 9.062 -13.742 -15.344 1 88.69 164 GLU B CA 1
ATOM 3702 C C . GLU B 1 164 ? 9.789 -12.414 -15.117 1 88.69 164 GLU B C 1
ATOM 3704 O O . GLU B 1 164 ? 9.695 -11.82 -14.039 1 88.69 164 GLU B O 1
ATOM 3709 N N . GLU B 1 165 ? 10.5 -11.992 -16.141 1 93.12 165 GLU B N 1
ATOM 3710 C CA . GLU B 1 165 ? 11.234 -10.734 -16.016 1 93.12 165 GLU B CA 1
ATOM 3711 C C . GLU B 1 165 ? 11.109 -9.906 -17.297 1 93.12 165 GLU B C 1
ATOM 3713 O O . GLU B 1 165 ? 10.68 -10.414 -18.328 1 93.12 165 GLU B O 1
ATOM 3718 N N . SER B 1 166 ? 11.461 -8.664 -17.188 1 94.81 166 SER B N 1
ATOM 3719 C CA . SER B 1 166 ? 11.508 -7.777 -18.359 1 94.81 166 SER B CA 1
ATOM 3720 C C . SER B 1 166 ? 12.75 -8.031 -19.188 1 94.81 166 SER B C 1
ATOM 3722 O O . SER B 1 166 ? 13.641 -8.789 -18.781 1 94.81 166 SER B O 1
ATOM 3724 N N . ILE B 1 167 ? 12.75 -7.387 -20.328 1 94.56 167 ILE B N 1
ATOM 3725 C CA . ILE B 1 167 ? 13.977 -7.398 -21.109 1 94.56 167 ILE B CA 1
ATOM 3726 C C . ILE B 1 167 ? 15.148 -6.898 -20.266 1 94.56 167 ILE B C 1
ATOM 3728 O O . ILE B 1 167 ? 14.984 -5.988 -19.453 1 94.56 167 ILE B O 1
ATOM 3732 N N . LYS B 1 168 ? 16.281 -7.543 -20.547 1 95.12 168 LYS B N 1
ATOM 3733 C CA . LYS B 1 168 ? 17.469 -7.219 -19.766 1 95.12 168 LYS B CA 1
ATOM 3734 C C . LYS B 1 168 ? 18.156 -5.98 -20.312 1 95.12 168 LYS B C 1
ATOM 3736 O O . LYS B 1 168 ? 18.109 -5.715 -21.516 1 95.12 168 LYS B O 1
ATOM 3741 N N . THR B 1 169 ? 18.797 -5.246 -19.391 1 95.88 169 THR B N 1
ATOM 3742 C CA . THR B 1 169 ? 19.672 -4.152 -19.797 1 95.88 169 THR B CA 1
ATOM 3743 C C . THR B 1 169 ? 20.812 -4.676 -20.656 1 95.88 169 THR B C 1
ATOM 3745 O O . THR B 1 169 ? 21.469 -5.656 -20.312 1 95.88 169 THR B O 1
ATOM 3748 N N . PRO B 1 170 ? 21 -4.023 -21.797 1 96.12 170 PRO B N 1
ATOM 3749 C CA . PRO B 1 170 ? 22.125 -4.457 -22.625 1 96.12 170 PRO B CA 1
ATOM 3750 C C . PRO B 1 170 ? 23.438 -4.457 -21.859 1 96.12 170 PRO B C 1
ATOM 3752 O O . PRO B 1 170 ? 23.688 -3.578 -21.031 1 96.12 170 PRO B O 1
ATOM 3755 N N . GLU B 1 171 ? 24.281 -5.391 -22.203 1 94.5 171 GLU B N 1
ATOM 3756 C CA . GLU B 1 171 ? 25.531 -5.617 -21.469 1 94.5 171 GLU B CA 1
ATOM 3757 C C . GLU B 1 171 ? 26.359 -4.34 -21.391 1 94.5 171 GLU B C 1
ATOM 3759 O O . GLU B 1 171 ? 26.938 -4.027 -20.344 1 94.5 171 GLU B O 1
ATOM 3764 N N . GLU B 1 172 ? 26.328 -3.568 -22.438 1 94.94 172 GLU B N 1
ATOM 3765 C CA . GLU B 1 172 ? 27.156 -2.361 -22.516 1 94.94 172 GLU B CA 1
ATOM 3766 C C . GLU B 1 172 ? 26.594 -1.251 -21.641 1 94.94 172 GLU B C 1
ATOM 3768 O O . GLU B 1 172 ? 27.297 -0.288 -21.312 1 94.94 172 GLU B O 1
ATOM 3773 N N . ALA B 1 173 ? 25.391 -1.442 -21.266 1 95.5 173 ALA B N 1
ATOM 3774 C CA . ALA B 1 173 ? 24.719 -0.387 -20.5 1 95.5 173 ALA B CA 1
ATOM 3775 C C . ALA B 1 173 ? 24.594 -0.76 -19.031 1 95.5 173 ALA B C 1
ATOM 3777 O O . ALA B 1 173 ? 24.031 -0.003 -18.234 1 95.5 173 ALA B O 1
ATOM 3778 N N . ARG B 1 174 ? 25.156 -1.889 -18.688 1 95.44 174 ARG B N 1
ATOM 3779 C CA . ARG B 1 174 ? 25.078 -2.375 -17.312 1 95.44 174 ARG B CA 1
ATOM 3780 C C . ARG B 1 174 ? 26.188 -1.772 -16.453 1 95.44 174 ARG B C 1
ATOM 3782 O O . ARG B 1 174 ? 27.312 -1.612 -16.906 1 95.44 174 ARG B O 1
ATOM 3789 N N . LEU B 1 175 ? 25.797 -1.339 -15.297 1 94.5 175 LEU B N 1
ATOM 3790 C CA . LEU B 1 175 ? 26.828 -0.994 -14.32 1 94.5 175 LEU B CA 1
ATOM 3791 C C . LEU B 1 175 ? 27.359 -2.244 -13.633 1 94.5 175 LEU B C 1
ATOM 3793 O O . LEU B 1 175 ? 26.703 -2.805 -12.75 1 94.5 175 LEU B O 1
ATOM 3797 N N . GLN B 1 176 ? 28.547 -2.605 -13.953 1 90.5 176 GLN B N 1
ATOM 3798 C CA . GLN B 1 176 ? 29.141 -3.859 -13.5 1 90.5 176 GLN B CA 1
ATOM 3799 C C . GLN B 1 176 ? 29.609 -3.758 -12.055 1 90.5 176 GLN B C 1
ATOM 3801 O O . GLN B 1 176 ? 29.844 -2.658 -11.555 1 90.5 176 GLN B O 1
ATOM 3806 N N . PRO B 1 177 ? 29.734 -4.906 -11.43 1 91.25 177 PRO B N 1
ATOM 3807 C CA . PRO B 1 177 ? 30.266 -4.895 -10.062 1 91.25 177 PRO B CA 1
ATOM 3808 C C . PRO B 1 177 ? 31.672 -4.297 -9.977 1 91.25 177 PRO B C 1
ATOM 3810 O O . PRO B 1 177 ? 32.5 -4.52 -10.859 1 91.25 177 PRO B O 1
ATOM 3813 N N . LEU B 1 178 ? 31.844 -3.471 -8.969 1 89.88 178 LEU B N 1
ATOM 3814 C CA . LEU B 1 178 ? 33.156 -2.865 -8.742 1 89.88 178 LEU B CA 1
ATOM 3815 C C . LEU B 1 178 ? 34.156 -3.896 -8.211 1 89.88 178 LEU B C 1
ATOM 3817 O O . LEU B 1 178 ? 35.344 -3.77 -8.43 1 89.88 178 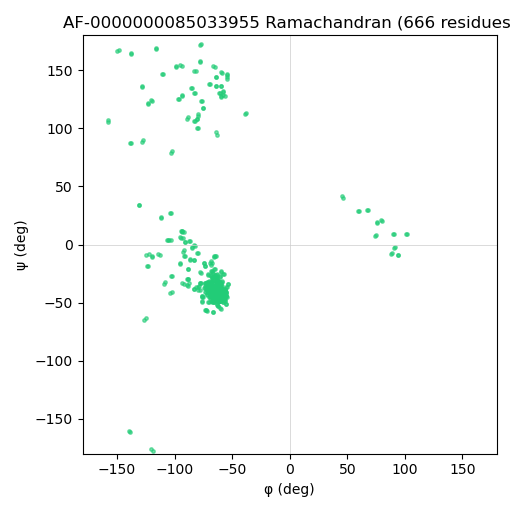LEU B O 1
ATOM 3821 N N . VAL B 1 179 ? 33.594 -4.832 -7.449 1 86.62 179 VAL B N 1
ATOM 3822 C CA . VAL B 1 179 ? 34.375 -5.965 -6.941 1 86.62 179 VAL B CA 1
ATOM 3823 C C . VAL B 1 179 ? 33.75 -7.27 -7.441 1 86.62 179 VAL B C 1
ATOM 3825 O O . VAL B 1 179 ? 32.594 -7.555 -7.176 1 86.62 179 VAL B O 1
ATOM 3828 N N . ALA B 1 180 ? 34.594 -8.062 -8.109 1 83.12 180 ALA B N 1
ATOM 3829 C CA . ALA B 1 180 ? 34.125 -9.297 -8.711 1 83.12 180 ALA B CA 1
ATOM 3830 C C . ALA B 1 180 ? 33.5 -10.211 -7.66 1 83.12 180 ALA B C 1
ATOM 3832 O O . ALA B 1 180 ? 34.031 -10.359 -6.562 1 83.12 180 ALA B O 1
ATOM 3833 N N . GLY B 1 181 ? 32.344 -10.688 -8 1 81.12 181 GLY B N 1
ATOM 3834 C CA . GLY B 1 181 ? 31.688 -11.633 -7.117 1 81.12 181 GLY B CA 1
ATOM 3835 C C . GLY B 1 181 ? 30.766 -10.961 -6.113 1 81.12 181 GLY B C 1
ATOM 3836 O O . GLY B 1 181 ? 30.156 -11.633 -5.273 1 81.12 181 GLY B O 1
ATOM 3837 N N . THR B 1 182 ? 30.734 -9.641 -6.164 1 83.88 182 THR B N 1
ATOM 3838 C CA . THR B 1 182 ? 29.859 -8.938 -5.23 1 83.88 182 THR B CA 1
ATOM 3839 C C . THR B 1 182 ? 28.766 -8.172 -5.977 1 83.88 182 THR B C 1
ATOM 3841 O O . THR B 1 182 ? 28.781 -8.109 -7.207 1 83.88 182 THR B O 1
ATOM 3844 N N . ASP B 1 183 ? 27.797 -7.684 -5.234 1 86.44 183 ASP B N 1
ATOM 3845 C CA . ASP B 1 183 ? 26.703 -6.906 -5.793 1 86.44 183 ASP B CA 1
ATOM 3846 C C . ASP B 1 183 ? 26.984 -5.406 -5.707 1 86.44 183 ASP B C 1
ATOM 3848 O O . ASP B 1 183 ? 26.094 -4.586 -5.902 1 86.44 183 ASP B O 1
ATOM 3852 N N . LEU B 1 184 ? 28.25 -5.121 -5.379 1 91.44 184 LEU B N 1
ATOM 3853 C CA . LEU B 1 184 ? 28.625 -3.717 -5.238 1 91.44 184 LEU B CA 1
ATOM 3854 C C . LEU B 1 184 ? 28.875 -3.08 -6.602 1 91.44 184 LEU B C 1
ATOM 3856 O O . LEU B 1 184 ? 29.828 -3.443 -7.301 1 91.44 184 LEU B O 1
ATOM 3860 N N . THR B 1 185 ? 28.016 -2.225 -6.957 1 94.19 185 THR B N 1
ATOM 3861 C CA . THR B 1 185 ? 28.141 -1.502 -8.219 1 94.19 185 THR B CA 1
ATOM 3862 C C . THR B 1 185 ? 28.25 0.001 -7.969 1 94.19 185 THR B C 1
ATOM 3864 O O . THR B 1 185 ? 28.328 0.444 -6.82 1 94.19 185 THR B O 1
ATOM 3867 N N . LEU B 1 186 ? 28.312 0.759 -9.031 1 94.25 186 LEU B N 1
ATOM 3868 C CA . LEU B 1 186 ? 28.391 2.213 -8.93 1 94.25 186 LEU B CA 1
ATOM 3869 C C . LEU B 1 186 ? 27.125 2.785 -8.305 1 94.25 186 LEU B C 1
ATOM 3871 O O . LEU B 1 186 ? 27.094 3.955 -7.918 1 94.25 186 LEU B O 1
ATOM 3875 N N . ALA B 1 187 ? 26.125 1.925 -8.164 1 94.88 187 ALA B N 1
ATOM 3876 C CA . ALA B 1 187 ? 24.891 2.357 -7.516 1 94.88 187 ALA B CA 1
ATOM 3877 C C . ALA B 1 187 ? 25.156 2.828 -6.09 1 94.88 187 ALA B C 1
ATOM 3879 O O . ALA B 1 187 ? 24.531 3.777 -5.617 1 94.88 187 ALA B O 1
ATOM 3880 N N . VAL B 1 188 ? 26.109 2.229 -5.418 1 96.62 188 VAL B N 1
ATOM 3881 C CA . VAL B 1 188 ? 26.359 2.504 -4.008 1 96.62 188 VAL B CA 1
ATOM 3882 C C . VAL B 1 188 ? 27.016 3.875 -3.863 1 96.62 188 VAL B C 1
ATOM 3884 O O . VAL B 1 188 ? 26.484 4.758 -3.186 1 96.62 188 VAL B O 1
ATOM 3887 N N . PRO B 1 189 ? 28.141 4.113 -4.508 1 96.81 189 PRO B N 1
ATOM 3888 C CA . PRO B 1 189 ? 28.719 5.449 -4.352 1 96.81 189 PRO B CA 1
ATOM 3889 C C . PRO B 1 189 ? 27.812 6.559 -4.871 1 96.81 189 PRO B C 1
ATOM 3891 O O . PRO B 1 189 ? 27.828 7.668 -4.336 1 96.81 189 PRO B O 1
ATOM 3894 N N . LEU B 1 190 ? 27.047 6.301 -5.871 1 97.44 190 LEU B N 1
ATOM 3895 C CA . LEU B 1 190 ? 26.109 7.309 -6.387 1 97.44 190 LEU B CA 1
ATOM 3896 C C . LEU B 1 190 ? 25.047 7.648 -5.348 1 97.44 190 LEU B C 1
ATOM 3898 O O . LEU B 1 190 ? 24.703 8.82 -5.176 1 97.44 190 LEU B O 1
ATOM 3902 N N . ALA B 1 191 ? 24.516 6.59 -4.723 1 98.06 191 ALA B N 1
ATOM 3903 C CA . ALA B 1 191 ? 23.484 6.805 -3.699 1 98.06 191 ALA B CA 1
ATOM 3904 C C . ALA B 1 191 ? 24.047 7.625 -2.537 1 98.06 191 ALA B C 1
ATOM 3906 O O . ALA B 1 191 ? 23.391 8.547 -2.051 1 98.06 191 ALA B O 1
ATOM 3907 N N . TYR B 1 192 ? 25.203 7.344 -2.098 1 98.31 192 TYR B N 1
ATOM 3908 C CA . TYR B 1 192 ? 25.797 8.055 -0.975 1 98.31 192 TYR B CA 1
ATOM 3909 C C . TYR B 1 192 ? 26.234 9.461 -1.388 1 98.31 192 TYR B C 1
ATOM 3911 O O . TYR B 1 192 ? 26.172 10.391 -0.588 1 98.31 192 TYR B O 1
ATOM 3919 N N . ALA B 1 193 ? 26.703 9.586 -2.594 1 98.5 193 ALA B N 1
ATOM 3920 C CA . ALA B 1 193 ? 26.969 10.922 -3.121 1 98.5 193 ALA B CA 1
ATOM 3921 C C . ALA B 1 193 ? 25.703 11.758 -3.146 1 98.5 193 ALA B C 1
ATOM 3923 O O . ALA B 1 193 ? 25.734 12.961 -2.861 1 98.5 193 ALA B O 1
ATOM 3924 N N . ALA B 1 194 ? 24.625 11.086 -3.525 1 98.5 194 ALA B N 1
ATOM 3925 C CA . ALA B 1 194 ? 23.344 11.773 -3.525 1 98.5 194 ALA B CA 1
ATOM 3926 C C . ALA B 1 194 ? 22.984 12.266 -2.127 1 98.5 194 ALA B C 1
ATOM 3928 O O . ALA B 1 194 ? 22.391 13.336 -1.973 1 98.5 194 ALA B O 1
ATOM 3929 N N . ALA B 1 195 ? 23.281 11.469 -1.137 1 98.44 195 ALA B N 1
ATOM 3930 C CA . ALA B 1 195 ? 23.016 11.875 0.242 1 98.44 195 ALA B CA 1
ATOM 3931 C C . ALA B 1 195 ? 23.812 13.133 0.601 1 98.44 195 ALA B C 1
ATOM 3933 O O . ALA B 1 195 ? 23.266 14.062 1.21 1 98.44 195 ALA B O 1
ATOM 3934 N N . VAL B 1 196 ? 25.062 13.141 0.196 1 98.5 196 VAL B N 1
ATOM 3935 C CA . VAL B 1 196 ? 25.922 14.289 0.457 1 98.5 196 VAL B CA 1
ATOM 3936 C C . VAL B 1 196 ? 25.406 15.5 -0.322 1 98.5 196 VAL B C 1
ATOM 3938 O O . VAL B 1 196 ? 25.312 16.609 0.224 1 98.5 196 VAL B O 1
ATOM 3941 N N . LEU B 1 197 ? 25.062 15.289 -1.559 1 98.31 197 LEU B N 1
ATOM 3942 C CA . LEU B 1 197 ? 24.547 16.375 -2.395 1 98.31 197 LEU B CA 1
ATOM 3943 C C . LEU B 1 197 ? 23.234 16.922 -1.842 1 98.31 197 LEU B C 1
ATOM 3945 O O . LEU B 1 197 ? 23 18.125 -1.875 1 98.31 197 LEU B O 1
ATOM 3949 N N . THR B 1 198 ? 22.391 16.031 -1.398 1 98.19 198 THR B N 1
ATOM 3950 C CA . THR B 1 198 ? 21.125 16.469 -0.81 1 98.19 198 THR B CA 1
ATOM 3951 C C . THR B 1 198 ? 21.375 17.266 0.467 1 98.19 198 THR B C 1
ATOM 3953 O O . THR B 1 198 ? 20.688 18.25 0.728 1 98.19 198 THR B O 1
ATOM 3956 N N . TYR B 1 199 ? 22.359 16.812 1.248 1 97.56 199 TYR B N 1
ATOM 3957 C CA . TYR B 1 199 ? 22.734 17.531 2.457 1 97.56 199 TYR B CA 1
ATOM 3958 C C . TYR B 1 199 ? 23.188 18.953 2.127 1 97.56 199 TYR B C 1
ATOM 3960 O O . TYR B 1 199 ? 22.734 19.922 2.742 1 97.56 199 TYR B O 1
ATOM 3968 N N . ILE B 1 200 ? 24.031 19.062 1.153 1 97.81 200 ILE B N 1
ATOM 3969 C CA . ILE B 1 200 ? 24.562 20.359 0.73 1 97.81 200 ILE B CA 1
ATOM 3970 C C . ILE B 1 200 ? 23.422 21.203 0.17 1 97.81 200 ILE B C 1
ATOM 3972 O O . ILE B 1 200 ? 23.312 22.391 0.479 1 97.81 200 ILE B O 1
ATOM 3976 N N . PHE B 1 201 ? 22.578 20.609 -0.562 1 97.19 201 PHE B N 1
ATOM 3977 C CA . PHE B 1 201 ? 21.438 21.281 -1.178 1 97.19 201 PHE B CA 1
ATOM 3978 C C . PHE B 1 201 ? 20.516 21.859 -0.114 1 97.19 201 PHE B C 1
ATOM 3980 O O . PHE B 1 201 ? 20.141 23.031 -0.168 1 97.19 201 PHE B O 1
ATOM 3987 N N . VAL B 1 202 ? 20.156 21.109 0.871 1 95.25 202 VAL B N 1
ATOM 3988 C CA . VAL B 1 202 ? 19.188 21.5 1.891 1 95.25 202 VAL B CA 1
ATOM 3989 C C . VAL B 1 202 ? 19.812 22.516 2.834 1 95.25 202 VAL B C 1
ATOM 3991 O O . VAL B 1 202 ? 19.141 23.453 3.273 1 95.25 202 VAL B O 1
ATOM 3994 N N . ARG B 1 203 ? 21.109 22.391 3.072 1 94.62 203 ARG B N 1
ATOM 3995 C CA . ARG B 1 203 ? 21.766 23.203 4.094 1 94.62 203 ARG B CA 1
ATOM 3996 C C . ARG B 1 203 ? 22.234 24.531 3.512 1 94.62 203 ARG B C 1
ATOM 3998 O O . ARG B 1 203 ? 22.172 25.562 4.18 1 94.62 203 ARG B O 1
ATOM 4005 N N . TYR B 1 204 ? 22.609 24.484 2.258 1 96.5 204 TYR B N 1
ATOM 4006 C CA . TYR B 1 204 ? 23.375 25.656 1.81 1 96.5 204 TYR B CA 1
ATOM 4007 C C . TYR B 1 204 ? 22.688 26.312 0.619 1 96.5 204 TYR B C 1
ATOM 4009 O O . TYR B 1 204 ? 23.047 27.438 0.237 1 96.5 204 TYR B O 1
ATOM 4017 N N . SER B 1 205 ? 21.703 25.734 0.07 1 96.56 205 SER B N 1
ATOM 4018 C CA . SER B 1 205 ? 21.078 26.344 -1.098 1 96.56 205 SER B CA 1
ATOM 4019 C C . SER B 1 205 ? 19.875 27.188 -0.699 1 96.56 205 SER B C 1
ATOM 4021 O O . SER B 1 205 ? 19.266 26.953 0.347 1 96.56 205 SER B O 1
ATOM 4023 N N . VAL B 1 206 ? 19.531 28.203 -1.524 1 96.19 206 VAL B N 1
ATOM 4024 C CA . VAL B 1 206 ? 18.359 29.062 -1.311 1 96.19 206 VAL B CA 1
ATOM 4025 C C . VAL B 1 206 ? 17.094 28.219 -1.414 1 96.19 206 VAL B C 1
ATOM 4027 O O . VAL B 1 206 ? 16.125 28.453 -0.682 1 96.19 206 VAL B O 1
ATOM 4030 N N . TRP B 1 207 ? 17.141 27.234 -2.207 1 96 207 TRP B N 1
ATOM 4031 C CA . TRP B 1 207 ? 15.969 26.391 -2.402 1 96 207 TRP B CA 1
ATOM 4032 C C . TRP B 1 207 ? 15.734 25.5 -1.184 1 96 207 TRP B C 1
ATOM 4034 O O . TRP B 1 207 ? 14.586 25.234 -0.815 1 96 207 TRP B O 1
ATOM 4044 N N . GLY B 1 208 ? 16.828 24.984 -0.657 1 96 208 GLY B N 1
ATOM 4045 C CA . GLY B 1 208 ? 16.703 24.234 0.587 1 96 208 GLY B CA 1
ATOM 4046 C C . GLY B 1 208 ? 16.062 25.047 1.7 1 96 208 GLY B C 1
ATOM 4047 O O . GLY B 1 208 ? 15.242 24.531 2.455 1 96 208 GLY B O 1
ATOM 4048 N N . TYR B 1 209 ? 16.438 26.328 1.726 1 95.12 209 TYR B N 1
ATOM 4049 C CA . TYR B 1 209 ? 15.867 27.234 2.713 1 95.12 209 TYR B CA 1
ATOM 4050 C C . TYR B 1 209 ? 14.383 27.469 2.451 1 95.12 209 TYR B C 1
ATOM 4052 O O . TYR B 1 209 ? 13.562 27.406 3.375 1 95.12 209 TYR B O 1
ATOM 4060 N N . ARG B 1 210 ? 14.117 27.641 1.204 1 96.69 210 ARG B N 1
ATOM 4061 C CA . ARG B 1 210 ? 12.727 27.875 0.827 1 96.69 210 ARG B CA 1
ATOM 4062 C C . ARG B 1 210 ? 11.859 26.672 1.17 1 96.69 210 ARG B C 1
ATOM 4064 O O . ARG B 1 210 ? 10.727 26.828 1.636 1 96.69 210 ARG B O 1
ATOM 4071 N N . ILE B 1 211 ? 12.352 25.484 0.999 1 97 211 ILE B N 1
ATOM 4072 C CA . ILE B 1 211 ? 11.641 24.266 1.322 1 97 211 ILE B CA 1
ATOM 4073 C C . ILE B 1 211 ? 11.438 24.156 2.834 1 97 211 ILE B C 1
ATOM 4075 O O . ILE B 1 211 ? 10.328 23.906 3.303 1 97 211 ILE B O 1
ATOM 4079 N N . SER B 1 212 ? 12.453 24.469 3.561 1 96.12 212 SER B N 1
ATOM 4080 C CA . SER B 1 212 ? 12.43 24.297 5.012 1 96.12 212 SER B CA 1
ATOM 4081 C C . SER B 1 212 ? 11.484 25.297 5.664 1 96.12 212 SER B C 1
ATOM 4083 O O . SER B 1 212 ? 10.68 24.922 6.52 1 96.12 212 SER B O 1
ATOM 4085 N N . ILE B 1 213 ? 11.555 26.562 5.254 1 95.88 213 ILE B N 1
ATOM 4086 C CA . ILE B 1 213 ? 10.719 27.578 5.871 1 95.88 213 ILE B CA 1
ATOM 4087 C C . ILE B 1 213 ? 9.258 27.344 5.492 1 95.88 213 ILE B C 1
ATOM 4089 O O . ILE B 1 213 ? 8.359 27.562 6.309 1 95.88 213 ILE B O 1
ATOM 4093 N N . SER B 1 214 ? 9.031 26.953 4.262 1 95.81 214 SER B N 1
ATOM 4094 C CA . SER B 1 214 ? 7.676 26.656 3.82 1 95.81 214 SER B CA 1
ATOM 4095 C C . SER B 1 214 ? 7.086 25.469 4.582 1 95.81 214 SER B C 1
ATOM 4097 O O . SER B 1 214 ? 5.887 25.438 4.859 1 95.81 214 SER B O 1
ATOM 4099 N N . GLY B 1 215 ? 7.973 24.516 4.832 1 93.62 215 GLY B N 1
ATOM 4100 C CA . GLY B 1 215 ? 7.531 23.359 5.578 1 93.62 215 GLY B CA 1
ATOM 4101 C C . GLY B 1 215 ? 7.199 23.656 7.027 1 93.62 215 GLY B C 1
ATOM 4102 O O . GLY B 1 215 ? 6.309 23.047 7.609 1 93.62 215 GLY B O 1
ATOM 4103 N N . GLN B 1 216 ? 7.891 24.594 7.555 1 93.06 216 GLN B N 1
ATOM 4104 C CA . GLN B 1 216 ? 7.664 24.953 8.945 1 93.06 216 GLN B CA 1
ATOM 4105 C C . GLN B 1 216 ? 6.391 25.781 9.094 1 93.06 216 GLN B C 1
ATOM 4107 O O . GLN B 1 216 ? 5.594 25.547 10.008 1 93.06 216 GLN B O 1
ATOM 4112 N N . ASN B 1 217 ? 6.312 26.797 8.234 1 94.69 217 ASN B N 1
ATOM 4113 C CA . ASN B 1 217 ? 5.152 27.688 8.266 1 94.69 217 ASN B CA 1
ATOM 4114 C C . ASN B 1 217 ? 4.961 28.406 6.934 1 94.69 217 ASN B C 1
ATOM 4116 O O . ASN B 1 217 ? 5.641 29.406 6.656 1 94.69 217 ASN B O 1
ATOM 4120 N N . PRO B 1 218 ? 3.957 27.922 6.242 1 93.31 218 PRO B N 1
ATOM 4121 C CA . PRO B 1 218 ? 3.754 28.516 4.922 1 93.31 218 PRO B CA 1
ATOM 4122 C C . PRO B 1 218 ? 3.471 30.016 5 1 93.31 218 PRO B C 1
ATOM 4124 O O . PRO B 1 218 ? 3.838 30.766 4.09 1 93.31 218 PRO B O 1
ATOM 4127 N N . LEU B 1 219 ? 2.828 30.484 6.043 1 94.56 219 LEU B N 1
ATOM 4128 C CA . LEU B 1 219 ? 2.51 31.891 6.199 1 94.56 219 LEU B CA 1
ATOM 4129 C C . LEU B 1 219 ? 3.775 32.719 6.422 1 94.56 219 LEU B C 1
ATOM 4131 O O . LEU B 1 219 ? 3.922 33.812 5.863 1 94.56 219 LEU B O 1
ATOM 4135 N N . VAL B 1 220 ? 4.562 32.219 7.242 1 94.75 220 VAL B N 1
ATOM 4136 C CA . VAL B 1 220 ? 5.832 32.875 7.516 1 94.75 220 VAL B CA 1
ATOM 4137 C C . VAL B 1 220 ? 6.688 32.906 6.25 1 94.75 220 VAL B C 1
ATOM 4139 O O . VAL B 1 220 ? 7.348 33.906 5.953 1 94.75 220 VAL B O 1
ATOM 4142 N N . ALA B 1 221 ? 6.617 31.781 5.574 1 95.31 221 ALA B N 1
ATOM 4143 C CA . ALA B 1 221 ? 7.363 31.719 4.32 1 95.31 221 ALA B CA 1
ATOM 4144 C C . ALA B 1 221 ? 6.918 32.812 3.355 1 95.31 221 ALA B C 1
ATOM 4146 O O . ALA B 1 221 ? 7.75 33.5 2.75 1 95.31 221 ALA B O 1
ATOM 4147 N N . LYS B 1 222 ? 5.668 33.031 3.219 1 95 222 LYS B N 1
ATOM 4148 C CA . LYS B 1 222 ? 5.125 34.031 2.336 1 95 222 LYS B CA 1
ATOM 4149 C C . LYS B 1 222 ? 5.574 35.438 2.771 1 95 222 LYS B C 1
ATOM 4151 O O . LYS B 1 222 ? 5.867 36.281 1.933 1 95 222 LYS B O 1
ATOM 4156 N N . ALA B 1 223 ? 5.57 35.625 4.02 1 94.81 223 ALA B N 1
ATOM 4157 C CA . ALA B 1 223 ? 5.984 36.906 4.574 1 94.81 223 ALA B CA 1
ATOM 4158 C C . ALA B 1 223 ? 7.426 37.219 4.195 1 94.81 223 ALA B C 1
ATOM 4160 O O . ALA B 1 223 ? 7.789 38.406 4.043 1 94.81 223 ALA B O 1
ATOM 4161 N N . TYR B 1 224 ? 8.164 36.188 3.994 1 93.5 224 TYR B N 1
ATOM 4162 C CA . TYR B 1 224 ? 9.57 36.375 3.641 1 93.5 224 TYR B CA 1
ATOM 4163 C C . TYR B 1 224 ? 9.758 36.344 2.129 1 93.5 224 TYR B C 1
ATOM 4165 O O . TYR B 1 224 ? 10.891 36.219 1.644 1 93.5 224 TYR B O 1
ATOM 4173 N N . GLY B 1 225 ? 8.609 36.281 1.391 1 94.19 225 GLY B N 1
ATOM 4174 C CA . GLY B 1 225 ? 8.672 36.375 -0.06 1 94.19 225 GLY B CA 1
ATOM 4175 C C . GLY B 1 225 ? 8.812 35.031 -0.734 1 94.19 225 GLY B C 1
ATOM 4176 O O . GLY B 1 225 ? 9.109 34.938 -1.927 1 94.19 225 GLY B O 1
ATOM 4177 N N . VAL B 1 226 ? 8.672 34.062 0.005 1 95.25 226 VAL B N 1
ATOM 4178 C CA . VAL B 1 226 ? 8.773 32.719 -0.552 1 95.25 226 VAL B CA 1
ATOM 4179 C C . VAL B 1 226 ? 7.391 32.188 -0.929 1 95.25 226 VAL B C 1
ATOM 4181 O O . VAL B 1 226 ? 6.43 32.375 -0.176 1 95.25 226 VAL B O 1
ATOM 4184 N N . LYS B 1 227 ? 7.309 31.75 -2.135 1 96.69 227 LYS B N 1
ATOM 4185 C CA . LYS B 1 227 ? 6.062 31.094 -2.535 1 96.69 227 LYS B CA 1
ATOM 4186 C C . LYS B 1 227 ? 6.035 29.641 -2.107 1 96.69 227 LYS B C 1
ATOM 4188 O O . LYS B 1 227 ? 6.668 28.781 -2.742 1 96.69 227 LYS B O 1
ATOM 4193 N N . PRO B 1 228 ? 5.289 29.297 -1.134 1 96.31 228 PRO B N 1
ATOM 4194 C CA . PRO B 1 228 ? 5.297 27.938 -0.591 1 96.31 228 PRO B CA 1
ATOM 4195 C C . PRO B 1 228 ? 4.945 26.891 -1.638 1 96.31 228 PRO B C 1
ATOM 4197 O O . PRO B 1 228 ? 5.453 25.766 -1.582 1 96.31 228 PRO B O 1
ATOM 4200 N N . GLU B 1 229 ? 4.105 27.25 -2.588 1 96.12 229 GLU B N 1
ATOM 4201 C CA . GLU B 1 229 ? 3.695 26.312 -3.631 1 96.12 229 GLU B CA 1
ATOM 4202 C C . GLU B 1 229 ? 4.887 25.875 -4.473 1 96.12 229 GLU B C 1
ATOM 4204 O O . GLU B 1 229 ? 4.992 24.688 -4.836 1 96.12 229 GLU B O 1
ATOM 4209 N N . ARG B 1 230 ? 5.711 26.812 -4.719 1 96.5 230 ARG B N 1
ATOM 4210 C CA . ARG B 1 230 ? 6.895 26.484 -5.508 1 96.5 230 ARG B CA 1
ATOM 4211 C C . ARG B 1 230 ? 7.859 25.609 -4.715 1 96.5 230 ARG B C 1
ATOM 4213 O O . ARG B 1 230 ? 8.508 24.719 -5.273 1 96.5 230 ARG B O 1
ATOM 4220 N N . ALA B 1 231 ? 7.965 25.891 -3.465 1 96.44 231 ALA B N 1
ATOM 4221 C CA . ALA B 1 231 ? 8.828 25.109 -2.592 1 96.44 231 ALA B CA 1
ATOM 4222 C C . ALA B 1 231 ? 8.336 23.672 -2.48 1 96.44 231 ALA B C 1
ATOM 4224 O O . ALA B 1 231 ? 9.125 22.719 -2.496 1 96.44 231 ALA B O 1
ATOM 4225 N N . LEU B 1 232 ? 7.074 23.562 -2.412 1 96.62 232 LEU B N 1
ATOM 4226 C CA . LEU B 1 232 ? 6.465 22.25 -2.346 1 96.62 232 LEU B CA 1
ATOM 4227 C C . LEU B 1 232 ? 6.719 21.469 -3.629 1 96.62 232 LEU B C 1
ATOM 4229 O O . LEU B 1 232 ? 7.066 20.281 -3.582 1 96.62 232 LEU B O 1
ATOM 4233 N N . LEU B 1 233 ? 6.496 22.125 -4.688 1 97.56 233 LEU B N 1
ATOM 4234 C CA . LEU B 1 233 ? 6.734 21.484 -5.98 1 97.56 233 LEU B CA 1
ATOM 4235 C C . LEU B 1 233 ? 8.188 21.047 -6.109 1 97.56 233 LEU B C 1
ATOM 4237 O O . LEU B 1 233 ? 8.461 19.938 -6.586 1 97.56 233 LEU B O 1
ATOM 4241 N N . LEU B 1 234 ? 9.031 21.875 -5.695 1 97.44 234 LEU B N 1
ATOM 4242 C CA . LEU B 1 234 ? 10.453 21.562 -5.77 1 97.44 234 LEU B CA 1
ATOM 4243 C C . LEU B 1 234 ? 10.797 20.375 -4.883 1 97.44 234 LEU B C 1
ATOM 4245 O O . LEU B 1 234 ? 11.625 19.531 -5.25 1 97.44 234 LEU B O 1
ATOM 4249 N N . ALA B 1 235 ? 10.219 20.328 -3.727 1 97.88 235 ALA B N 1
ATOM 4250 C CA . ALA B 1 235 ? 10.453 19.203 -2.824 1 97.88 235 ALA B CA 1
ATOM 4251 C C . ALA B 1 235 ? 10.039 17.875 -3.475 1 97.88 235 ALA B C 1
ATOM 4253 O O . ALA B 1 235 ? 10.75 16.875 -3.367 1 97.88 235 ALA B O 1
ATOM 4254 N N . PHE B 1 236 ? 8.914 17.891 -4.164 1 98.44 236 PHE B N 1
ATOM 4255 C CA . PHE B 1 236 ? 8.453 16.688 -4.859 1 98.44 236 PHE B CA 1
ATOM 4256 C C . PHE B 1 236 ? 9.406 16.312 -5.988 1 98.44 236 PHE B C 1
ATOM 4258 O O . PHE B 1 236 ? 9.719 15.141 -6.18 1 98.44 236 PHE B O 1
ATOM 4265 N N . VAL B 1 237 ? 9.883 17.328 -6.656 1 98.25 237 VAL B N 1
ATOM 4266 C CA . VAL B 1 237 ? 10.766 17.078 -7.793 1 98.25 237 VAL B CA 1
ATOM 4267 C C . VAL B 1 237 ? 12.086 16.484 -7.309 1 98.25 237 VAL B C 1
ATOM 4269 O O . VAL B 1 237 ? 12.539 15.461 -7.828 1 98.25 237 VAL B O 1
ATOM 4272 N N . VAL B 1 238 ? 12.695 17.109 -6.316 1 98.06 238 VAL B N 1
ATOM 4273 C CA . VAL B 1 238 ? 13.969 16.641 -5.777 1 98.06 238 VAL B CA 1
ATOM 4274 C C . VAL B 1 238 ? 13.805 15.219 -5.242 1 98.06 238 VAL B C 1
ATOM 4276 O O . VAL B 1 238 ? 14.656 14.352 -5.484 1 98.06 238 VAL B O 1
ATOM 4279 N N . GLY B 1 239 ? 12.742 15 -4.531 1 98.38 239 GLY B N 1
ATOM 4280 C CA . GLY B 1 239 ? 12.461 13.656 -4.043 1 98.38 239 GLY B CA 1
ATOM 4281 C C . GLY B 1 239 ? 12.305 12.641 -5.152 1 98.38 239 GLY B C 1
ATOM 4282 O O . GLY B 1 239 ? 12.859 11.539 -5.074 1 98.38 239 GLY B O 1
ATOM 4283 N N . ALA B 1 240 ? 11.586 13.039 -6.18 1 98.69 240 ALA B N 1
ATOM 4284 C CA . ALA B 1 240 ? 11.312 12.125 -7.285 1 98.69 240 ALA B CA 1
ATOM 4285 C C . ALA B 1 240 ? 12.586 11.789 -8.047 1 98.69 240 ALA B C 1
ATOM 4287 O O . ALA B 1 240 ? 12.742 10.672 -8.555 1 98.69 240 ALA B O 1
ATOM 4288 N N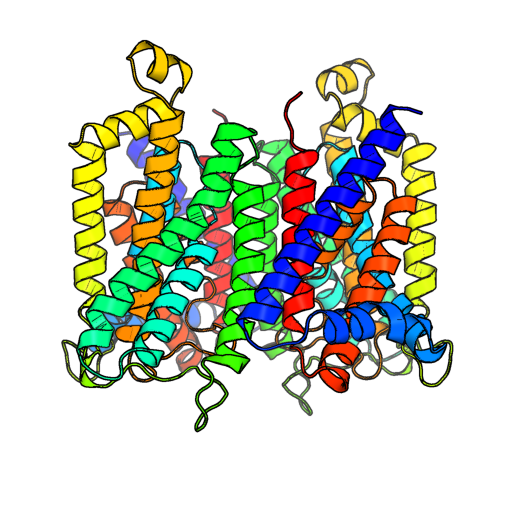 . VAL B 1 241 ? 13.453 12.75 -8.133 1 98.75 241 VAL B N 1
ATOM 4289 C CA . VAL B 1 241 ? 14.742 12.484 -8.781 1 98.75 241 VAL B CA 1
ATOM 4290 C C . VAL B 1 241 ? 15.469 11.375 -8.031 1 98.75 241 VAL B C 1
ATOM 4292 O O . VAL B 1 241 ? 16 10.445 -8.656 1 98.75 241 VAL B O 1
ATOM 4295 N N . ALA B 1 242 ? 15.484 11.453 -6.75 1 98.75 242 ALA B N 1
ATOM 4296 C CA . ALA B 1 242 ? 16.156 10.445 -5.934 1 98.75 242 ALA B CA 1
ATOM 4297 C C . ALA B 1 242 ? 15.469 9.086 -6.062 1 98.75 242 ALA B C 1
ATOM 4299 O O . ALA B 1 242 ? 16.125 8.07 -6.301 1 98.75 242 ALA B O 1
ATOM 4300 N N . ALA B 1 243 ? 14.164 9.031 -5.91 1 98.75 243 ALA B N 1
ATOM 4301 C CA . ALA B 1 243 ? 13.422 7.773 -6.016 1 98.75 243 ALA B CA 1
ATOM 4302 C C . ALA B 1 243 ? 13.523 7.195 -7.422 1 98.75 243 ALA B C 1
ATOM 4304 O O . ALA B 1 243 ? 13.641 5.977 -7.59 1 98.75 243 ALA B O 1
ATOM 4305 N N . GLY B 1 244 ? 13.398 8.094 -8.383 1 98.81 244 GLY B N 1
ATOM 4306 C CA . GLY B 1 244 ? 13.547 7.641 -9.75 1 98.81 244 GLY B CA 1
ATOM 4307 C C . GLY B 1 244 ? 14.898 7 -10.023 1 98.81 244 GLY B C 1
ATOM 4308 O O . GLY B 1 244 ? 14.977 5.961 -10.68 1 98.81 244 GLY B O 1
ATOM 4309 N N . LEU B 1 245 ? 15.914 7.652 -9.508 1 98.69 245 LEU B N 1
ATOM 4310 C CA . LEU B 1 245 ? 17.266 7.102 -9.656 1 98.69 245 LEU B CA 1
ATOM 4311 C C . LEU B 1 245 ? 17.359 5.734 -8.984 1 98.69 245 LEU B C 1
ATOM 4313 O O . LEU B 1 245 ? 18.031 4.832 -9.508 1 98.69 245 LEU B O 1
ATOM 4317 N N . ALA B 1 246 ? 16.766 5.613 -7.832 1 98.62 246 ALA B N 1
ATOM 4318 C CA . ALA B 1 246 ? 16.75 4.32 -7.156 1 98.62 246 ALA B CA 1
ATOM 4319 C C . ALA B 1 246 ? 16.156 3.24 -8.062 1 98.62 246 ALA B C 1
ATOM 4321 O O . ALA B 1 246 ? 16.703 2.139 -8.164 1 98.62 246 ALA B O 1
ATOM 4322 N N . GLY B 1 247 ? 15.062 3.572 -8.719 1 98.56 247 GLY B N 1
ATOM 4323 C CA . GLY B 1 247 ? 14.438 2.631 -9.633 1 98.56 247 GLY B CA 1
ATOM 4324 C C . GLY B 1 247 ? 15.328 2.264 -10.812 1 98.56 247 GLY B C 1
ATOM 4325 O O . GLY B 1 247 ? 15.43 1.091 -11.172 1 98.56 247 GLY B O 1
ATOM 4326 N N . VAL B 1 248 ? 15.938 3.264 -11.352 1 98.56 248 VAL B N 1
ATOM 4327 C CA . VAL B 1 248 ? 16.828 3.059 -12.5 1 98.56 248 VAL B CA 1
ATOM 4328 C C . VAL B 1 248 ? 17.953 2.115 -12.109 1 98.56 248 VAL B C 1
ATOM 4330 O O . VAL B 1 248 ? 18.266 1.163 -12.836 1 98.56 248 VAL B O 1
ATOM 4333 N N . LEU B 1 249 ? 18.531 2.383 -10.992 1 97.62 249 LEU B N 1
ATOM 4334 C CA . LEU B 1 249 ? 19.719 1.642 -10.562 1 97.62 249 LEU B CA 1
ATOM 4335 C C . LEU B 1 249 ? 19.359 0.199 -10.219 1 97.62 249 LEU B C 1
ATOM 4337 O O . LEU B 1 249 ? 20.188 -0.698 -10.336 1 97.62 249 LEU B O 1
ATOM 4341 N N . GLN B 1 250 ? 18.125 -0.044 -9.836 1 96.5 250 GLN B N 1
ATOM 4342 C CA . GLN B 1 250 ? 17.672 -1.403 -9.547 1 96.5 250 GLN B CA 1
ATOM 4343 C C . GLN B 1 250 ? 17.594 -2.238 -10.82 1 96.5 250 GLN B C 1
ATOM 4345 O O . GLN B 1 250 ? 17.547 -3.469 -10.766 1 96.5 250 GLN B O 1
ATOM 4350 N N . VAL B 1 251 ? 17.609 -1.582 -11.93 1 97.12 251 VAL B N 1
ATOM 4351 C CA . VAL B 1 251 ? 17.469 -2.291 -13.195 1 97.12 251 VAL B CA 1
ATOM 4352 C C . VAL B 1 251 ? 18.828 -2.377 -13.883 1 97.12 251 VAL B C 1
ATOM 4354 O O . VAL B 1 251 ? 19.25 -3.455 -14.32 1 97.12 251 VAL B O 1
ATOM 4357 N N . VAL B 1 252 ? 19.594 -1.32 -13.852 1 97.06 252 VAL B N 1
ATOM 4358 C CA . VAL B 1 252 ? 20.812 -1.266 -14.664 1 97.06 252 VAL B CA 1
ATOM 4359 C C . VAL B 1 252 ? 22.016 -1.702 -13.82 1 97.06 252 VAL B C 1
ATOM 4361 O O . VAL B 1 252 ? 23.078 -2.012 -14.367 1 97.06 252 VAL B O 1
ATOM 4364 N N . ALA B 1 253 ? 21.844 -1.727 -12.5 1 94.94 253 ALA B N 1
ATOM 4365 C CA . ALA B 1 253 ? 23 -1.931 -11.633 1 94.94 253 ALA B CA 1
ATOM 4366 C C . ALA B 1 253 ? 22.719 -3.012 -10.594 1 94.94 253 ALA B C 1
ATOM 4368 O O . ALA B 1 253 ? 23.172 -2.914 -9.453 1 94.94 253 ALA B O 1
ATOM 4369 N N . ARG B 1 254 ? 21.953 -4.031 -10.883 1 89.19 254 ARG B N 1
ATOM 4370 C CA . ARG B 1 254 ? 21.688 -5.125 -9.953 1 89.19 254 ARG B CA 1
ATOM 4371 C C . ARG B 1 254 ? 21.969 -6.473 -10.602 1 89.19 254 ARG B C 1
ATOM 4373 O O . ARG B 1 254 ? 21.062 -7.086 -11.172 1 89.19 254 ARG B O 1
ATOM 4380 N N . PRO B 1 255 ? 23.156 -6.934 -10.523 1 86.44 255 PRO B N 1
ATOM 4381 C CA . PRO B 1 255 ? 23.469 -8.266 -11.047 1 86.44 255 PRO B CA 1
ATOM 4382 C C . PRO B 1 255 ? 22.75 -9.383 -10.281 1 86.44 255 PRO B C 1
ATOM 4384 O O . PRO B 1 255 ? 22.438 -9.219 -9.102 1 86.44 255 PRO B O 1
ATOM 4387 N N . PRO B 1 256 ? 22.5 -10.477 -10.922 1 80.5 256 PRO B N 1
ATOM 4388 C CA . PRO B 1 256 ? 22.781 -10.836 -12.312 1 80.5 256 PRO B CA 1
ATOM 4389 C C . PRO B 1 256 ? 21.609 -10.531 -13.242 1 80.5 256 PRO B C 1
ATOM 4391 O O . PRO B 1 256 ? 21.734 -10.656 -14.461 1 80.5 256 PRO B O 1
ATOM 4394 N N . SER B 1 257 ? 20.5 -10.133 -12.703 1 84.38 257 SER B N 1
ATOM 4395 C CA . SER B 1 257 ? 19.281 -10.086 -13.484 1 84.38 257 SER B CA 1
ATOM 4396 C C . SER B 1 257 ? 19.266 -8.898 -14.438 1 84.38 257 SER B C 1
ATOM 4398 O O . SER B 1 257 ? 19.047 -9.055 -15.641 1 84.38 257 SER B O 1
ATOM 4400 N N . TYR B 1 258 ? 19.641 -7.75 -13.992 1 93.06 258 TYR B N 1
ATOM 4401 C CA . TYR B 1 258 ? 19.625 -6.5 -14.742 1 93.06 258 TYR B CA 1
ATOM 4402 C C . TYR B 1 258 ? 18.297 -6.324 -15.484 1 93.06 258 TYR B C 1
ATOM 4404 O O . TYR B 1 258 ? 18.281 -5.996 -16.672 1 93.06 258 TYR B O 1
ATOM 4412 N N . SER B 1 259 ? 17.281 -6.656 -14.891 1 94.06 259 SER B N 1
ATOM 4413 C CA . SER B 1 259 ? 15.906 -6.582 -15.398 1 94.06 259 SER B CA 1
ATOM 4414 C C . SER B 1 259 ? 14.914 -6.32 -14.266 1 94.06 259 SER B C 1
ATOM 4416 O O . SER B 1 259 ? 15.305 -6.223 -13.102 1 94.06 259 SER B O 1
ATOM 4418 N N . LEU B 1 260 ? 13.797 -6.004 -14.633 1 94.88 260 LEU B N 1
ATOM 4419 C CA . LEU B 1 260 ? 12.711 -5.832 -13.68 1 94.88 260 LEU B CA 1
ATOM 4420 C C . LEU B 1 260 ? 11.859 -7.094 -13.594 1 94.88 260 LEU B C 1
ATOM 4422 O O . LEU B 1 260 ? 11.414 -7.617 -14.617 1 94.88 260 LEU B O 1
ATOM 4426 N N . ALA B 1 261 ? 11.719 -7.594 -12.367 1 93.88 261 ALA B N 1
ATOM 4427 C CA . ALA B 1 261 ? 10.875 -8.766 -12.164 1 93.88 261 ALA B CA 1
ATOM 4428 C C . ALA B 1 261 ? 9.414 -8.453 -12.508 1 93.88 261 ALA B C 1
ATOM 4430 O O . ALA B 1 261 ? 8.914 -7.375 -12.188 1 93.88 261 ALA B O 1
ATOM 4431 N N . ARG B 1 262 ? 8.75 -9.453 -13.078 1 90.12 262 ARG B N 1
ATOM 4432 C CA . ARG B 1 262 ? 7.363 -9.273 -13.5 1 90.12 262 ARG B CA 1
ATOM 4433 C C . ARG B 1 262 ? 6.473 -8.891 -12.328 1 90.12 262 ARG B C 1
ATOM 4435 O O . ARG B 1 262 ? 5.562 -8.07 -12.477 1 90.12 262 ARG B O 1
ATOM 4442 N N . ASN B 1 263 ? 6.707 -9.414 -11.117 1 89 263 ASN B N 1
ATOM 4443 C CA . ASN B 1 263 ? 5.914 -9.109 -9.93 1 89 263 ASN B CA 1
ATOM 4444 C C . ASN B 1 263 ? 6.492 -7.934 -9.156 1 89 263 ASN B C 1
ATOM 4446 O O . ASN B 1 263 ? 6.078 -7.664 -8.023 1 89 263 ASN B O 1
ATOM 4450 N N . LEU B 1 264 ? 7.535 -7.363 -9.672 1 93.69 264 LEU B N 1
ATOM 4451 C CA . LEU B 1 264 ? 8.211 -6.195 -9.117 1 93.69 264 LEU B CA 1
ATOM 4452 C C . LEU B 1 264 ? 8.891 -6.531 -7.793 1 93.69 264 LEU B C 1
ATOM 4454 O O . LEU B 1 264 ? 9.078 -5.656 -6.949 1 93.69 264 LEU B O 1
ATOM 4458 N N . ALA B 1 265 ? 9.281 -7.703 -7.66 1 88.06 265 ALA B N 1
ATOM 4459 C CA . ALA B 1 265 ? 9.852 -8.164 -6.398 1 88.06 265 ALA B CA 1
ATOM 4460 C C . ALA B 1 265 ? 11.148 -7.414 -6.082 1 88.06 265 ALA B C 1
ATOM 4462 O O . ALA B 1 265 ? 11.484 -7.215 -4.914 1 88.06 265 ALA B O 1
ATOM 4463 N N . ASN B 1 266 ? 11.812 -6.977 -7.105 1 91.38 266 ASN B N 1
ATOM 4464 C CA . ASN B 1 266 ? 13.117 -6.367 -6.867 1 91.38 266 ASN B CA 1
ATOM 4465 C C . ASN B 1 266 ? 12.984 -4.898 -6.473 1 91.38 266 ASN B C 1
ATOM 4467 O O . ASN B 1 266 ? 13.945 -4.293 -5.996 1 91.38 266 ASN B O 1
ATOM 4471 N N . VAL B 1 267 ? 11.812 -4.316 -6.652 1 95.25 267 VAL B N 1
ATOM 4472 C CA . VAL B 1 267 ? 11.688 -2.895 -6.344 1 95.25 267 VAL B CA 1
ATOM 4473 C C . VAL B 1 267 ? 10.57 -2.688 -5.32 1 95.25 267 VAL B C 1
ATOM 4475 O O . VAL B 1 267 ? 10.492 -1.632 -4.688 1 95.25 267 VAL B O 1
ATOM 4478 N N . TYR B 1 268 ? 9.703 -3.637 -5.16 1 92.69 268 TYR B N 1
ATOM 4479 C CA . TYR B 1 268 ? 8.562 -3.512 -4.262 1 92.69 268 TYR B CA 1
ATOM 4480 C C . TYR B 1 268 ? 9.023 -3.256 -2.832 1 92.69 268 TYR B C 1
ATOM 4482 O O . TYR B 1 268 ? 9.867 -3.98 -2.309 1 92.69 268 TYR B O 1
ATOM 4490 N N . GLY B 1 269 ? 8.5 -2.221 -2.223 1 93.75 269 GLY B N 1
ATOM 4491 C CA . GLY B 1 269 ? 8.773 -1.951 -0.818 1 93.75 269 GLY B CA 1
ATOM 4492 C C . GLY B 1 269 ? 9.93 -0.993 -0.605 1 93.75 269 GLY B C 1
ATOM 4493 O O . GLY B 1 269 ? 10.133 -0.493 0.503 1 93.75 269 GLY B O 1
ATOM 4494 N N . LEU B 1 270 ? 10.633 -0.681 -1.645 1 96.12 270 LEU B N 1
ATOM 4495 C CA . LEU B 1 270 ? 11.805 0.178 -1.506 1 96.12 270 LEU B CA 1
ATOM 4496 C C . LEU B 1 270 ? 11.414 1.556 -0.983 1 96.12 270 LEU B C 1
ATOM 4498 O O . LEU B 1 270 ? 12.141 2.156 -0.192 1 96.12 270 LEU B O 1
ATOM 4502 N N . GLY B 1 271 ? 10.367 2.037 -1.515 1 95.69 271 GLY B N 1
ATOM 4503 C CA . GLY B 1 271 ? 9.875 3.301 -0.989 1 95.69 271 GLY B CA 1
ATOM 4504 C C . GLY B 1 271 ? 9.602 3.26 0.501 1 95.69 271 GLY B C 1
ATOM 4505 O O . GLY B 1 271 ? 9.906 4.211 1.224 1 95.69 271 GLY B O 1
ATOM 4506 N N . PHE B 1 272 ? 9.031 2.215 0.916 1 93.38 272 PHE B N 1
ATOM 4507 C CA . PHE B 1 272 ? 8.711 2.051 2.328 1 93.38 272 PHE B CA 1
ATOM 4508 C C . PHE B 1 272 ? 9.977 1.878 3.154 1 93.38 272 PHE B C 1
ATOM 4510 O O . PHE B 1 272 ? 10.07 2.379 4.277 1 93.38 272 PHE B O 1
ATOM 4517 N N . ASP B 1 273 ? 10.898 1.183 2.576 1 95.94 273 ASP B N 1
ATOM 4518 C CA . ASP B 1 273 ? 12.203 1.075 3.232 1 95.94 273 ASP B CA 1
ATOM 4519 C C . ASP B 1 273 ? 12.828 2.453 3.434 1 95.94 273 ASP B C 1
ATOM 4521 O O . ASP B 1 273 ? 13.445 2.715 4.473 1 95.94 273 ASP B O 1
ATOM 4525 N N . GLY B 1 274 ? 12.68 3.197 2.438 1 97.44 274 GLY B N 1
ATOM 4526 C CA . GLY B 1 274 ? 13.203 4.551 2.529 1 97.44 274 GLY B CA 1
ATOM 4527 C C . GLY B 1 274 ? 12.562 5.363 3.639 1 97.44 274 GLY B C 1
ATOM 4528 O O . GLY B 1 274 ? 13.234 6.152 4.305 1 97.44 274 GLY B O 1
ATOM 4529 N N . ILE B 1 275 ? 11.281 5.207 3.781 1 95.5 275 ILE B N 1
ATOM 4530 C CA . ILE B 1 275 ? 10.586 5.898 4.863 1 95.5 275 ILE B CA 1
ATOM 4531 C C . ILE B 1 275 ? 11.188 5.488 6.207 1 95.5 275 ILE B C 1
ATOM 4533 O O . ILE B 1 275 ? 11.43 6.336 7.066 1 95.5 275 ILE B O 1
ATOM 4537 N N . THR B 1 276 ? 11.438 4.219 6.34 1 95.12 276 THR B N 1
ATOM 4538 C CA . THR B 1 276 ? 12.047 3.727 7.57 1 95.12 276 THR B CA 1
ATOM 4539 C C . THR B 1 276 ? 13.398 4.402 7.809 1 95.12 276 THR B C 1
ATOM 4541 O O . THR B 1 276 ? 13.672 4.871 8.914 1 95.12 276 THR B O 1
ATOM 4544 N N . ALA B 1 277 ? 14.148 4.465 6.777 1 97.25 277 ALA B N 1
ATOM 4545 C CA . ALA B 1 277 ? 15.469 5.078 6.898 1 97.25 277 ALA B CA 1
ATOM 4546 C C . ALA B 1 277 ? 15.359 6.559 7.258 1 97.25 277 ALA B C 1
ATOM 4548 O O . ALA B 1 277 ? 16.109 7.059 8.094 1 97.25 277 ALA B O 1
ATOM 4549 N N . ALA B 1 278 ? 14.492 7.227 6.609 1 96.62 278 ALA B N 1
ATOM 4550 C CA . ALA B 1 278 ? 14.328 8.656 6.844 1 96.62 278 ALA B CA 1
ATOM 4551 C C . ALA B 1 278 ? 13.836 8.93 8.266 1 96.62 278 ALA B C 1
ATOM 4553 O O . ALA B 1 278 ? 14.234 9.914 8.891 1 96.62 278 ALA B O 1
ATOM 4554 N N . MET B 1 279 ? 12.953 8.078 8.719 1 92.5 279 MET B N 1
ATOM 4555 C CA . MET B 1 279 ? 12.445 8.258 10.078 1 92.5 279 MET B CA 1
ATOM 4556 C C . MET B 1 279 ? 13.539 7.961 11.102 1 92.5 279 MET B C 1
ATOM 4558 O O . MET B 1 279 ? 13.648 8.656 12.109 1 92.5 279 MET B O 1
ATOM 4562 N N . LEU B 1 280 ? 14.312 6.98 10.797 1 94 280 LEU B N 1
ATOM 4563 C CA . LEU B 1 280 ? 15.445 6.664 11.664 1 94 280 LEU B CA 1
ATOM 4564 C C . LEU B 1 280 ? 16.438 7.812 11.688 1 94 280 LEU B C 1
ATOM 4566 O O . LEU B 1 280 ? 17.016 8.117 12.734 1 94 280 LEU B O 1
ATOM 4570 N N . GLY B 1 281 ? 16.641 8.352 10.562 1 94.5 281 GLY B N 1
ATOM 4571 C CA . GLY B 1 281 ? 17.594 9.445 10.445 1 94.5 281 GLY B CA 1
ATOM 4572 C C . GLY B 1 281 ? 16.984 10.797 10.766 1 94.5 281 GLY B C 1
ATOM 4573 O O . GLY B 1 281 ? 17.656 11.828 10.656 1 94.5 281 GLY B O 1
ATOM 4574 N N . ARG B 1 282 ? 15.758 10.844 11.047 1 91.06 282 ARG B N 1
ATOM 4575 C CA . ARG B 1 282 ? 15.023 12.047 11.414 1 91.06 282 ARG B CA 1
ATOM 4576 C C . ARG B 1 282 ? 15.086 13.094 10.312 1 91.06 282 ARG B C 1
ATOM 4578 O O . ARG B 1 282 ? 15.242 14.289 10.578 1 91.06 282 ARG B O 1
ATOM 4585 N N . GLY B 1 283 ? 15.211 12.602 9.195 1 94 283 GLY B N 1
ATOM 4586 C CA . GLY B 1 283 ? 15.109 13.492 8.055 1 9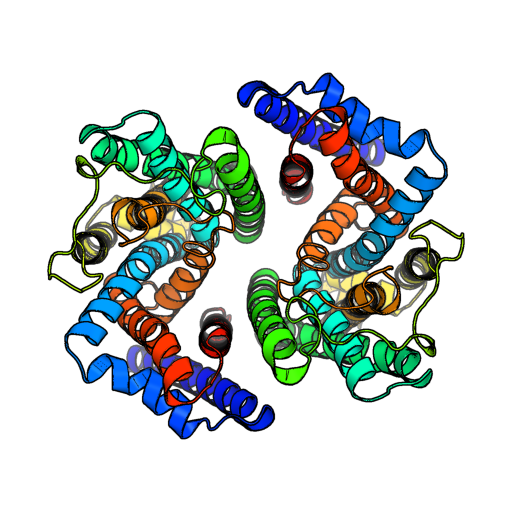4 283 GLY B CA 1
ATOM 4587 C C . GLY B 1 283 ? 16.438 14.102 7.652 1 94 283 GLY B C 1
ATOM 4588 O O . GLY B 1 283 ? 16.516 14.82 6.66 1 94 283 GLY B O 1
ATOM 4589 N N . HIS B 1 284 ? 17.469 13.891 8.43 1 96.25 284 HIS B N 1
ATOM 4590 C CA . HIS B 1 284 ? 18.781 14.383 8.055 1 96.25 284 HIS B CA 1
ATOM 4591 C C . HIS B 1 284 ? 19.422 13.5 6.98 1 96.25 284 HIS B C 1
ATOM 4593 O O . HIS B 1 284 ? 19.562 12.289 7.172 1 96.25 284 HIS B O 1
ATOM 4599 N N . PRO B 1 285 ? 19.766 14.133 5.891 1 98.06 285 PRO B N 1
ATOM 4600 C CA . PRO B 1 285 ? 20.203 13.328 4.746 1 98.06 285 PRO B CA 1
ATOM 4601 C C . PRO B 1 285 ? 21.359 12.391 5.09 1 98.06 285 PRO B C 1
ATOM 4603 O O . PRO B 1 285 ? 21.359 11.227 4.684 1 98.06 285 PRO B O 1
ATOM 4606 N N . LEU B 1 286 ? 22.297 12.812 5.84 1 98 286 LEU B N 1
ATOM 4607 C CA . LEU B 1 286 ? 23.438 11.977 6.18 1 98 286 LEU B CA 1
ATOM 4608 C C . LEU B 1 286 ? 23.047 10.891 7.176 1 98 286 LEU B C 1
ATOM 4610 O O . LEU B 1 286 ? 23.562 9.773 7.125 1 98 286 LEU B O 1
ATOM 4614 N N . ALA B 1 287 ? 22.188 11.242 8.086 1 97.38 287 ALA B N 1
ATOM 4615 C CA . ALA B 1 287 ? 21.672 10.242 9.023 1 97.38 287 ALA B CA 1
ATOM 4616 C C . ALA B 1 287 ? 20.828 9.195 8.312 1 97.38 287 ALA B C 1
ATOM 4618 O O . ALA B 1 287 ? 20.797 8.031 8.711 1 97.38 287 ALA B O 1
ATOM 4619 N N . VAL B 1 288 ? 20.156 9.625 7.289 1 98.19 288 VAL B N 1
ATOM 4620 C CA . VAL B 1 288 ? 19.391 8.695 6.469 1 98.19 288 VAL B CA 1
ATOM 4621 C C . VAL B 1 288 ? 20.328 7.668 5.836 1 98.19 288 VAL B C 1
ATOM 4623 O O . VAL B 1 288 ? 20.016 6.473 5.809 1 98.19 288 VAL B O 1
ATOM 4626 N N . ALA B 1 289 ? 21.406 8.188 5.312 1 98.56 289 ALA B N 1
ATOM 4627 C CA . ALA B 1 289 ? 22.391 7.289 4.703 1 98.56 289 ALA B CA 1
ATOM 4628 C C . ALA B 1 289 ? 22.906 6.266 5.711 1 98.56 289 ALA B C 1
ATOM 4630 O O . ALA B 1 289 ? 23.031 5.082 5.391 1 98.56 289 ALA B O 1
ATOM 4631 N N . LEU B 1 290 ? 23.172 6.68 6.902 1 97.81 290 LEU B N 1
ATOM 4632 C CA . LEU B 1 290 ? 23.625 5.773 7.945 1 97.81 290 LEU B CA 1
ATOM 4633 C C . LEU B 1 290 ? 22.547 4.766 8.312 1 97.81 290 LEU B C 1
ATOM 4635 O O . LEU B 1 290 ? 22.828 3.582 8.5 1 97.81 290 LEU B O 1
ATOM 4639 N N . ALA B 1 291 ? 21.344 5.277 8.445 1 98 291 ALA B N 1
ATOM 4640 C CA . ALA B 1 291 ? 20.219 4.395 8.734 1 98 291 ALA B CA 1
ATOM 4641 C C . ALA B 1 291 ? 20.031 3.352 7.637 1 98 291 ALA B C 1
ATOM 4643 O O . ALA B 1 291 ? 19.672 2.205 7.914 1 98 291 ALA B O 1
ATOM 4644 N N . ALA B 1 292 ? 20.25 3.779 6.414 1 98.56 292 ALA B N 1
ATOM 4645 C CA . ALA B 1 292 ? 20.109 2.873 5.277 1 98.56 292 ALA B CA 1
ATOM 4646 C C . ALA B 1 292 ? 21.141 1.742 5.352 1 98.56 292 ALA B C 1
ATOM 4648 O O . ALA B 1 292 ? 20.859 0.616 4.93 1 98.56 292 ALA B O 1
ATOM 4649 N N . VAL B 1 293 ? 22.297 2.053 5.84 1 98.06 293 VAL B N 1
ATOM 4650 C CA . VAL B 1 293 ? 23.297 1.009 6.02 1 98.06 293 VAL B CA 1
ATOM 4651 C C . VAL B 1 293 ? 22.781 -0.045 6.996 1 98.06 293 VAL B C 1
ATOM 4653 O O . VAL B 1 293 ? 22.906 -1.246 6.746 1 98.06 293 VAL B O 1
ATOM 4656 N N . PHE B 1 294 ? 22.234 0.397 8.062 1 97.62 294 PHE B N 1
ATOM 4657 C CA . PHE B 1 294 ? 21.641 -0.51 9.047 1 97.62 294 PHE B CA 1
ATOM 4658 C C . PHE B 1 294 ? 20.578 -1.389 8.398 1 97.62 294 PHE B C 1
ATOM 4660 O O . PHE B 1 294 ? 20.578 -2.607 8.578 1 97.62 294 PHE B O 1
ATOM 4667 N N . LEU B 1 295 ? 19.75 -0.786 7.633 1 97.5 295 LEU B N 1
ATOM 4668 C CA . LEU B 1 295 ? 18.688 -1.531 6.977 1 97.5 295 LEU B CA 1
ATOM 4669 C C . LEU B 1 295 ? 19.25 -2.479 5.926 1 97.5 295 LEU B C 1
ATOM 4671 O O . LEU B 1 295 ? 18.703 -3.562 5.699 1 97.5 295 LEU B O 1
ATOM 4675 N N . GLY B 1 296 ? 20.312 -2.012 5.254 1 97.31 296 GLY B N 1
ATOM 4676 C CA . GLY B 1 296 ? 20.984 -2.904 4.328 1 97.31 296 GLY B CA 1
ATOM 4677 C C . GLY B 1 296 ? 21.547 -4.148 4.996 1 97.31 296 GLY B C 1
ATOM 4678 O O . GLY B 1 296 ? 21.484 -5.242 4.434 1 97.31 296 GLY B O 1
ATOM 4679 N N . ILE B 1 297 ? 22.062 -3.947 6.141 1 97.12 297 ILE B N 1
ATOM 4680 C CA . ILE B 1 297 ? 22.578 -5.07 6.922 1 97.12 297 ILE B CA 1
ATOM 4681 C C . ILE B 1 297 ? 21.422 -6.016 7.266 1 97.12 297 ILE B C 1
ATOM 4683 O O . ILE B 1 297 ? 21.562 -7.238 7.176 1 97.12 297 ILE B O 1
ATOM 4687 N N . LEU B 1 298 ? 20.312 -5.461 7.656 1 96.69 298 LEU B N 1
ATOM 4688 C CA . LEU B 1 298 ? 19.141 -6.293 7.957 1 96.69 298 LEU B CA 1
ATOM 4689 C C . LEU B 1 298 ? 18.719 -7.09 6.73 1 96.69 298 LEU B C 1
ATOM 4691 O O . LEU B 1 298 ? 18.375 -8.266 6.84 1 96.69 298 LEU B O 1
ATOM 4695 N N . GLN B 1 299 ? 18.766 -6.449 5.594 1 95 299 GLN B N 1
ATOM 4696 C CA . GLN B 1 299 ? 18.328 -7.098 4.359 1 95 299 GLN B CA 1
ATOM 4697 C C . GLN B 1 299 ? 19.281 -8.227 3.973 1 95 299 GLN B C 1
ATOM 4699 O O . GLN B 1 299 ? 18.828 -9.32 3.609 1 95 299 GLN B O 1
ATOM 4704 N N . GLU B 1 300 ? 20.531 -7.941 3.979 1 94.62 300 GLU B N 1
ATOM 4705 C CA . GLU B 1 300 ? 21.516 -9 3.73 1 94.62 300 GLU B CA 1
ATOM 4706 C C . GLU B 1 300 ? 21.406 -10.102 4.777 1 94.62 300 GLU B C 1
ATOM 4708 O O . GLU B 1 300 ? 21.531 -11.289 4.453 1 94.62 300 GLU B O 1
ATOM 4713 N N . GLY B 1 301 ? 21.234 -9.734 5.98 1 95.62 301 GLY B N 1
ATOM 4714 C CA . GLY B 1 301 ? 21.109 -10.672 7.086 1 95.62 301 GLY B CA 1
ATOM 4715 C C . GLY B 1 301 ? 19.891 -11.578 6.977 1 95.62 301 GLY B C 1
ATOM 4716 O O . GLY B 1 301 ? 19.891 -12.68 7.52 1 95.62 301 GLY B O 1
ATOM 4717 N N . ALA B 1 302 ? 18.828 -11.055 6.344 1 94.62 302 ALA B N 1
ATOM 4718 C CA . ALA B 1 302 ? 17.625 -11.867 6.152 1 94.62 302 ALA B CA 1
ATOM 4719 C C . ALA B 1 302 ? 17.953 -13.164 5.414 1 94.62 302 ALA B C 1
ATOM 4721 O O . ALA B 1 302 ? 17.391 -14.219 5.727 1 94.62 302 ALA B O 1
ATOM 4722 N N . ARG B 1 303 ? 18.797 -13.031 4.496 1 93.12 303 ARG B N 1
ATOM 4723 C CA . ARG B 1 303 ? 19.234 -14.203 3.754 1 93.12 303 ARG B CA 1
ATOM 4724 C C . ARG B 1 303 ? 19.938 -15.195 4.668 1 93.12 303 ARG B C 1
ATOM 4726 O O . ARG B 1 303 ? 19.688 -16.406 4.609 1 93.12 303 ARG B O 1
ATOM 4733 N N . HIS B 1 304 ? 20.75 -14.664 5.457 1 94.56 304 HIS B N 1
ATOM 4734 C CA . HIS B 1 304 ? 21.516 -15.523 6.363 1 94.56 304 HIS B CA 1
ATOM 4735 C C . HIS B 1 304 ? 20.625 -16.078 7.465 1 94.56 304 HIS B C 1
ATOM 4737 O O . HIS B 1 304 ? 20.812 -17.219 7.906 1 94.56 304 HIS B O 1
ATOM 4743 N N . MET B 1 305 ? 19.75 -15.242 7.918 1 95.06 305 MET B N 1
ATOM 4744 C CA . MET B 1 305 ? 18.766 -15.695 8.906 1 95.06 305 MET B CA 1
ATOM 4745 C C . MET B 1 305 ? 18 -16.906 8.391 1 95.06 305 MET B C 1
ATOM 4747 O O . MET B 1 305 ? 17.781 -17.875 9.125 1 95.06 305 MET B O 1
ATOM 4751 N N . GLN B 1 306 ? 17.656 -16.859 7.137 1 93 306 GLN B N 1
ATOM 4752 C CA . GLN B 1 306 ? 16.906 -17.953 6.527 1 93 306 GLN B CA 1
ATOM 4753 C C . GLN B 1 306 ? 17.766 -19.203 6.398 1 93 306 GLN B C 1
ATOM 4755 O O . GLN B 1 306 ? 17.312 -20.312 6.688 1 93 306 GLN B O 1
ATOM 4760 N N . ILE B 1 307 ? 19.062 -19.062 5.996 1 93.19 307 ILE B N 1
ATOM 4761 C CA . ILE B 1 307 ? 19.953 -20.172 5.723 1 93.19 307 ILE B CA 1
ATOM 4762 C C . ILE B 1 307 ? 20.438 -20.781 7.035 1 93.19 307 ILE B C 1
ATOM 4764 O O . ILE B 1 307 ? 20.406 -22 7.211 1 93.19 307 ILE B O 1
ATOM 4768 N N . GLU B 1 308 ? 20.797 -19.969 7.953 1 94.19 308 GLU B N 1
ATOM 4769 C CA . GLU B 1 308 ? 21.5 -20.422 9.148 1 94.19 308 GLU B CA 1
ATOM 4770 C C . GLU B 1 308 ? 20.516 -20.797 10.25 1 94.19 308 GLU B C 1
ATOM 4772 O O . GLU B 1 308 ? 20.75 -21.734 11.016 1 94.19 308 GLU B O 1
ATOM 4777 N N . ALA B 1 309 ? 19.438 -20.109 10.344 1 94.62 309 ALA B N 1
ATOM 4778 C CA . ALA B 1 309 ? 18.531 -20.344 11.453 1 94.62 309 ALA B CA 1
ATOM 4779 C C . ALA B 1 309 ? 17.203 -20.906 10.961 1 94.62 309 ALA B C 1
ATOM 4781 O O . ALA B 1 309 ? 16.328 -21.234 11.758 1 94.62 309 ALA B O 1
ATOM 4782 N N . GLY B 1 310 ? 17.031 -20.922 9.633 1 93.69 310 GLY B N 1
ATOM 4783 C CA . GLY B 1 310 ? 15.789 -21.438 9.07 1 93.69 310 GLY B CA 1
ATOM 4784 C C . GLY B 1 310 ? 14.625 -20.484 9.242 1 93.69 310 GLY B C 1
ATOM 4785 O O . GLY B 1 310 ? 13.469 -20.875 9.055 1 93.69 310 GLY B O 1
ATOM 4786 N N . THR B 1 311 ? 14.898 -19.328 9.695 1 94.62 311 THR B N 1
ATOM 4787 C CA . THR B 1 311 ? 13.859 -18.344 9.945 1 94.62 311 THR B CA 1
ATOM 4788 C C . THR B 1 311 ? 13.492 -17.609 8.648 1 94.62 311 THR B C 1
ATOM 4790 O O . THR B 1 311 ? 14.367 -17.109 7.945 1 94.62 311 THR B O 1
ATOM 4793 N N . PRO B 1 312 ? 12.172 -17.531 8.359 1 94.44 312 PRO B N 1
ATOM 4794 C CA . PRO B 1 312 ? 11.734 -16.891 7.113 1 94.44 312 PRO B CA 1
ATOM 4795 C C . PRO B 1 312 ? 12.172 -15.438 7.012 1 94.44 312 PRO B C 1
ATOM 4797 O O . PRO B 1 312 ? 12.188 -14.719 8.016 1 94.44 312 PRO B O 1
ATOM 4800 N N . PHE B 1 313 ? 12.414 -15.016 5.77 1 92.38 313 PHE B N 1
ATOM 4801 C CA . PHE B 1 313 ? 12.898 -13.664 5.5 1 92.38 313 PHE B CA 1
ATOM 4802 C C . PHE B 1 313 ? 11.828 -12.633 5.84 1 92.38 313 PHE B C 1
ATOM 4804 O O . PHE B 1 313 ? 12.133 -11.469 6.078 1 92.38 313 PHE B O 1
ATOM 4811 N N . GLU B 1 314 ? 10.539 -13.086 5.824 1 93.19 314 GLU B N 1
ATOM 4812 C CA . GLU B 1 314 ? 9.406 -12.188 6.051 1 93.19 314 GLU B CA 1
ATOM 4813 C C . GLU B 1 314 ? 9.531 -11.477 7.395 1 93.19 314 GLU B C 1
ATOM 4815 O O . GLU B 1 314 ? 9.031 -10.359 7.562 1 93.19 314 GLU B O 1
ATOM 4820 N N . TYR B 1 315 ? 10.234 -12.062 8.344 1 94.62 315 TYR B N 1
ATOM 4821 C CA . TYR B 1 315 ? 10.383 -11.453 9.656 1 94.62 315 TYR B CA 1
ATOM 4822 C C . TYR B 1 315 ? 11.109 -10.125 9.57 1 94.62 315 TYR B C 1
ATOM 4824 O O . TYR B 1 315 ? 10.836 -9.195 10.336 1 94.62 315 TYR B O 1
ATOM 4832 N N . VAL B 1 316 ? 12.047 -10.016 8.648 1 94.06 316 VAL B N 1
ATOM 4833 C CA . VAL B 1 316 ? 12.773 -8.758 8.477 1 94.06 316 VAL B CA 1
ATOM 4834 C C . VAL B 1 316 ? 11.812 -7.668 8.023 1 94.06 316 VAL B C 1
ATOM 4836 O O . VAL B 1 316 ? 11.891 -6.527 8.492 1 94.06 316 VAL B O 1
ATOM 4839 N N . ARG B 1 317 ? 10.891 -7.988 7.145 1 94.12 317 ARG B N 1
ATOM 4840 C CA . ARG B 1 317 ? 9.906 -7.031 6.652 1 94.12 317 ARG B CA 1
ATOM 4841 C C . ARG B 1 317 ? 8.922 -6.641 7.754 1 94.12 317 ARG B C 1
ATOM 4843 O O . ARG B 1 317 ? 8.516 -5.48 7.848 1 94.12 317 ARG B O 1
ATOM 4850 N N . ILE B 1 318 ? 8.555 -7.555 8.562 1 95 318 ILE B N 1
ATOM 4851 C CA . ILE B 1 318 ? 7.676 -7.293 9.695 1 95 318 ILE B CA 1
ATOM 4852 C C . ILE B 1 318 ? 8.352 -6.324 10.664 1 95 318 ILE B C 1
ATOM 4854 O O . ILE B 1 318 ? 7.75 -5.332 11.086 1 95 318 ILE B O 1
ATOM 4858 N N . ILE B 1 319 ? 9.57 -6.598 10.953 1 95.31 319 ILE B N 1
ATOM 4859 C CA . ILE B 1 319 ? 10.328 -5.754 11.867 1 95.31 319 ILE B CA 1
ATOM 4860 C C . ILE B 1 319 ? 10.445 -4.344 11.297 1 95.31 319 ILE B C 1
ATOM 4862 O O . ILE B 1 319 ? 10.273 -3.357 12.016 1 95.31 319 ILE B O 1
ATOM 4866 N N . GLN B 1 320 ? 10.711 -4.281 10.031 1 93.12 320 GLN B N 1
ATOM 4867 C CA . GLN B 1 320 ? 10.797 -2.979 9.383 1 93.12 320 GLN B CA 1
ATOM 4868 C C . GLN B 1 320 ? 9.492 -2.207 9.516 1 93.12 320 GLN B C 1
ATOM 4870 O O . GLN B 1 320 ? 9.492 -1.014 9.82 1 93.12 320 GLN B O 1
ATOM 4875 N N . GLY B 1 321 ? 8.43 -2.877 9.273 1 92.75 321 GLY B N 1
ATOM 4876 C CA . GLY B 1 321 ? 7.133 -2.242 9.445 1 92.75 321 GLY B CA 1
ATOM 4877 C C . GLY B 1 321 ? 6.887 -1.757 10.859 1 92.75 321 GLY B C 1
ATOM 4878 O O . GLY B 1 321 ? 6.355 -0.662 11.062 1 92.75 321 GLY B O 1
ATOM 4879 N N . LEU B 1 322 ? 7.273 -2.516 11.805 1 95.12 322 LEU B N 1
ATOM 4880 C CA . LEU B 1 322 ? 7.109 -2.15 13.211 1 95.12 322 LEU B CA 1
ATOM 4881 C C . LEU B 1 322 ? 7.988 -0.954 13.562 1 95.12 322 LEU B C 1
ATOM 4883 O O . LEU B 1 322 ? 7.578 -0.089 14.344 1 95.12 322 LEU B O 1
ATOM 4887 N N . ILE B 1 323 ? 9.141 -0.944 12.984 1 94.06 323 ILE B N 1
ATOM 4888 C CA . ILE B 1 323 ? 10.031 0.185 13.219 1 94.06 323 ILE B CA 1
ATOM 4889 C C . ILE B 1 323 ? 9.375 1.475 12.734 1 94.06 323 ILE B C 1
ATOM 4891 O O . ILE B 1 323 ? 9.328 2.467 13.461 1 94.06 323 ILE B O 1
ATOM 4895 N N . ILE B 1 324 ? 8.859 1.455 11.523 1 91 324 ILE B N 1
ATOM 4896 C CA . ILE B 1 324 ? 8.195 2.633 10.977 1 91 324 ILE B CA 1
ATOM 4897 C C . ILE B 1 324 ? 7.043 3.045 11.883 1 91 324 ILE B C 1
ATOM 4899 O O . ILE B 1 324 ? 6.891 4.223 12.211 1 91 324 ILE B O 1
ATOM 4903 N N . LEU B 1 325 ? 6.309 2.1 12.328 1 91.88 325 LEU B N 1
ATOM 4904 C CA . LEU B 1 325 ? 5.141 2.361 13.156 1 91.88 325 LEU B CA 1
ATOM 4905 C C . LEU B 1 325 ? 5.543 3.029 14.469 1 91.88 325 LEU B C 1
ATOM 4907 O O . LEU B 1 325 ? 4.969 4.051 14.852 1 91.88 325 LEU B O 1
ATOM 4911 N N . PHE B 1 326 ? 6.527 2.518 15.133 1 93.81 326 PHE B N 1
ATOM 4912 C CA . PHE B 1 326 ? 6.922 3.025 16.438 1 93.81 326 PHE B CA 1
ATOM 4913 C C . PHE B 1 326 ? 7.59 4.387 16.312 1 93.81 326 PHE B C 1
ATOM 4915 O O . PHE B 1 326 ? 7.43 5.25 17.172 1 93.81 326 PHE B O 1
ATOM 4922 N N . LEU B 1 327 ? 8.32 4.516 15.242 1 90.94 327 LEU B N 1
ATOM 4923 C CA . LEU B 1 327 ? 8.945 5.816 15.039 1 90.94 327 LEU B CA 1
ATOM 4924 C C . LEU B 1 327 ? 7.91 6.871 14.672 1 90.94 327 LEU B C 1
ATOM 4926 O O . LEU B 1 327 ? 8.031 8.031 15.062 1 90.94 327 LEU B O 1
ATOM 4930 N N . ALA B 1 328 ? 6.984 6.43 13.875 1 84.94 328 ALA B N 1
ATOM 4931 C CA . ALA B 1 328 ? 5.906 7.348 13.516 1 84.94 328 ALA B CA 1
ATOM 4932 C C . ALA B 1 328 ? 5.148 7.812 14.758 1 84.94 328 ALA B C 1
ATOM 4934 O O . ALA B 1 328 ? 4.754 8.977 14.852 1 84.94 328 ALA B O 1
ATOM 4935 N N . ILE B 1 329 ? 4.953 6.934 15.688 1 87.25 329 ILE B N 1
ATOM 4936 C CA . ILE B 1 329 ? 4.277 7.246 16.938 1 87.25 329 ILE B CA 1
ATOM 4937 C C . ILE B 1 329 ? 5.059 8.32 17.703 1 87.25 329 ILE B C 1
ATOM 4939 O O . ILE B 1 329 ? 4.469 9.242 18.266 1 87.25 329 ILE B O 1
ATOM 4943 N N . GLN B 1 330 ? 6.301 8.281 17.641 1 83.44 330 GLN B N 1
ATOM 4944 C CA . GLN B 1 330 ? 7.148 9.203 18.375 1 83.44 330 GLN B CA 1
ATOM 4945 C C . GLN B 1 330 ? 7.242 10.555 17.672 1 83.44 330 GLN B C 1
ATOM 4947 O O . GLN B 1 330 ? 7.312 11.594 18.328 1 83.44 330 GLN B O 1
ATOM 4952 N N . MET B 1 331 ? 7.27 10.508 16.391 1 73.5 331 MET B N 1
ATOM 4953 C CA . MET B 1 331 ? 7.449 11.727 15.609 1 73.5 331 MET B CA 1
ATOM 4954 C C . MET B 1 331 ? 6.148 12.523 15.547 1 73.5 331 MET B C 1
ATOM 4956 O O . MET B 1 331 ? 6.176 13.75 15.461 1 73.5 331 MET B O 1
ATOM 4960 N N . LEU B 1 332 ? 5.137 11.781 15.539 1 63.84 332 LEU B N 1
ATOM 4961 C CA . LEU B 1 332 ? 3.869 12.484 15.367 1 63.84 332 LEU B CA 1
ATOM 4962 C C . LEU B 1 332 ? 3.254 12.836 16.719 1 63.84 332 LEU B C 1
ATOM 4964 O O . LEU B 1 332 ? 2.125 13.328 16.781 1 63.84 332 LEU B O 1
ATOM 4968 N N . ARG B 1 333 ? 4.043 12.539 17.812 1 58.62 333 ARG B N 1
ATOM 4969 C CA . ARG B 1 333 ? 3.586 12.953 19.141 1 58.62 333 ARG B CA 1
ATOM 4970 C C . ARG B 1 333 ? 3.492 14.477 19.234 1 58.62 333 ARG B C 1
ATOM 4972 O O . ARG B 1 333 ? 4.418 15.188 18.828 1 58.62 333 ARG B O 1
ATOM 4979 N N . ARG B 1 334 ? 2.131 15.039 18.938 1 50.47 334 ARG B N 1
ATOM 4980 C CA . ARG B 1 334 ? 1.841 16.422 19.297 1 50.47 334 ARG B CA 1
ATOM 4981 C C . ARG B 1 334 ? 2.49 16.781 20.641 1 50.47 334 ARG B C 1
ATOM 4983 O O . ARG B 1 334 ? 2.357 16.047 21.609 1 50.47 334 ARG B O 1
ATOM 4990 N N . PRO B 1 335 ? 3.559 17.766 20.594 1 40.5 335 PRO B N 1
ATOM 4991 C CA . PRO B 1 335 ? 3.844 18.281 21.922 1 40.5 335 PRO B CA 1
ATOM 4992 C C . PRO B 1 335 ? 2.576 18.594 22.719 1 40.5 335 PRO B C 1
ATOM 4994 O O . PRO B 1 335 ? 1.524 18.859 22.141 1 40.5 335 PRO B O 1
#

Organism: Pyrobaculum neutrophilum (strain DSM 2338 / JCM 9278 / NBRC 100436 / V24Sta) (NCBI:txid444157)

Radius of gyration: 24.37 Å; Cα contacts (8 Å, |Δi|>4): 1437; chains: 2; bounding box: 66×68×55 Å

Sequence (670 aa):
MRRLLLSILNTAVALAAAFAIGAAAMWATGYDPVASYSAMLFTPLADRVYLLSALAFSAPIVLTGLTFAVGLRAGLFNIGGEGQVYMGALGAVAASYLARNAAALPLAVALGVALAVAWSAVPALLRIWRGVNEVISTIMMNWVAYWLVIMLVSTVFVNPLQPEESIKTPEEARLQPLVAGTDLTLAVPLAYAAAVLTYIFVRYSVWGYRISISGQNPLVAKAYGVKPERALLLAFVVGAVAAGLAGVLQVVARPPSYSLARNLANVYGLGFDGITAAMLGRGHPLAVALAAVFLGILQEGARHMQIEAGTPFEYVRIIQGLIILFLAIQMLRRPMRRLLLSILNTAVALAAAFAIGAAAMWATGYDPVASYSAMLFTPLADRVYLLSALAFSAPIVLTGLTFAVGLRAGLFNIGGEGQVYMGALGAVAASYLARNAAALPLAVALGVALAVAWSAVPALLRIWRGVNEVISTIMMNWVAYWLVIMLVSTVFVNPLQPEESIKTPEEARLQPLVAGTDLTLAVPLAYAAAVLTYIFVRYSVWGYRISISGQNPLVAKAYGVKPERALLLAFVVGAVAAGLAGVLQVVARPPSYSLARNLANVYGLGFDGITAAMLGRGHPLAVALAAVFLGILQEGARHMQIEAGTPFEYVRIIQGLIILFLAIQMLRRP

Foldseek 3Di:
DVVVVVLVVLLVVLLVVLLVVLCVVCVVVPFHSVQLVCLLFPVLVVDPQSLLQLLLQLLLLLLLLLLQLLQVLLQARALLLLLLLLQLLLQLLVLCVVDQAQSSQVSSLVRLLVRLLVLLVVLLCCCLPVVDRNVVVSVVSSVVSQVVSLVCQQPVQADPVHRQWGDARHPNNAFDAPDPPHLRGVSSVVSLVLLVVSLCCLPPNPLVVLSNVNSVPVVVSVVVVRHSSVSSSVSSSSSSSSSSSSSSCLQRRGPDRSTAGSNRVSRHCSSVSSLLLNLSQVSRSNSSSVSSSSLSSSQSSLVSSCVRRVDHSVSSVSSSVSSSVSSCCVVVPDD/DVVVVVLVVLLVVLLVVLLVVLCVVCVVVPFHSVQLVCLLFPVLVVDPQSLLQLLLQLLLLLLLLLLQLLQVLLQARALLLLLLLLQLLLQLLVLCVVDQAQSSQVSSLVRLLVRLLVLLVVLLCCCLPVVDRNVVVSVVSSVVSQVVSLVCQQPVQADPVHRQWGDARHPNNAFDAPDPPHLRGVSSVVSLVLLVVSLCCLPPNPLVVLSNVNSVPVVVSVVVVRHSSVSSSVSSSSSSSSSSSSSSCLQRRGPDRSTAGSNRVSSHCSSVSSLLLNLSQVSRSNSSSVSSSSLSSSQSSLVSSCVRRVDHSVSSVSSSVSSSVSSCVVVVPDD

InterPro domains:
  IPR001851 ABC transporter, permease [PF02653] (51-327)

pLDDT: mean 94.03, std 6.38, range [40.5, 98.88]

Secondary structure (DSSP, 8-state):
-HHHHHHHHHHHHHHHHHHHHHHHHHHHTT--HHHHHHHHHTHHHH-HHHHHHHHHHHHHHHHHHHHHHHHHHTT---TTHHHHHHHHHHHHHHHHHH--STTHHHHHHHHHHHHHHHHHHHHHHHHHHH---HHHHHHHHHHHHHHHHHHHHHTTTB-SS-TTBBPPPPGGG----SSTTS---THHHHHHHHHHHHHHHHHHSHHHHHHHHHHH-HHHHHHTT--HHHHHHHHHHHHHHHHHHHHHHHHHSSTTT-S-BTT-TTTTTHHHHHHHHHHHTTT-HHHHHHHHHHHHHHHHHHHHHHHHH---THHHHHHHHHHHHHHHHHHS---/-HHHHHHHHHHHHHHHHHHHHHHHHHHHTT--HHHHHHHHHTHHHH-HHHHHHHHHHHHHHHHHHHHHHHHHHTT---TTHHHHHHHHHHHHHHHHHH--STTHHHHHHHHHHHHHHHHHHHHHHHHHHH---HHHHHHHHHHHHHHHHHHHHHTTTB-SS-TTBBPPPPGGG----SSTTS---THHHHHHHHHHHHHHHHHHSHHHHHHHHHHH-HHHHHHTT--HHHHHHHHHHHHHHHHHHHHHHHHHSSTTT-S-BTT-TTTTTHHHHHHHHHHHTTT-HHHHHHHHHHHHHHHHHHHHHHHHH---THHHHHHHHHHHHHHHHHHT---

Nearest PDB structures (foldseek):
  4dbl-assembly2_F  TM=5.109E-01  e=2.264E-03  Escherichia coli K-12
  5b58-assembly1_B  TM=4.828E-01  e=2.571E-02  Burkholderia cenocepacia J2315
  8e6n-assembly1_A  TM=1.398E-01  e=1.099E+00  Deinococcus radiodurans
  4dbl-assembly2_F  TM=5.157E-01  e=2.258E-03  Escherichia coli K-12
  5b58-assembly1_B  TM=4.795E-01  e=2.266E-02  Burkholderia cenocepacia J2315

Solvent-accessible surface area (backbone atoms only — not comparable to full-atom values): 29430 Å² total; per-residue (Å²): 109,67,65,57,51,50,49,50,50,49,52,49,49,24,48,50,49,20,51,49,52,45,34,51,52,32,45,74,72,72,37,56,40,68,56,26,48,44,27,19,65,45,50,25,72,73,34,71,63,41,37,40,34,10,44,34,55,11,17,44,24,22,20,11,5,43,18,28,16,42,17,45,42,35,56,38,64,49,59,31,30,42,22,15,18,49,32,0,28,46,19,22,45,50,18,22,71,74,27,79,37,53,64,13,35,65,40,8,52,54,40,1,25,47,41,2,30,57,57,37,42,52,36,41,49,37,30,66,75,47,57,34,58,44,50,60,45,16,47,35,46,25,51,26,34,52,34,48,48,33,44,39,27,61,58,82,37,37,16,91,88,45,65,63,21,24,45,52,44,28,75,70,26,40,45,59,51,77,44,89,95,40,52,28,21,64,47,31,62,50,23,54,48,47,26,53,50,49,38,48,39,48,72,69,34,73,63,26,45,42,17,37,41,23,24,74,33,47,67,60,20,42,74,73,71,37,58,40,61,58,26,45,45,47,28,37,41,57,14,13,41,32,7,1,44,28,14,19,36,51,21,35,28,34,79,87,66,20,30,47,41,34,84,33,69,83,58,63,60,39,21,57,47,0,42,37,14,11,61,70,21,69,40,38,37,61,41,12,42,54,32,10,42,54,50,6,31,43,57,48,2,24,57,38,10,30,71,75,48,64,34,66,49,41,55,52,55,29,31,48,28,38,32,40,46,42,45,48,54,64,68,46,44,68,129,110,68,65,57,52,51,50,51,50,51,52,49,50,26,47,49,49,21,51,49,52,46,35,50,50,32,45,76,72,74,38,55,41,67,55,26,48,45,28,18,66,46,49,25,71,72,35,71,62,41,38,42,34,10,44,36,55,10,18,43,23,23,19,12,5,42,18,27,16,42,16,46,41,36,56,39,64,51,58,30,29,41,21,15,19,49,32,0,28,46,19,22,46,50,19,24,72,76,28,77,36,54,64,13,36,66,39,8,51,52,41,1,24,48,41,3,30,57,58,38,43,51,35,42,48,38,30,64,76,47,57,32,59,44,49,60,43,16,46,35,46,24,54,27,34,52,35,49,48,34,44,38,26,61,58,80,38,38,17,90,89,45,64,64,22,22,45,51,44,26,78,70,25,42,46,59,51,78,45,88,95,40,53,29,20,63,48,32,62,50,24,53,48,46,28,53,50,49,38,50,40,45,73,70,34,73,62,26,46,42,18,39,42,25,25,74,34,45,67,61,20,42,74,72,70,37,59,40,60,59,27,44,44,46,28,39,40,57,15,14,41,31,8,1,45,28,16,19,36,53,20,35,29,33,78,88,66,21,29,47,41,33,85,33,69,82,59,62,59,40,20,57,48,0,43,37,14,11,62,71,21,68,39,36,38,62,40,12,42,53,35,11,41,55,51,6,31,45,56,48,2,25,56,37,10,30,72,75,47,63,33,66,49,42,54,54,55,30,30,48,28,38,32,38,47,43,46,49,53,62,67,45,45,67,127